Protein AF-A0A970Z2A5-F1 (afdb_monomer)

Structure (mmCIF, N/CA/C/O backbone):
data_AF-A0A970Z2A5-F1
#
_entry.id   AF-A0A970Z2A5-F1
#
loop_
_atom_site.group_PDB
_atom_site.id
_atom_site.type_symbol
_atom_site.label_atom_id
_atom_site.label_alt_id
_atom_site.label_comp_id
_atom_site.label_asym_id
_atom_site.label_entity_id
_atom_site.label_seq_id
_atom_site.pdbx_PDB_ins_code
_atom_site.Cartn_x
_atom_site.Cartn_y
_atom_site.Cartn_z
_atom_site.occupancy
_atom_site.B_iso_or_equiv
_atom_site.auth_seq_id
_atom_site.auth_comp_id
_atom_site.auth_asym_id
_atom_site.auth_atom_id
_atom_site.pdbx_PDB_model_num
ATOM 1 N N . GLU A 1 1 ? 28.094 -18.853 -10.281 1.00 60.25 1 GLU A N 1
ATOM 2 C CA . GLU A 1 1 ? 28.193 -18.376 -8.884 1.00 60.25 1 GLU A CA 1
ATOM 3 C C . GLU A 1 1 ? 27.505 -17.026 -8.687 1.00 60.25 1 GLU A C 1
ATOM 5 O O . GLU A 1 1 ? 26.522 -16.992 -7.965 1.00 60.25 1 GLU A O 1
ATOM 10 N N . SER A 1 2 ? 27.918 -15.966 -9.397 1.00 77.50 2 SER A N 1
ATOM 11 C CA . SER A 1 2 ? 27.274 -14.634 -9.338 1.00 77.50 2 SER A CA 1
ATOM 12 C C . SER A 1 2 ? 25.742 -14.669 -9.510 1.00 77.50 2 SER A C 1
ATOM 14 O O . SER A 1 2 ? 25.036 -14.105 -8.686 1.00 77.50 2 SER A O 1
ATOM 16 N N . PHE A 1 3 ? 25.213 -15.422 -10.482 1.00 81.81 3 PHE A N 1
ATOM 17 C CA . PHE A 1 3 ? 23.759 -15.559 -10.664 1.00 81.81 3 PHE A CA 1
ATOM 18 C C . PHE A 1 3 ? 23.037 -16.252 -9.491 1.00 81.81 3 PHE A C 1
ATOM 20 O O . PHE A 1 3 ? 21.956 -15.835 -9.100 1.00 81.81 3 PHE A O 1
ATOM 27 N N . ARG A 1 4 ? 23.640 -17.281 -8.877 1.00 79.19 4 ARG A N 1
ATOM 28 C CA . ARG A 1 4 ? 23.041 -17.936 -7.697 1.00 79.19 4 ARG A CA 1
ATOM 29 C C . ARG A 1 4 ? 22.999 -16.995 -6.495 1.00 79.19 4 ARG A C 1
ATOM 31 O O . ARG A 1 4 ? 22.050 -17.054 -5.728 1.00 79.19 4 ARG A O 1
ATOM 38 N N . ARG A 1 5 ? 24.005 -16.121 -6.361 1.00 82.88 5 ARG A N 1
ATOM 39 C CA . ARG A 1 5 ? 24.022 -15.070 -5.338 1.00 82.88 5 ARG A CA 1
ATOM 40 C C . ARG A 1 5 ? 22.880 -14.079 -5.552 1.00 82.88 5 ARG A C 1
ATOM 42 O O . ARG A 1 5 ? 22.179 -13.807 -4.598 1.00 82.88 5 ARG A O 1
ATOM 49 N N . PHE A 1 6 ? 22.651 -13.647 -6.794 1.00 84.44 6 PHE A N 1
ATOM 50 C CA . PHE A 1 6 ? 21.522 -12.783 -7.162 1.00 84.44 6 PHE A CA 1
ATOM 51 C C . PHE A 1 6 ? 20.155 -13.401 -6.808 1.00 84.44 6 PHE A C 1
ATOM 53 O O . PHE A 1 6 ? 19.319 -12.744 -6.202 1.00 84.44 6 PHE A O 1
ATOM 60 N N . ILE A 1 7 ? 19.930 -14.684 -7.114 1.00 83.38 7 ILE A N 1
ATOM 61 C CA . ILE A 1 7 ? 18.658 -15.358 -6.782 1.00 83.38 7 ILE A CA 1
ATOM 62 C C . ILE A 1 7 ? 18.448 -15.507 -5.266 1.00 83.38 7 ILE A C 1
ATOM 64 O O . ILE A 1 7 ? 17.310 -15.501 -4.805 1.00 83.38 7 ILE A O 1
ATOM 68 N N . ALA A 1 8 ? 19.519 -15.627 -4.486 1.00 81.88 8 ALA A N 1
ATOM 69 C CA . ALA A 1 8 ? 19.445 -15.736 -3.030 1.00 81.88 8 ALA A CA 1
ATOM 70 C C . ALA A 1 8 ? 19.544 -14.378 -2.308 1.00 81.88 8 ALA A C 1
ATOM 72 O O . ALA A 1 8 ? 19.616 -14.353 -1.081 1.00 81.88 8 ALA A O 1
ATOM 73 N N . ASP A 1 9 ? 19.602 -13.265 -3.043 1.00 84.38 9 ASP A N 1
ATOM 74 C CA . ASP A 1 9 ? 19.836 -11.949 -2.461 1.00 84.38 9 ASP A CA 1
ATOM 75 C C . ASP A 1 9 ? 18.561 -11.401 -1.798 1.00 84.38 9 ASP A C 1
ATOM 77 O O . ASP A 1 9 ? 17.503 -11.269 -2.428 1.00 84.38 9 ASP A O 1
ATOM 81 N N . THR A 1 10 ? 18.663 -11.092 -0.503 1.00 82.31 10 THR A N 1
ATOM 82 C CA . THR A 1 10 ? 17.565 -10.529 0.289 1.00 82.31 10 THR A CA 1
ATOM 83 C C . THR A 1 10 ? 17.180 -9.132 -0.188 1.00 82.31 10 THR A C 1
ATOM 85 O O . THR A 1 10 ? 15.990 -8.856 -0.280 1.00 82.31 10 THR A O 1
ATOM 88 N N . LYS A 1 11 ? 18.144 -8.270 -0.547 1.00 81.50 11 LYS A N 1
ATOM 89 C CA . LYS A 1 11 ? 17.870 -6.909 -1.039 1.00 81.50 11 LYS A CA 1
ATOM 90 C C . LYS A 1 11 ? 17.088 -6.970 -2.346 1.00 81.50 11 LYS A C 1
ATOM 92 O O . LYS A 1 11 ? 16.090 -6.274 -2.477 1.00 81.50 11 LYS A O 1
ATOM 97 N N . GLU A 1 12 ? 17.486 -7.841 -3.273 1.00 83.75 12 GLU A N 1
ATOM 98 C CA . GLU A 1 12 ? 16.781 -8.012 -4.556 1.00 83.75 12 GLU A CA 1
ATOM 99 C C . GLU A 1 12 ? 15.371 -8.596 -4.371 1.00 83.75 12 GLU A C 1
ATOM 101 O O . GLU A 1 12 ? 14.441 -8.260 -5.103 1.00 83.75 12 GLU A O 1
ATOM 106 N N . THR A 1 13 ? 15.194 -9.471 -3.377 1.00 85.06 13 THR A N 1
AT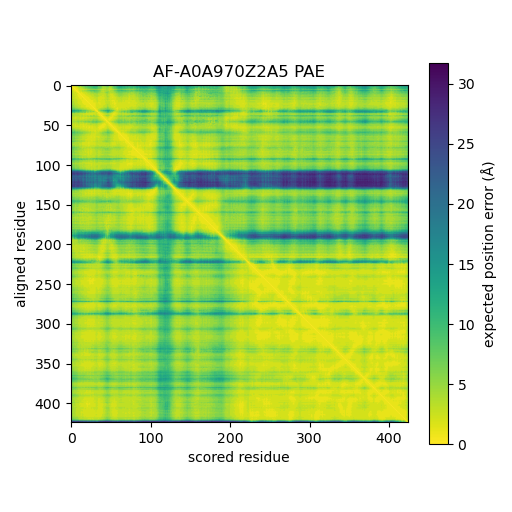OM 107 C CA . THR A 1 13 ? 13.883 -10.049 -3.051 1.00 85.06 13 THR A CA 1
ATOM 108 C C . THR A 1 13 ? 12.960 -9.019 -2.393 1.00 85.06 13 THR A C 1
ATOM 110 O O . THR A 1 13 ? 11.807 -8.897 -2.801 1.00 85.06 13 THR A O 1
ATOM 113 N N . GLU A 1 14 ? 13.461 -8.251 -1.421 1.00 85.00 14 GLU A N 1
ATOM 114 C CA . GLU A 1 14 ? 12.718 -7.158 -0.781 1.00 85.00 14 GLU A CA 1
ATOM 115 C C . GLU A 1 14 ? 12.342 -6.069 -1.794 1.00 85.00 14 GLU A C 1
ATOM 117 O O . GLU A 1 14 ? 11.198 -5.620 -1.806 1.00 85.00 14 GLU A O 1
ATOM 122 N N . GLU A 1 15 ? 13.265 -5.676 -2.680 1.00 85.62 15 GLU A N 1
ATOM 123 C CA . GLU A 1 15 ? 12.993 -4.710 -3.751 1.00 85.62 15 GLU A CA 1
ATOM 124 C C . GLU A 1 15 ? 11.844 -5.177 -4.650 1.00 85.62 15 GLU A C 1
ATOM 126 O O . GLU A 1 15 ? 10.917 -4.408 -4.913 1.00 85.62 15 GLU A O 1
ATOM 131 N N . LEU A 1 16 ? 11.863 -6.450 -5.063 1.00 89.00 16 LEU A N 1
ATOM 132 C CA . LEU A 1 16 ? 10.800 -7.025 -5.881 1.00 89.00 16 LEU A CA 1
ATOM 133 C C . LEU A 1 16 ? 9.448 -7.030 -5.154 1.00 89.00 16 LEU A C 1
ATOM 135 O O . LEU A 1 16 ? 8.431 -6.710 -5.760 1.00 89.00 16 LEU A O 1
ATOM 139 N N . PHE A 1 17 ? 9.407 -7.392 -3.873 1.00 91.12 17 PHE A N 1
ATOM 140 C CA . PHE A 1 17 ? 8.144 -7.415 -3.135 1.00 91.12 17 PHE A CA 1
ATOM 141 C C . PHE A 1 17 ? 7.557 -6.027 -2.912 1.00 91.12 17 PHE A C 1
ATOM 143 O O . PHE A 1 17 ? 6.347 -5.868 -3.055 1.00 91.12 17 PHE A O 1
ATOM 150 N N . MET A 1 18 ? 8.397 -5.024 -2.642 1.00 89.19 18 MET A N 1
ATOM 151 C CA . MET A 1 18 ? 7.931 -3.643 -2.520 1.00 89.19 18 MET A CA 1
ATOM 152 C C . MET A 1 18 ? 7.244 -3.182 -3.807 1.00 89.19 18 MET A C 1
ATOM 154 O O . MET A 1 18 ? 6.134 -2.669 -3.747 1.00 89.19 18 MET A O 1
ATOM 158 N N . VAL A 1 19 ? 7.842 -3.410 -4.983 1.00 89.69 19 VAL A N 1
ATOM 159 C CA . VAL A 1 19 ? 7.198 -2.994 -6.243 1.00 89.69 19 VAL A CA 1
ATOM 160 C C . VAL A 1 19 ? 5.929 -3.791 -6.550 1.00 89.69 19 VAL A C 1
ATOM 162 O O . VAL A 1 19 ? 4.993 -3.223 -7.104 1.00 89.69 19 VAL A O 1
ATOM 165 N N . VAL A 1 20 ? 5.858 -5.066 -6.152 1.00 93.12 20 VAL A N 1
ATOM 166 C CA . VAL A 1 20 ? 4.631 -5.868 -6.281 1.00 93.12 20 VAL A CA 1
ATOM 167 C C . VAL A 1 20 ? 3.509 -5.298 -5.420 1.00 93.12 20 VAL A C 1
ATOM 169 O O . VAL A 1 20 ? 2.392 -5.183 -5.913 1.00 93.12 20 VAL A O 1
ATOM 172 N N . ASP A 1 21 ? 3.786 -4.911 -4.174 1.00 93.44 21 ASP A N 1
ATOM 173 C CA . ASP A 1 21 ? 2.805 -4.235 -3.315 1.00 93.44 21 ASP A CA 1
ATOM 174 C C . ASP A 1 21 ? 2.279 -2.951 -3.974 1.00 93.44 21 ASP A C 1
ATOM 176 O O . ASP A 1 21 ? 1.072 -2.727 -4.044 1.00 93.44 21 ASP A O 1
ATOM 180 N N . GLU A 1 22 ? 3.170 -2.129 -4.527 1.00 92.25 22 GLU A N 1
ATOM 181 C CA . GLU A 1 22 ? 2.783 -0.874 -5.175 1.00 92.25 22 GLU A CA 1
ATOM 182 C C . GLU A 1 22 ? 1.950 -1.069 -6.443 1.00 92.25 22 GLU A C 1
ATOM 184 O O . GLU A 1 22 ? 0.972 -0.352 -6.664 1.00 92.25 22 GLU A O 1
ATOM 189 N N . GLU A 1 23 ? 2.290 -2.053 -7.274 1.00 94.38 23 GLU A N 1
ATOM 190 C CA . GLU A 1 23 ? 1.467 -2.392 -8.436 1.00 94.38 23 GLU A CA 1
ATOM 191 C C . GLU A 1 23 ? 0.140 -3.035 -8.006 1.00 94.38 23 GLU A C 1
ATOM 193 O O . GLU A 1 23 ? -0.894 -2.787 -8.627 1.00 94.38 23 GLU A O 1
ATOM 198 N N . MET A 1 24 ? 0.115 -3.767 -6.888 1.00 94.44 24 MET A N 1
ATOM 199 C CA . MET A 1 24 ? -1.116 -4.304 -6.308 1.00 94.44 24 MET A CA 1
ATOM 200 C C . MET A 1 24 ? -2.073 -3.214 -5.815 1.00 94.44 24 MET A C 1
ATOM 202 O O . MET A 1 24 ? -3.286 -3.391 -5.944 1.00 94.44 24 MET A O 1
ATOM 206 N N . LYS A 1 25 ? -1.576 -2.062 -5.342 1.00 93.50 25 LYS A N 1
ATOM 207 C CA . LYS A 1 25 ? -2.425 -0.889 -5.054 1.00 93.50 25 LYS A CA 1
ATOM 208 C C . LYS A 1 25 ? -3.152 -0.399 -6.303 1.00 93.50 25 LYS A C 1
ATOM 210 O O . LYS A 1 25 ? -4.350 -0.126 -6.250 1.00 93.50 25 LYS A O 1
ATOM 215 N N . MET A 1 26 ? -2.443 -0.321 -7.433 1.00 92.69 26 MET A N 1
ATOM 216 C CA . MET A 1 26 ? -3.041 0.053 -8.719 1.00 92.69 26 MET A CA 1
ATOM 217 C C . MET A 1 26 ? -4.054 -0.995 -9.176 1.00 92.69 26 MET A C 1
ATOM 219 O O . MET A 1 26 ? -5.173 -0.637 -9.537 1.00 92.69 26 MET A O 1
ATOM 223 N N . MET A 1 27 ? -3.702 -2.284 -9.095 1.00 93.56 27 MET A N 1
ATOM 224 C CA . MET A 1 27 ? -4.607 -3.384 -9.442 1.00 93.56 27 MET A CA 1
ATOM 225 C C . MET A 1 27 ? -5.882 -3.357 -8.596 1.00 93.56 27 MET A C 1
ATOM 227 O O . MET A 1 27 ? -6.972 -3.494 -9.139 1.00 93.56 27 MET A O 1
ATOM 231 N N . ALA A 1 28 ? -5.779 -3.118 -7.288 1.00 92.50 28 ALA A N 1
ATOM 232 C CA . ALA A 1 28 ? -6.935 -3.024 -6.398 1.00 92.50 28 ALA A CA 1
ATOM 233 C C . ALA A 1 28 ? -7.835 -1.809 -6.695 1.00 92.50 28 ALA A C 1
ATOM 235 O O . ALA A 1 28 ? -9.024 -1.841 -6.384 1.00 92.50 28 ALA A O 1
ATOM 236 N N . GLN A 1 29 ? -7.294 -0.753 -7.310 1.00 90.69 29 GLN A N 1
ATOM 237 C CA . GLN A 1 29 ? -8.081 0.394 -7.763 1.00 90.69 29 GLN A CA 1
ATOM 238 C C . GLN A 1 29 ? -8.852 0.095 -9.057 1.00 90.69 29 GLN A C 1
ATOM 240 O O . GLN A 1 29 ? -9.998 0.522 -9.200 1.00 90.69 29 GLN A O 1
ATOM 245 N N . ILE A 1 30 ? -8.218 -0.585 -10.020 1.00 91.25 30 ILE A N 1
ATOM 246 C CA . ILE A 1 30 ? -8.761 -0.752 -11.380 1.00 91.25 30 ILE A CA 1
ATOM 247 C C . ILE A 1 30 ? -9.546 -2.056 -11.573 1.00 91.25 30 ILE A C 1
ATOM 249 O O . ILE A 1 30 ? -10.441 -2.110 -12.419 1.00 91.25 30 ILE A O 1
ATOM 253 N N . CYS A 1 31 ? -9.214 -3.112 -10.828 1.00 89.81 31 CYS A N 1
ATOM 254 C CA . CYS A 1 31 ? -9.816 -4.430 -10.985 1.00 89.81 31 CYS A CA 1
ATOM 255 C C . CYS A 1 31 ? -10.975 -4.639 -10.007 1.00 89.81 31 CYS A C 1
ATOM 257 O O . CYS A 1 31 ? -10.845 -4.424 -8.804 1.00 89.81 31 CYS A O 1
ATOM 259 N N . THR A 1 32 ? -12.106 -5.129 -10.518 1.00 79.50 32 THR A N 1
ATOM 260 C CA . THR A 1 32 ? -13.341 -5.338 -9.741 1.00 79.50 32 THR A CA 1
ATOM 261 C C . THR A 1 32 ? -13.201 -6.422 -8.679 1.00 79.50 32 THR A C 1
ATOM 263 O O . THR A 1 32 ? -13.807 -6.324 -7.615 1.00 79.50 32 THR A O 1
ATOM 266 N N . ASP A 1 33 ? -12.391 -7.438 -8.974 1.00 79.88 33 ASP A N 1
ATOM 267 C CA . ASP A 1 33 ? -12.123 -8.583 -8.100 1.00 79.88 33 ASP A CA 1
ATOM 268 C C . ASP A 1 33 ? -10.702 -8.534 -7.514 1.00 79.88 33 ASP A C 1
ATOM 270 O O . ASP A 1 33 ? -10.189 -9.548 -7.043 1.00 79.88 33 ASP A O 1
ATOM 274 N N . GLY A 1 34 ? -10.066 -7.356 -7.535 1.00 80.00 34 GLY A N 1
ATOM 275 C CA . GLY A 1 34 ? -8.666 -7.179 -7.157 1.00 80.00 34 GLY A CA 1
ATOM 276 C C . GLY A 1 34 ? -7.690 -7.770 -8.175 1.00 80.00 34 GLY A C 1
ATOM 277 O O . GLY A 1 34 ? -8.042 -8.043 -9.325 1.00 80.00 34 GLY A O 1
ATOM 278 N N . GLY A 1 35 ? -6.435 -7.932 -7.754 1.00 86.75 35 GLY A N 1
ATOM 279 C CA . GLY A 1 35 ? -5.357 -8.486 -8.575 1.00 86.75 35 GLY A CA 1
ATOM 280 C C . GLY A 1 35 ? -4.780 -9.760 -7.970 1.00 86.75 35 GLY A C 1
ATOM 281 O O . GLY A 1 35 ? -4.715 -9.904 -6.752 1.00 86.75 35 GLY A O 1
ATOM 282 N N . ARG A 1 36 ? -4.340 -10.688 -8.812 1.00 91.38 36 ARG A N 1
ATOM 283 C CA . ARG A 1 36 ? -3.598 -11.888 -8.427 1.00 91.38 36 ARG A CA 1
ATOM 284 C C . ARG A 1 36 ? -2.150 -11.754 -8.877 1.00 91.38 36 ARG A C 1
ATOM 286 O O . ARG A 1 36 ? -1.893 -11.294 -9.984 1.00 91.38 36 ARG A O 1
ATOM 293 N N . ILE A 1 37 ? -1.221 -12.212 -8.044 1.00 93.56 37 ILE A N 1
ATOM 294 C CA . ILE A 1 37 ? 0.200 -12.303 -8.381 1.00 93.56 37 ILE A CA 1
ATOM 295 C C . ILE A 1 37 ? 0.546 -13.728 -8.835 1.00 93.56 37 ILE A C 1
ATOM 297 O O . ILE A 1 37 ? 0.133 -14.716 -8.224 1.00 93.56 37 ILE A O 1
ATOM 301 N N . THR A 1 38 ? 1.339 -13.844 -9.898 1.00 90.44 38 THR A N 1
ATOM 302 C CA . THR A 1 38 ? 1.906 -15.108 -10.389 1.00 90.44 38 THR A CA 1
ATOM 303 C C . THR A 1 38 ? 3.402 -14.950 -10.661 1.00 90.44 38 THR A C 1
ATOM 305 O O . THR A 1 38 ? 3.863 -13.885 -11.071 1.00 90.44 38 THR A O 1
ATOM 308 N N . GLY A 1 39 ? 4.185 -15.998 -10.398 1.00 88.94 39 GLY A N 1
ATOM 309 C CA . GLY A 1 39 ? 5.651 -15.951 -10.444 1.00 88.94 39 GLY A CA 1
ATOM 310 C C . GLY A 1 39 ? 6.282 -16.366 -9.109 1.00 88.94 39 GLY A C 1
ATOM 311 O O . GLY A 1 39 ? 5.644 -17.123 -8.374 1.00 88.94 39 GLY A O 1
ATOM 312 N N . PRO A 1 40 ? 7.515 -15.919 -8.799 1.00 90.12 40 PRO A N 1
ATOM 313 C CA . PRO A 1 40 ? 8.347 -15.029 -9.609 1.00 90.12 40 PRO A CA 1
ATOM 314 C C . PRO A 1 40 ? 8.988 -15.755 -10.803 1.00 90.12 40 PRO A C 1
ATOM 316 O O . PRO A 1 40 ? 9.318 -16.937 -10.740 1.00 90.12 40 PRO A O 1
ATOM 319 N N . TYR A 1 41 ? 9.206 -15.025 -11.893 1.00 89.94 41 TYR A N 1
ATOM 320 C CA . TYR A 1 41 ? 9.846 -15.485 -13.125 1.00 89.94 41 TYR A CA 1
ATOM 321 C C . TYR A 1 41 ? 11.200 -14.809 -13.342 1.00 89.94 41 TYR A C 1
ATOM 323 O O . TYR A 1 41 ? 11.531 -13.813 -12.699 1.00 89.94 41 TYR A O 1
ATOM 331 N N . LEU A 1 42 ? 11.981 -15.335 -14.290 1.00 89.31 42 LEU A N 1
ATOM 332 C CA . LEU A 1 42 ? 13.222 -14.711 -14.744 1.00 89.31 42 LEU A CA 1
ATOM 333 C C . LEU A 1 42 ? 13.076 -14.122 -16.137 1.00 89.31 42 LEU A C 1
ATOM 335 O O . LEU A 1 42 ? 12.780 -14.828 -17.102 1.00 89.31 42 LEU A O 1
ATOM 339 N N . LYS A 1 43 ? 13.413 -12.839 -16.252 1.00 87.56 43 LYS A N 1
ATOM 340 C CA . LYS A 1 43 ? 13.478 -12.114 -17.513 1.00 87.56 43 LYS A CA 1
ATOM 341 C C . LYS A 1 43 ? 14.919 -11.927 -17.958 1.00 87.56 43 LYS A C 1
ATOM 343 O O . LYS A 1 43 ? 15.587 -10.958 -17.595 1.00 87.56 43 LYS A O 1
ATOM 348 N N . GLN A 1 44 ? 15.412 -12.861 -18.765 1.00 86.31 44 GLN A N 1
ATOM 349 C CA . GLN A 1 44 ? 16.765 -12.800 -19.315 1.00 86.31 44 GLN A CA 1
ATOM 350 C C . GLN A 1 44 ? 16.831 -11.833 -20.508 1.00 86.31 44 GLN A C 1
ATOM 352 O O . GLN A 1 44 ? 16.116 -11.995 -21.496 1.00 86.31 44 GLN A O 1
ATOM 357 N N . MET A 1 45 ? 17.712 -10.832 -20.430 1.00 83.69 45 MET A N 1
ATOM 358 C CA . MET A 1 45 ? 17.988 -9.866 -21.500 1.00 83.69 45 MET A CA 1
ATOM 359 C C . MET A 1 45 ? 19.450 -9.966 -21.965 1.00 83.69 45 MET A C 1
ATOM 361 O O . MET A 1 45 ? 20.274 -10.666 -21.380 1.00 83.69 45 MET A O 1
ATOM 365 N N . ALA A 1 46 ? 19.808 -9.217 -23.013 1.00 79.00 46 ALA A N 1
ATOM 366 C CA . ALA A 1 46 ? 21.155 -9.257 -23.590 1.00 79.00 46 ALA A CA 1
ATOM 367 C C . ALA A 1 46 ? 22.276 -8.837 -22.615 1.00 79.00 46 ALA A C 1
ATOM 369 O O . ALA A 1 46 ? 23.400 -9.325 -22.726 1.00 79.00 46 ALA A O 1
ATOM 370 N N . HIS A 1 47 ? 21.997 -7.932 -21.671 1.00 75.62 47 HIS A N 1
ATOM 371 C CA . HIS A 1 47 ? 23.011 -7.349 -20.779 1.00 75.62 47 HIS A CA 1
ATOM 372 C C . HIS A 1 47 ? 22.740 -7.552 -19.284 1.00 75.62 47 HIS A C 1
ATOM 374 O O . HIS A 1 47 ? 23.617 -7.257 -18.481 1.00 75.62 47 HIS A O 1
ATOM 380 N N . LEU A 1 48 ? 21.561 -8.051 -18.912 1.00 81.88 48 LEU A N 1
ATOM 381 C CA . LEU A 1 48 ? 21.137 -8.228 -17.523 1.00 81.88 48 LEU A CA 1
ATOM 382 C C . LEU A 1 48 ? 19.994 -9.248 -17.442 1.00 81.88 48 LEU A C 1
ATOM 384 O O . LEU A 1 48 ? 19.454 -9.659 -18.469 1.00 81.88 48 LEU A O 1
ATOM 388 N N . THR A 1 49 ? 19.639 -9.675 -16.235 1.00 86.69 49 THR A N 1
ATOM 389 C CA . THR A 1 49 ? 18.472 -10.528 -15.962 1.00 86.69 49 THR A CA 1
ATOM 390 C C . THR A 1 49 ? 17.683 -9.904 -14.821 1.00 86.69 49 THR A C 1
ATOM 392 O O . THR A 1 49 ? 18.297 -9.443 -13.865 1.00 86.69 49 THR A O 1
ATOM 395 N N . HIS A 1 50 ? 16.357 -9.879 -14.933 1.00 87.38 50 HIS A N 1
ATOM 396 C CA . HIS A 1 50 ? 15.461 -9.424 -13.869 1.00 87.38 50 HIS A CA 1
ATOM 397 C C . HIS A 1 50 ? 14.691 -10.604 -13.273 1.00 87.38 50 HIS A C 1
ATOM 399 O O . HIS A 1 50 ? 14.454 -11.600 -13.961 1.00 87.38 50 HIS A O 1
ATOM 405 N N . THR A 1 51 ? 14.283 -10.479 -12.015 1.00 89.06 51 THR A N 1
ATOM 406 C CA . THR A 1 51 ? 13.167 -11.247 -11.453 1.00 89.06 51 THR A CA 1
ATOM 407 C C . THR A 1 51 ? 11.890 -10.426 -11.590 1.00 89.06 51 THR A C 1
ATOM 409 O O . THR A 1 51 ? 11.931 -9.222 -11.354 1.00 89.06 51 THR A O 1
ATOM 412 N N . GLU A 1 52 ? 10.781 -11.049 -11.977 1.00 91.62 52 GLU A N 1
ATOM 413 C CA . GLU A 1 52 ? 9.500 -10.362 -12.188 1.00 91.62 52 GLU A CA 1
ATOM 414 C C . GLU A 1 52 ? 8.332 -11.180 -11.630 1.00 91.62 52 GLU A C 1
ATOM 416 O O . GLU A 1 52 ? 8.372 -12.409 -11.651 1.00 91.62 52 GLU A O 1
ATOM 421 N N . TYR A 1 53 ? 7.289 -10.508 -11.152 1.00 93.06 53 TYR A N 1
ATOM 422 C CA . TYR A 1 53 ? 5.960 -11.101 -10.996 1.00 93.06 53 TYR A CA 1
ATOM 423 C C . TYR A 1 53 ? 5.070 -10.618 -12.137 1.00 93.06 53 TYR A C 1
ATOM 425 O O . TYR A 1 53 ? 5.320 -9.571 -12.734 1.00 93.06 53 TYR A O 1
ATOM 433 N N . LEU A 1 54 ? 4.033 -11.389 -12.439 1.00 93.31 54 LEU A N 1
ATOM 434 C CA . LEU A 1 54 ? 2.943 -10.966 -13.304 1.00 93.31 54 LEU A CA 1
ATOM 435 C C . LEU A 1 54 ? 1.704 -10.755 -12.445 1.00 93.31 54 LEU A C 1
ATOM 437 O O . LEU A 1 54 ? 1.389 -11.591 -11.597 1.00 93.31 54 LEU A O 1
ATOM 441 N N . LEU A 1 55 ? 1.025 -9.636 -12.673 1.00 92.56 55 LEU A N 1
ATOM 442 C CA . LEU A 1 55 ? -0.212 -9.284 -11.998 1.00 92.56 55 LEU A CA 1
ATOM 443 C C . LEU A 1 55 ? -1.355 -9.393 -13.004 1.00 92.56 55 LEU A C 1
ATOM 445 O O . LEU A 1 55 ? -1.277 -8.829 -14.096 1.00 92.56 55 LEU A O 1
ATOM 449 N N . ASP A 1 56 ? -2.403 -10.127 -12.645 1.00 89.75 56 ASP A N 1
ATOM 450 C CA . ASP A 1 56 ? -3.584 -10.313 -13.483 1.00 89.75 56 ASP A CA 1
ATOM 451 C C . ASP A 1 56 ? -4.874 -10.070 -12.698 1.00 89.75 56 ASP A C 1
ATOM 453 O O . ASP A 1 56 ? -4.950 -10.318 -11.498 1.00 89.75 56 ASP A O 1
ATOM 457 N N . GLY A 1 57 ? -5.892 -9.545 -13.369 1.00 88.56 57 GLY A N 1
ATOM 458 C CA . GLY A 1 57 ? -7.170 -9.216 -12.753 1.00 88.56 57 GLY A CA 1
ATOM 459 C C . GLY A 1 57 ? -8.204 -8.832 -13.801 1.00 88.56 57 GLY A C 1
ATOM 460 O O . GLY A 1 57 ? -7.876 -8.566 -14.961 1.00 88.56 57 GLY A O 1
ATOM 461 N N . ARG A 1 58 ? -9.474 -8.818 -13.398 1.00 86.56 58 ARG A N 1
ATOM 462 C CA . ARG A 1 58 ? -10.583 -8.397 -14.257 1.00 86.56 58 ARG A CA 1
ATOM 463 C C . ARG A 1 58 ? -10.905 -6.933 -13.991 1.00 86.56 58 ARG A C 1
ATOM 465 O O . ARG A 1 58 ? -11.146 -6.554 -12.850 1.00 86.56 58 ARG A O 1
ATOM 472 N N . ALA A 1 59 ? -10.947 -6.130 -15.047 1.00 86.25 59 ALA A N 1
ATOM 473 C CA . ALA A 1 59 ? -11.383 -4.741 -15.003 1.00 86.25 59 ALA A CA 1
ATOM 474 C C . ALA A 1 59 ? -12.536 -4.526 -15.990 1.00 86.25 59 ALA A C 1
ATOM 476 O O . ALA A 1 59 ? -12.568 -5.136 -17.059 1.00 86.25 59 ALA A O 1
ATOM 477 N N . GLU A 1 60 ? -13.470 -3.653 -15.624 1.00 85.88 60 GLU A N 1
ATOM 478 C CA . GLU A 1 60 ? -14.579 -3.218 -16.491 1.00 85.88 60 GLU A CA 1
ATOM 479 C C . GLU A 1 60 ? -14.411 -1.760 -16.951 1.00 85.88 60 GLU A C 1
ATOM 481 O O . GLU A 1 60 ? -15.222 -1.247 -17.719 1.00 85.88 60 GLU A O 1
ATOM 486 N N . ALA A 1 61 ? -13.353 -1.094 -16.479 1.00 86.94 61 ALA A N 1
ATOM 487 C CA . ALA A 1 61 ? -13.029 0.280 -16.825 1.00 86.94 61 ALA A CA 1
ATOM 488 C C . ALA A 1 61 ? -12.602 0.415 -18.294 1.00 86.94 61 ALA A C 1
ATOM 490 O O . ALA A 1 61 ? -12.009 -0.490 -18.884 1.00 86.94 61 ALA A O 1
ATOM 491 N N . ASP A 1 62 ? -12.861 1.591 -18.862 1.00 87.69 62 ASP A N 1
ATOM 492 C CA . ASP A 1 62 ? -12.384 1.956 -20.190 1.00 87.69 62 ASP A CA 1
ATOM 493 C C . ASP A 1 62 ? -10.842 1.911 -20.238 1.00 87.69 62 ASP A C 1
ATOM 495 O O . ASP A 1 62 ? -10.195 2.401 -19.305 1.00 87.69 62 ASP A O 1
ATOM 499 N N . PRO A 1 63 ? -10.209 1.394 -21.309 1.00 88.31 63 PRO A N 1
ATOM 500 C CA . PRO A 1 63 ? -8.750 1.355 -21.420 1.00 88.31 63 PRO A CA 1
ATOM 501 C C . PRO A 1 63 ? -8.058 2.710 -21.209 1.00 88.31 63 PRO A C 1
ATOM 503 O O . PRO A 1 63 ? -6.918 2.762 -20.746 1.00 88.31 63 PRO A O 1
ATOM 506 N N . ARG A 1 64 ? -8.733 3.823 -21.524 1.00 90.06 64 ARG A N 1
ATOM 507 C CA . ARG A 1 64 ? -8.225 5.185 -21.295 1.00 90.06 64 ARG A CA 1
ATOM 508 C C . ARG A 1 64 ? -8.209 5.545 -19.812 1.00 90.06 64 ARG A C 1
ATOM 510 O O . ARG A 1 64 ? -7.300 6.251 -19.375 1.00 90.06 64 ARG A O 1
ATOM 517 N N . ASP A 1 65 ? -9.190 5.066 -19.056 1.00 91.50 65 ASP A N 1
ATOM 518 C CA . ASP A 1 65 ? -9.269 5.258 -17.610 1.00 91.50 65 ASP A CA 1
ATOM 519 C C . ASP A 1 65 ? -8.269 4.355 -16.891 1.00 91.50 65 ASP A C 1
ATOM 521 O O . ASP A 1 65 ? -7.578 4.830 -15.992 1.00 91.50 65 ASP A O 1
ATOM 525 N N . VAL A 1 66 ? -8.095 3.111 -17.361 1.00 92.25 66 VAL A N 1
ATOM 526 C CA . VAL A 1 66 ? -7.013 2.221 -16.907 1.00 92.25 66 VAL A CA 1
ATOM 527 C C . VAL A 1 66 ? -5.665 2.907 -17.101 1.00 92.25 66 VAL A C 1
ATOM 529 O O . VAL A 1 66 ? -4.938 3.101 -16.132 1.00 92.25 66 VAL A O 1
ATOM 532 N N . LEU A 1 67 ? -5.366 3.373 -18.320 1.00 92.25 67 LEU A N 1
ATOM 533 C CA . LEU A 1 67 ? -4.110 4.062 -18.610 1.00 92.25 67 LEU A CA 1
ATOM 534 C C . LEU A 1 67 ? -3.912 5.296 -17.717 1.00 92.25 67 LEU A C 1
ATOM 536 O O . LEU A 1 67 ? -2.806 5.533 -17.242 1.00 92.25 67 LEU A O 1
ATOM 540 N N . ARG A 1 68 ? -4.966 6.085 -17.471 1.00 92.69 68 ARG A N 1
ATOM 541 C CA . ARG A 1 68 ? -4.907 7.261 -16.590 1.00 92.69 68 ARG A CA 1
ATOM 542 C C . ARG A 1 68 ? -4.615 6.889 -15.140 1.00 92.69 68 ARG A C 1
ATOM 544 O O . ARG A 1 68 ? -3.801 7.565 -14.518 1.00 92.69 68 ARG A O 1
ATOM 551 N N . ALA A 1 69 ? -5.269 5.855 -14.620 1.00 90.88 69 ALA A N 1
ATOM 552 C CA . ALA A 1 69 ? -5.111 5.403 -13.242 1.00 90.88 69 ALA A CA 1
ATOM 553 C C . ALA A 1 69 ? -3.740 4.754 -12.989 1.00 90.88 69 ALA A C 1
ATOM 555 O O . ALA A 1 69 ? -3.209 4.857 -11.889 1.00 90.88 69 ALA A O 1
ATOM 556 N N . THR A 1 70 ? -3.136 4.138 -14.008 1.00 92.69 70 THR A N 1
ATOM 557 C CA . THR A 1 70 ? -1.837 3.454 -13.895 1.00 92.69 70 THR A CA 1
ATOM 558 C C . THR A 1 70 ? -0.643 4.324 -14.303 1.00 92.69 70 THR A C 1
ATOM 560 O O . THR A 1 70 ? 0.474 3.819 -14.443 1.00 92.69 70 THR A O 1
ATOM 563 N N . MET A 1 71 ? -0.844 5.622 -14.557 1.00 90.75 71 MET A N 1
ATOM 564 C CA . MET A 1 71 ? 0.257 6.542 -14.851 1.00 90.75 71 MET A CA 1
ATOM 565 C C . MET A 1 71 ? 0.893 7.055 -13.549 1.00 90.75 71 MET A C 1
ATOM 567 O O . MET A 1 71 ? 0.256 7.786 -12.800 1.00 90.75 71 MET A O 1
ATOM 571 N N . PHE A 1 72 ? 2.151 6.738 -13.240 1.00 93.75 72 PHE A N 1
ATOM 572 C CA . PHE A 1 72 ? 3.072 5.820 -13.936 1.00 93.75 72 PHE A CA 1
ATOM 573 C C . PHE A 1 72 ? 3.467 4.672 -13.022 1.00 93.75 72 PHE A C 1
ATOM 575 O O . PHE A 1 72 ? 3.359 4.797 -11.810 1.00 93.75 72 PHE A O 1
ATOM 582 N N . ALA A 1 73 ? 3.949 3.570 -13.597 1.00 94.00 73 ALA A N 1
ATOM 583 C CA . ALA A 1 73 ? 4.335 2.398 -12.823 1.00 94.00 73 ALA A CA 1
ATOM 584 C C . ALA A 1 73 ? 5.351 2.755 -11.711 1.00 94.00 73 ALA A C 1
ATOM 586 O O . ALA A 1 73 ? 6.322 3.476 -11.978 1.00 94.00 73 ALA A O 1
ATOM 587 N N . PRO A 1 74 ? 5.180 2.224 -10.486 1.00 93.12 74 PRO A N 1
ATOM 588 C CA . PRO A 1 74 ? 6.030 2.539 -9.334 1.00 93.12 74 PRO A CA 1
ATOM 589 C C . PRO A 1 74 ? 7.495 2.152 -9.575 1.00 93.12 74 PRO A C 1
ATOM 591 O O . PRO A 1 74 ? 8.403 2.815 -9.083 1.00 93.12 74 PRO A O 1
ATOM 594 N N . THR A 1 75 ? 7.736 1.148 -10.422 1.00 92.31 75 THR A N 1
ATOM 595 C CA . THR A 1 75 ? 9.067 0.702 -10.870 1.00 92.31 75 THR A CA 1
ATOM 596 C C . THR A 1 75 ? 9.905 1.788 -11.552 1.00 92.31 75 THR A C 1
ATOM 598 O O . THR A 1 75 ? 11.124 1.650 -11.663 1.00 92.31 75 THR A O 1
ATOM 601 N N . VAL A 1 76 ? 9.282 2.869 -12.033 1.00 94.88 76 VAL A N 1
ATOM 602 C CA . VAL A 1 76 ? 9.969 3.990 -12.693 1.00 94.88 76 VAL A CA 1
ATOM 603 C C . VAL A 1 76 ? 9.722 5.338 -12.020 1.00 94.88 76 VAL A C 1
ATOM 605 O O . VAL A 1 76 ? 10.271 6.348 -12.469 1.00 94.88 76 VAL A O 1
ATOM 608 N N . THR A 1 77 ? 8.945 5.376 -10.940 1.00 94.12 77 THR A N 1
ATOM 609 C CA . THR A 1 77 ? 8.659 6.582 -10.152 1.00 94.12 77 THR A CA 1
ATOM 610 C C . THR A 1 77 ? 9.082 6.393 -8.697 1.00 94.12 77 THR A C 1
ATOM 612 O O . THR A 1 77 ? 10.083 6.968 -8.274 1.00 94.12 77 THR A O 1
ATOM 615 N N . GLY A 1 78 ? 8.338 5.580 -7.952 1.00 91.69 78 GLY A N 1
ATOM 616 C CA . GLY A 1 78 ? 8.531 5.257 -6.544 1.00 91.69 78 GLY A CA 1
ATOM 617 C C . GLY A 1 78 ? 7.195 5.160 -5.804 1.00 91.69 78 GLY A C 1
ATOM 618 O O . GLY A 1 78 ? 6.130 5.144 -6.421 1.00 91.69 78 GLY A O 1
ATOM 619 N N . SER A 1 79 ? 7.262 5.129 -4.473 1.00 88.12 79 SER A N 1
ATOM 620 C CA . SER A 1 79 ? 6.094 5.037 -3.593 1.00 88.12 79 SER A CA 1
ATOM 621 C C . SER A 1 79 ? 6.245 5.862 -2.302 1.00 88.12 79 SER A C 1
ATOM 623 O O . SER A 1 79 ? 7.370 5.992 -1.804 1.00 88.12 79 SER A O 1
ATOM 625 N N . PRO A 1 80 ? 5.139 6.402 -1.742 1.00 87.50 80 PRO A N 1
ATOM 626 C CA . PRO A 1 80 ? 3.812 6.515 -2.370 1.00 87.50 80 PRO A CA 1
ATOM 627 C C . PRO A 1 80 ? 3.863 7.429 -3.602 1.00 87.50 80 PRO A C 1
ATOM 629 O O . PRO A 1 80 ? 4.694 8.335 -3.645 1.00 87.50 80 PRO A O 1
ATOM 632 N N . MET A 1 81 ? 3.021 7.195 -4.616 1.00 89.25 81 MET A N 1
ATOM 633 C CA . MET A 1 81 ? 3.170 7.800 -5.956 1.00 89.25 81 MET A CA 1
ATOM 634 C C . MET A 1 81 ? 3.296 9.334 -5.939 1.00 89.25 81 MET A C 1
ATOM 636 O O . MET A 1 81 ? 4.231 9.891 -6.515 1.00 89.25 81 MET A O 1
ATOM 640 N N . GLU A 1 82 ? 2.387 10.027 -5.248 1.00 88.69 82 GLU A N 1
ATOM 641 C CA . GLU A 1 82 ? 2.366 11.498 -5.179 1.00 88.69 82 GLU A CA 1
ATOM 642 C C . GLU A 1 82 ? 3.631 12.055 -4.505 1.00 88.69 82 GLU A C 1
ATOM 644 O O . GLU A 1 82 ? 4.284 12.980 -5.013 1.00 88.69 82 GLU A O 1
ATOM 649 N N . ASN A 1 83 ? 4.048 11.428 -3.403 1.00 89.00 83 ASN A N 1
ATOM 650 C CA . ASN A 1 83 ? 5.285 11.771 -2.715 1.00 89.00 83 ASN A CA 1
ATOM 651 C C . ASN A 1 83 ? 6.523 11.453 -3.574 1.00 89.00 83 ASN A C 1
ATOM 653 O O . ASN A 1 83 ? 7.444 12.267 -3.649 1.00 89.00 83 ASN A O 1
ATOM 657 N N . ALA A 1 84 ? 6.538 10.326 -4.289 1.00 91.75 84 ALA A N 1
ATOM 658 C CA . ALA A 1 84 ? 7.620 9.958 -5.199 1.00 91.75 84 ALA A CA 1
ATOM 659 C C . ALA A 1 84 ? 7.780 10.985 -6.328 1.00 91.75 84 ALA A C 1
ATOM 661 O O . ALA A 1 84 ? 8.896 11.428 -6.601 1.00 91.75 84 ALA A O 1
ATOM 662 N N . CYS A 1 85 ? 6.681 11.460 -6.922 1.00 93.62 85 CYS A N 1
ATOM 663 C CA . CYS A 1 85 ? 6.711 12.556 -7.892 1.00 93.62 85 CYS A CA 1
ATOM 664 C C . CYS A 1 85 ? 7.281 13.854 -7.293 1.00 93.62 85 CYS A C 1
ATOM 666 O O . CYS A 1 85 ? 8.047 14.560 -7.956 1.00 93.62 85 CYS A O 1
ATOM 668 N N . THR A 1 86 ? 6.962 14.157 -6.032 1.00 92.12 86 THR A N 1
ATOM 669 C CA . THR A 1 86 ? 7.514 15.318 -5.313 1.00 92.12 86 THR A CA 1
ATOM 670 C C . THR A 1 86 ? 9.021 15.181 -5.075 1.00 92.12 86 THR A C 1
ATOM 672 O O . THR A 1 86 ? 9.771 16.138 -5.292 1.00 92.12 86 THR A O 1
ATOM 675 N N . VAL A 1 87 ? 9.489 13.992 -4.685 1.00 93.56 87 VAL A N 1
ATOM 676 C CA . VAL A 1 87 ? 10.917 13.676 -4.516 1.00 93.56 87 VAL A CA 1
ATOM 677 C C . VAL A 1 87 ? 11.655 13.775 -5.853 1.00 93.56 87 VAL A C 1
ATOM 679 O O . VAL A 1 87 ? 12.678 14.453 -5.931 1.00 93.56 87 VAL A O 1
ATOM 682 N N . ILE A 1 88 ? 11.111 13.190 -6.924 1.00 96.00 88 ILE A N 1
ATOM 683 C CA . ILE A 1 88 ? 11.661 13.288 -8.284 1.00 96.00 88 ILE A CA 1
ATOM 684 C C . ILE A 1 88 ? 11.830 14.752 -8.684 1.00 96.00 88 ILE A C 1
ATOM 686 O O . ILE A 1 88 ? 12.926 15.166 -9.050 1.00 96.00 88 ILE A O 1
ATOM 690 N N . ARG A 1 89 ? 10.782 15.570 -8.535 1.00 95.62 89 ARG A N 1
ATOM 691 C CA . ARG A 1 89 ? 10.831 17.002 -8.863 1.00 95.62 89 ARG A CA 1
ATOM 692 C C . ARG A 1 89 ? 11.890 17.763 -8.062 1.00 95.62 89 ARG A C 1
ATOM 694 O O . ARG A 1 89 ? 12.445 18.737 -8.562 1.00 95.62 89 ARG A O 1
ATOM 701 N N . ARG A 1 90 ? 12.140 17.365 -6.813 1.00 96.44 90 ARG A N 1
ATOM 702 C CA . ARG A 1 90 ? 13.145 17.997 -5.948 1.00 96.44 90 ARG A CA 1
ATOM 703 C C . ARG A 1 90 ? 14.575 17.674 -6.387 1.00 96.44 90 ARG A C 1
ATOM 705 O O . ARG A 1 90 ? 15.451 18.517 -6.209 1.00 96.44 90 ARG A O 1
ATOM 712 N N . HIS A 1 91 ? 14.813 16.471 -6.908 1.00 96.81 91 HIS A N 1
ATOM 713 C CA . HIS A 1 91 ? 16.161 15.954 -7.160 1.00 96.81 91 HIS A CA 1
ATOM 714 C C . HIS A 1 91 ? 16.555 15.884 -8.643 1.00 96.81 91 HIS A C 1
ATOM 716 O O . HIS A 1 91 ? 17.749 15.860 -8.941 1.00 96.81 91 HIS A O 1
ATOM 722 N N . GLU A 1 92 ? 15.602 15.890 -9.576 1.00 96.31 92 GLU A N 1
ATOM 723 C CA . GLU A 1 92 ? 15.880 15.932 -11.013 1.00 96.31 92 GLU A CA 1
ATOM 724 C C . GLU A 1 92 ? 15.890 17.386 -11.528 1.00 96.31 92 GLU A C 1
ATOM 726 O O . GLU A 1 92 ? 14.904 18.106 -11.370 1.00 96.31 92 GLU A O 1
ATOM 731 N N . PRO A 1 93 ? 16.980 17.850 -12.172 1.00 91.75 93 PRO A N 1
ATOM 732 C CA . PRO A 1 93 ? 17.125 19.249 -12.590 1.00 91.75 93 PRO A CA 1
ATOM 733 C C . PRO A 1 93 ? 16.309 19.624 -13.840 1.00 91.75 93 PRO A C 1
ATOM 735 O O . PRO A 1 93 ? 16.263 20.795 -14.211 1.00 91.75 93 PRO A O 1
ATOM 738 N N . GLY A 1 94 ? 15.693 18.652 -14.517 1.00 91.81 94 GLY A N 1
ATOM 739 C CA . GLY A 1 94 ? 14.930 18.854 -15.746 1.00 91.81 94 GLY A CA 1
ATOM 740 C C . GLY A 1 94 ? 13.752 17.889 -15.851 1.00 91.81 94 GLY A C 1
ATOM 741 O O . GLY A 1 94 ? 13.662 16.916 -15.110 1.00 91.81 94 GLY A O 1
ATOM 742 N N . GLY A 1 95 ? 12.835 18.168 -16.778 1.00 93.75 95 GLY A N 1
ATOM 743 C CA . GLY A 1 95 ? 11.704 17.281 -17.045 1.00 93.75 95 GLY A CA 1
ATOM 744 C C . GLY A 1 95 ? 12.139 15.967 -17.701 1.00 93.75 95 GLY A C 1
ATOM 745 O O . GLY A 1 95 ? 13.096 15.933 -18.473 1.00 93.75 95 GLY A O 1
ATOM 746 N N . ARG A 1 96 ? 11.390 14.890 -17.446 1.00 95.38 96 ARG A N 1
ATOM 747 C CA . ARG A 1 96 ? 11.683 13.545 -17.975 1.00 95.38 96 ARG A CA 1
ATOM 748 C C . ARG A 1 96 ? 11.350 13.349 -19.460 1.00 95.38 96 ARG A C 1
ATOM 750 O O . ARG A 1 96 ? 11.755 12.347 -20.048 1.00 95.38 96 ARG A O 1
ATOM 757 N N . GLY A 1 97 ? 10.613 14.272 -20.082 1.00 93.50 97 GLY A N 1
ATOM 758 C CA . GLY A 1 97 ? 10.047 14.045 -21.414 1.00 93.50 97 GLY A CA 1
ATOM 759 C C . GLY A 1 97 ? 9.182 12.781 -21.404 1.00 93.50 97 GLY A C 1
ATOM 760 O O . GLY A 1 97 ? 8.266 12.678 -20.596 1.00 93.50 97 GLY A O 1
ATOM 761 N N . TYR A 1 98 ? 9.512 11.806 -22.254 1.00 95.00 98 TYR A N 1
ATOM 762 C CA . TYR A 1 98 ? 8.825 10.509 -22.310 1.00 95.00 98 TYR A CA 1
ATOM 763 C C . TYR A 1 98 ? 9.452 9.414 -21.432 1.00 95.00 98 TYR A C 1
ATOM 765 O O . TYR A 1 98 ? 8.906 8.314 -21.359 1.00 95.00 98 TYR A O 1
ATOM 773 N N . TYR A 1 99 ? 10.592 9.666 -20.776 1.00 96.69 99 TYR A N 1
ATOM 774 C CA . TYR A 1 99 ? 11.184 8.690 -19.857 1.00 96.69 99 TYR A CA 1
ATOM 775 C C . TYR A 1 99 ? 10.207 8.392 -18.714 1.00 96.69 99 TYR A C 1
ATOM 777 O O . TYR A 1 99 ? 9.604 9.319 -18.178 1.00 96.69 99 TYR A O 1
ATOM 785 N N . SER A 1 100 ? 10.048 7.115 -18.347 1.00 96.50 100 SER A N 1
ATOM 786 C CA . SER A 1 100 ? 9.020 6.598 -17.416 1.00 96.50 100 SER A CA 1
ATOM 787 C C . SER A 1 100 ? 7.566 6.695 -17.905 1.00 96.50 100 SER A C 1
ATOM 789 O O . SER A 1 100 ? 6.667 6.215 -17.223 1.00 96.50 100 SER A O 1
ATOM 791 N N . GLY A 1 101 ? 7.340 7.258 -19.097 1.00 96.50 101 GLY A N 1
ATOM 792 C CA . GLY A 1 101 ? 6.028 7.336 -19.729 1.00 96.50 101 GLY A CA 1
ATOM 793 C C . GLY A 1 101 ? 5.535 5.993 -20.268 1.00 96.50 101 GLY A C 1
ATOM 794 O O . GLY A 1 101 ? 6.120 4.940 -20.015 1.00 96.50 101 GLY A O 1
ATOM 795 N N . VAL A 1 102 ? 4.473 6.037 -21.070 1.00 96.12 102 VAL A N 1
ATOM 796 C CA . VAL A 1 102 ? 3.854 4.850 -21.674 1.00 96.12 102 VAL A CA 1
ATOM 797 C C . VAL A 1 102 ? 3.702 5.058 -23.176 1.00 96.12 102 VAL A C 1
ATOM 799 O O . VAL A 1 102 ? 3.271 6.124 -23.615 1.00 96.12 102 VAL A O 1
ATOM 802 N N . LEU A 1 103 ? 4.036 4.037 -23.968 1.00 94.38 103 LEU A N 1
ATOM 803 C CA . LEU A 1 103 ? 3.695 3.981 -25.389 1.00 94.38 103 LEU A CA 1
ATOM 804 C C . LEU A 1 103 ? 2.513 3.033 -25.560 1.00 94.38 103 LEU A C 1
ATOM 806 O O . LEU A 1 103 ? 2.705 1.829 -25.653 1.00 94.38 103 LEU A O 1
ATOM 810 N N . ALA A 1 104 ? 1.301 3.580 -25.557 1.00 93.12 104 ALA A N 1
ATOM 811 C CA . ALA A 1 104 ? 0.074 2.795 -25.599 1.00 93.12 104 ALA A CA 1
ATOM 812 C C . ALA A 1 104 ? -0.437 2.606 -27.032 1.00 93.12 104 ALA A C 1
ATOM 814 O O . ALA A 1 104 ? -0.615 3.575 -27.774 1.00 93.12 104 ALA A O 1
ATOM 815 N N . LEU A 1 105 ? -0.733 1.360 -27.389 1.00 89.88 105 LEU A N 1
ATOM 816 C CA . LEU A 1 105 ? -1.479 0.989 -28.580 1.00 89.88 105 LEU A CA 1
ATOM 817 C C . LEU A 1 105 ? -2.869 0.509 -28.162 1.00 89.88 105 LEU A C 1
ATOM 819 O O . LEU A 1 105 ? -3.001 -0.480 -27.443 1.00 89.88 105 LEU A O 1
ATOM 823 N N . VAL A 1 106 ? -3.889 1.244 -28.605 1.00 87.31 106 VAL A N 1
ATOM 824 C CA . VAL A 1 106 ? -5.305 0.944 -28.367 1.00 87.31 106 VAL A CA 1
ATOM 825 C C . VAL A 1 106 ? -5.925 0.499 -29.687 1.00 87.31 106 VAL A C 1
ATOM 827 O O . VAL A 1 106 ? -5.881 1.248 -30.662 1.00 87.31 106 VAL A O 1
ATOM 830 N N . GLU A 1 107 ? -6.498 -0.701 -29.718 1.00 82.38 107 GLU A N 1
ATOM 831 C CA . GLU A 1 107 ? -7.195 -1.254 -30.889 1.00 82.38 107 GLU A CA 1
ATOM 832 C C . GLU A 1 107 ? -8.665 -1.522 -30.557 1.00 82.38 107 GLU A C 1
ATOM 834 O O . GLU A 1 107 ? -8.985 -1.877 -29.422 1.00 82.38 107 GLU A O 1
ATOM 839 N N . ARG A 1 108 ? -9.553 -1.376 -31.548 1.00 78.81 108 ARG A N 1
ATOM 840 C CA . ARG A 1 108 ? -10.983 -1.700 -31.444 1.00 78.81 108 ARG A CA 1
ATOM 841 C C . ARG A 1 108 ? -11.323 -2.950 -32.246 1.00 78.81 108 ARG A C 1
ATOM 843 O O . ARG A 1 108 ? -10.789 -3.188 -33.331 1.00 78.81 108 ARG A O 1
ATOM 850 N N . GLU A 1 109 ? -12.257 -3.741 -31.731 1.00 67.50 109 GLU A N 1
ATOM 851 C CA . GLU A 1 109 ? -12.798 -4.896 -32.436 1.00 67.50 109 GLU A CA 1
ATOM 852 C C . GLU A 1 109 ? -13.460 -4.431 -33.749 1.00 67.50 109 GLU A C 1
ATOM 854 O O . GLU A 1 109 ? -14.385 -3.620 -33.748 1.00 67.50 109 GLU A O 1
ATOM 859 N N . GLY A 1 110 ? -12.935 -4.906 -34.886 1.00 61.34 110 GLY A N 1
ATOM 860 C CA . GLY A 1 110 ? -13.352 -4.484 -36.232 1.00 61.34 110 GLY A CA 1
ATOM 861 C C . GLY A 1 110 ? -12.233 -3.910 -37.110 1.00 61.34 110 GLY A C 1
ATOM 862 O O . GLY A 1 110 ? -12.369 -3.934 -38.332 1.00 61.34 110 GLY A O 1
ATOM 863 N N . ASP A 1 111 ? -11.090 -3.510 -36.538 1.00 59.28 111 ASP A N 1
ATOM 864 C CA . ASP A 1 111 ? -9.963 -2.917 -37.289 1.00 59.28 111 ASP A CA 1
ATOM 865 C C . ASP A 1 111 ? -9.108 -3.942 -38.072 1.00 59.28 111 ASP A C 1
ATOM 867 O O . ASP A 1 111 ? -8.081 -3.611 -38.670 1.00 59.28 111 ASP A O 1
ATOM 871 N N . GLY A 1 112 ? -9.521 -5.217 -38.095 1.00 52.62 112 GLY A N 1
ATOM 872 C CA . GLY A 1 112 ? -8.887 -6.290 -38.875 1.00 52.62 112 GLY A CA 1
ATOM 873 C C . GLY A 1 112 ? -7.476 -6.685 -38.415 1.00 52.62 112 GLY A C 1
ATOM 874 O O . GLY A 1 112 ? -6.862 -7.572 -39.009 1.00 52.62 112 GLY A O 1
ATOM 875 N N . ARG A 1 113 ? -6.962 -6.057 -37.355 1.00 52.69 113 ARG A N 1
ATOM 876 C CA . ARG A 1 113 ? -5.693 -6.368 -36.695 1.00 52.69 113 ARG A CA 1
ATOM 877 C C . ARG A 1 113 ? -6.030 -6.809 -35.281 1.00 52.69 113 ARG A C 1
ATOM 879 O O . ARG A 1 113 ? -6.662 -6.074 -34.539 1.00 52.69 113 ARG A O 1
ATOM 886 N N . ARG A 1 114 ? -5.704 -8.056 -34.957 1.00 55.09 114 ARG A N 1
ATOM 887 C CA . ARG A 1 114 ? -5.789 -8.580 -33.595 1.00 55.09 114 ARG A CA 1
ATOM 888 C C . ARG A 1 114 ? -4.354 -8.761 -33.140 1.00 55.09 114 ARG A C 1
ATOM 890 O O . ARG A 1 114 ? -3.600 -9.441 -33.844 1.00 55.09 114 ARG A O 1
ATOM 897 N N . MET A 1 115 ? -3.979 -8.168 -32.011 1.00 56.06 115 MET A N 1
ATOM 898 C CA . MET A 1 115 ? -2.646 -8.357 -31.444 1.00 56.06 115 MET A CA 1
ATOM 899 C C . MET A 1 115 ? -2.259 -9.844 -31.400 1.00 56.06 115 MET A C 1
ATOM 901 O O . MET A 1 115 ? -3.050 -10.671 -30.922 1.00 56.06 115 MET A O 1
ATOM 905 N N . PRO A 1 116 ? -1.065 -10.225 -31.899 1.00 51.66 116 PRO A N 1
ATOM 906 C CA . PRO A 1 116 ? -0.576 -11.581 -31.731 1.00 51.66 116 PRO A CA 1
ATOM 907 C C . PRO A 1 116 ? -0.435 -11.876 -30.235 1.00 51.66 116 PRO A C 1
ATOM 909 O O . PRO A 1 116 ? 0.250 -11.163 -29.503 1.00 51.66 116 PRO A O 1
ATOM 912 N N . ARG A 1 117 ? -1.103 -12.941 -29.783 1.00 55.91 117 ARG A N 1
ATOM 913 C CA . ARG A 1 117 ? -1.046 -13.421 -28.396 1.00 55.91 117 ARG A CA 1
ATOM 914 C C . ARG A 1 117 ? 0.411 -13.674 -28.000 1.00 55.91 117 ARG A C 1
ATOM 916 O O . ARG A 1 117 ? 1.137 -14.343 -28.741 1.00 55.91 117 ARG A O 1
ATOM 923 N N . ARG A 1 118 ? 0.848 -13.164 -26.841 1.00 50.78 118 ARG A N 1
ATOM 924 C CA . ARG A 1 118 ? 2.203 -13.438 -26.334 1.00 50.78 118 ARG A CA 1
ATOM 925 C C . ARG A 1 118 ? 2.370 -14.951 -26.103 1.00 50.78 118 ARG A C 1
ATOM 927 O O . ARG A 1 118 ? 1.547 -15.544 -25.406 1.00 50.78 118 ARG A O 1
ATOM 934 N N . PRO A 1 119 ? 3.425 -15.592 -26.639 1.00 40.25 119 PRO A N 1
ATOM 935 C CA . PRO A 1 119 ? 3.707 -16.996 -26.353 1.00 40.25 119 PRO A CA 1
ATOM 936 C C . PRO A 1 119 ? 3.925 -17.212 -24.849 1.00 40.25 119 PRO A C 1
ATOM 938 O O . PRO A 1 119 ? 4.718 -16.498 -24.239 1.00 40.25 119 PRO A O 1
ATOM 941 N N . GLY A 1 120 ? 3.239 -18.194 -24.259 1.00 44.47 120 GLY A N 1
ATOM 942 C CA . GLY A 1 120 ? 3.371 -18.537 -22.836 1.00 44.47 120 GLY A CA 1
ATOM 943 C C . GLY A 1 120 ? 2.479 -17.740 -21.876 1.00 44.47 120 GLY A C 1
ATOM 944 O O . GLY A 1 120 ? 2.517 -18.008 -20.680 1.00 44.47 120 GLY A O 1
ATOM 945 N N . HIS A 1 121 ? 1.660 -16.808 -22.372 1.00 45.22 121 HIS A N 1
ATOM 946 C CA . HIS A 1 121 ? 0.566 -16.229 -21.591 1.00 45.22 121 HIS A CA 1
ATOM 947 C C . HIS A 1 121 ? -0.641 -17.171 -21.671 1.00 45.22 121 HIS A C 1
ATOM 949 O O . HIS A 1 121 ? -1.164 -17.428 -22.758 1.00 45.22 121 HIS A O 1
ATOM 955 N N . VAL A 1 122 ? -1.036 -17.742 -20.534 1.00 41.66 122 VAL A N 1
ATOM 956 C CA . VAL A 1 122 ? -2.274 -18.516 -20.427 1.00 41.66 122 VAL A CA 1
ATOM 957 C C . VAL A 1 122 ? -3.378 -17.501 -20.186 1.00 41.66 122 VAL A C 1
ATOM 959 O O . VAL A 1 122 ? -3.584 -17.077 -19.053 1.00 41.66 122 VAL A O 1
ATOM 962 N N . ASP A 1 123 ? -4.048 -17.069 -21.253 1.00 46.16 123 ASP A N 1
ATOM 963 C CA . ASP A 1 123 ? -5.298 -16.333 -21.091 1.00 46.16 123 ASP A CA 1
ATOM 964 C C . ASP A 1 123 ? -6.277 -17.280 -20.372 1.00 46.16 123 ASP A C 1
ATOM 966 O O . ASP A 1 123 ? -6.531 -18.382 -20.880 1.00 46.16 123 ASP A O 1
ATOM 970 N N . PRO A 1 124 ? -6.859 -16.899 -19.219 1.00 46.66 124 PRO A N 1
ATOM 971 C CA . PRO A 1 124 ? -8.139 -17.482 -18.855 1.00 46.66 124 PRO A CA 1
ATOM 972 C C . PRO A 1 124 ? -9.097 -17.243 -20.034 1.00 46.66 124 PRO A C 1
ATOM 974 O O . PRO A 1 124 ? -8.929 -16.269 -20.764 1.00 46.66 124 PRO A O 1
ATOM 977 N N . GLU A 1 125 ? -10.068 -18.128 -20.269 1.00 45.72 125 GLU A N 1
ATOM 978 C CA . GLU A 1 125 ? -11.089 -17.987 -21.323 1.00 45.72 125 GLU A CA 1
ATOM 979 C C . GLU A 1 125 ? -11.981 -16.745 -21.092 1.00 45.72 125 GLU A C 1
ATOM 981 O O . GLU A 1 125 ? -13.175 -16.840 -20.823 1.00 45.72 125 GLU A O 1
ATOM 986 N N . VAL A 1 126 ? -11.410 -15.546 -21.162 1.00 52.72 126 VAL A N 1
ATOM 987 C CA . VAL A 1 126 ? -12.106 -14.278 -21.030 1.00 52.72 126 VAL A CA 1
ATOM 988 C C . VAL A 1 126 ? -12.425 -13.832 -22.445 1.00 52.72 126 VAL A C 1
ATOM 990 O O . VAL A 1 126 ? -11.534 -13.637 -23.276 1.00 52.72 126 VAL A O 1
ATOM 993 N N . ALA A 1 127 ? -13.719 -13.730 -22.747 1.00 51.12 127 ALA A N 1
ATOM 994 C CA . ALA A 1 127 ? -14.181 -13.133 -23.989 1.00 51.12 127 ALA A CA 1
ATOM 995 C C . ALA A 1 127 ? -13.518 -11.757 -24.138 1.00 51.12 127 ALA A C 1
ATOM 997 O O . ALA A 1 127 ? -13.610 -10.924 -23.236 1.00 51.12 127 ALA A O 1
ATOM 998 N N . ALA A 1 128 ? -12.800 -11.547 -25.242 1.00 56.41 128 ALA A N 1
ATOM 999 C CA . ALA A 1 128 ? -12.146 -10.272 -25.496 1.00 56.41 128 ALA A CA 1
ATOM 1000 C C . ALA A 1 128 ? -13.205 -9.164 -25.510 1.00 56.41 128 ALA A C 1
ATOM 1002 O O . ALA A 1 128 ? -14.230 -9.302 -26.177 1.00 56.41 128 ALA A O 1
ATOM 1003 N N . GLY A 1 129 ? -12.962 -8.096 -24.750 1.00 62.34 129 GLY A N 1
ATOM 1004 C CA . GLY A 1 129 ? -13.772 -6.888 -24.832 1.00 62.34 129 GLY A CA 1
ATOM 1005 C C . GLY A 1 129 ? -13.646 -6.219 -26.209 1.00 62.34 129 GLY A C 1
ATOM 1006 O O . GLY A 1 129 ? -12.787 -6.598 -27.009 1.00 62.34 129 GLY A O 1
ATOM 1007 N N . PRO A 1 130 ? -14.460 -5.186 -26.483 1.00 69.50 130 PRO A N 1
ATOM 1008 C CA . PRO A 1 130 ? -14.457 -4.476 -27.764 1.00 69.50 130 PRO A CA 1
ATOM 1009 C C . PRO A 1 130 ? -13.165 -3.685 -28.026 1.00 69.50 130 PRO A C 1
ATOM 1011 O O . PRO A 1 130 ? -13.000 -3.132 -29.111 1.00 69.50 130 PRO A O 1
ATOM 1014 N N . GLU A 1 131 ? -12.266 -3.587 -27.045 1.00 77.50 131 GLU A N 1
ATOM 1015 C CA . GLU A 1 131 ? -11.017 -2.831 -27.110 1.00 77.50 131 GLU A CA 1
ATOM 1016 C C . GLU A 1 131 ? -9.862 -3.634 -26.490 1.00 77.50 131 GLU A C 1
ATOM 1018 O O . GLU A 1 131 ? -10.061 -4.392 -25.538 1.00 77.50 131 GLU A O 1
ATOM 1023 N N . SER A 1 132 ? -8.645 -3.453 -27.009 1.00 81.62 132 SER A N 1
ATOM 1024 C CA . SER A 1 132 ? -7.410 -3.997 -26.428 1.00 81.62 132 SER A CA 1
ATOM 1025 C C . SER A 1 132 ? -6.352 -2.914 -26.236 1.00 81.62 132 SER A C 1
ATOM 1027 O O . SER A 1 132 ? -6.236 -2.018 -27.072 1.00 81.62 132 SER A O 1
ATOM 1029 N N . LEU A 1 133 ? -5.557 -3.034 -25.169 1.00 85.94 133 LEU A N 1
ATOM 1030 C CA . LEU A 1 133 ? -4.479 -2.115 -24.798 1.00 85.94 133 LEU A CA 1
ATOM 1031 C C . LEU A 1 133 ? -3.153 -2.882 -24.661 1.00 85.94 133 LEU A C 1
ATOM 1033 O O . LEU A 1 133 ? -3.052 -3.779 -23.828 1.00 85.94 133 LEU A O 1
ATOM 1037 N N . ASP A 1 134 ? -2.134 -2.504 -25.438 1.00 89.31 134 ASP A N 1
ATOM 1038 C CA . ASP A 1 134 ? -0.730 -2.889 -25.208 1.00 89.31 134 ASP A CA 1
ATOM 1039 C C . ASP A 1 134 ? 0.079 -1.628 -24.893 1.00 89.31 134 ASP A C 1
ATOM 1041 O O . ASP A 1 134 ? 0.136 -0.697 -25.695 1.00 89.31 134 ASP A O 1
ATOM 1045 N N . ALA A 1 135 ? 0.649 -1.565 -23.692 1.00 93.12 135 ALA A N 1
ATOM 1046 C CA . ALA A 1 135 ? 1.139 -0.325 -23.098 1.00 93.12 135 ALA A CA 1
ATOM 1047 C C . ALA A 1 135 ? 2.495 -0.513 -22.392 1.00 93.12 135 ALA A C 1
ATOM 1049 O O . ALA A 1 135 ? 2.573 -0.455 -21.164 1.00 93.12 135 ALA A O 1
ATOM 1050 N N . PRO A 1 136 ? 3.592 -0.757 -23.132 1.00 94.69 136 PRO A N 1
ATOM 1051 C CA . PRO A 1 136 ? 4.927 -0.824 -22.550 1.00 94.69 136 PRO A CA 1
ATOM 1052 C C . PRO A 1 136 ? 5.362 0.493 -21.891 1.00 94.69 136 PRO A C 1
ATOM 1054 O O . PRO A 1 136 ? 5.146 1.591 -22.415 1.00 94.69 136 PRO A O 1
ATOM 1057 N N . ILE A 1 137 ? 6.079 0.354 -20.773 1.00 96.25 137 ILE A N 1
ATOM 1058 C CA . ILE A 1 137 ? 6.782 1.452 -20.104 1.00 96.25 137 ILE A CA 1
ATOM 1059 C C . ILE A 1 137 ? 7.937 1.935 -20.995 1.00 96.25 137 ILE A C 1
ATOM 1061 O O . ILE A 1 137 ? 8.750 1.141 -21.480 1.00 96.25 137 ILE A O 1
ATOM 1065 N N . LEU A 1 138 ? 8.055 3.250 -21.168 1.00 96.31 138 LEU A N 1
ATOM 1066 C CA . LEU A 1 138 ? 9.115 3.902 -21.937 1.00 96.31 138 LEU A CA 1
ATOM 1067 C C . LEU A 1 138 ? 10.415 4.015 -21.129 1.00 96.31 138 LEU A C 1
ATOM 1069 O O . LEU A 1 138 ? 10.810 5.073 -20.630 1.00 96.31 138 LEU A O 1
ATOM 1073 N N . ILE A 1 139 ? 11.108 2.884 -21.043 1.00 95.75 139 ILE A N 1
ATOM 1074 C CA . ILE A 1 139 ? 12.485 2.745 -20.559 1.00 95.75 139 ILE A CA 1
ATOM 1075 C C . ILE A 1 139 ? 13.340 2.042 -21.610 1.00 95.75 139 ILE A C 1
ATOM 1077 O O . ILE A 1 139 ? 12.827 1.424 -22.539 1.00 95.75 139 ILE A O 1
ATOM 1081 N N . ARG A 1 140 ? 14.672 2.119 -21.464 1.00 94.00 140 ARG A N 1
ATOM 1082 C CA . ARG A 1 140 ? 15.622 1.554 -22.446 1.00 94.00 140 ARG A CA 1
ATOM 1083 C C . ARG A 1 140 ? 15.381 2.111 -23.861 1.00 94.00 140 ARG A C 1
ATOM 1085 O O . ARG A 1 140 ? 15.548 1.398 -24.846 1.00 94.00 140 ARG A O 1
ATOM 1092 N N . ALA A 1 141 ? 15.008 3.388 -23.937 1.00 94.19 141 ALA A N 1
ATOM 1093 C CA . ALA A 1 141 ? 14.689 4.126 -25.155 1.00 94.19 141 ALA A CA 1
ATOM 1094 C C . ALA A 1 141 ? 15.714 5.249 -25.404 1.00 94.19 141 ALA A C 1
ATOM 1096 O O . ALA A 1 141 ? 16.389 5.700 -24.475 1.00 94.19 141 ALA A O 1
ATOM 1097 N N . ALA A 1 142 ? 15.818 5.700 -26.655 1.00 94.44 142 ALA A N 1
ATOM 1098 C CA . ALA A 1 142 ? 16.543 6.910 -27.031 1.00 94.44 142 ALA A CA 1
ATOM 1099 C C . ALA A 1 142 ? 15.550 7.939 -27.581 1.00 94.44 142 ALA A C 1
ATOM 1101 O O . ALA A 1 142 ? 14.671 7.585 -28.366 1.00 94.44 142 ALA A O 1
ATOM 1102 N N . HIS A 1 143 ? 15.700 9.197 -27.180 1.00 93.25 143 HIS A N 1
ATOM 1103 C CA . HIS A 1 143 ? 14.901 10.311 -27.676 1.00 93.25 143 HIS A CA 1
ATOM 1104 C C . HIS A 1 143 ? 15.759 11.184 -28.589 1.00 93.25 143 HIS A C 1
ATOM 1106 O O . HIS A 1 143 ? 16.820 11.639 -28.167 1.00 93.25 143 HIS A O 1
ATOM 1112 N N . LEU A 1 144 ? 15.310 11.386 -29.827 1.00 93.81 144 LEU A N 1
ATOM 1113 C CA . LEU A 1 144 ? 15.971 12.219 -30.827 1.00 93.81 144 LEU A CA 1
ATOM 1114 C C . LEU A 1 144 ? 15.211 13.541 -30.946 1.00 93.81 144 LEU A C 1
ATOM 1116 O O . LEU A 1 144 ? 14.031 13.534 -31.287 1.00 93.81 144 LEU A O 1
ATOM 1120 N N . ALA A 1 145 ? 15.884 14.650 -30.662 1.00 93.25 145 ALA A N 1
ATOM 1121 C CA . ALA A 1 145 ? 15.354 15.989 -30.882 1.00 93.25 145 ALA A CA 1
ATOM 1122 C C . ALA A 1 145 ? 15.569 16.447 -32.337 1.00 93.25 145 ALA A C 1
ATOM 1124 O O . ALA A 1 145 ? 16.433 15.925 -33.045 1.00 93.25 145 ALA A O 1
ATOM 1125 N N . ASP A 1 146 ? 14.813 17.464 -32.761 1.00 95.12 146 ASP A N 1
ATOM 1126 C CA . ASP A 1 146 ? 14.872 18.026 -34.121 1.00 95.12 146 ASP A CA 1
ATOM 1127 C C . ASP A 1 146 ? 16.258 18.587 -34.490 1.00 95.12 146 ASP A C 1
ATOM 1129 O O . ASP A 1 146 ? 16.622 18.633 -35.664 1.00 95.12 146 ASP A O 1
ATOM 1133 N N . ASP A 1 147 ? 17.054 18.990 -33.494 1.00 96.50 147 ASP A N 1
ATOM 1134 C CA . ASP A 1 147 ? 18.425 19.485 -33.669 1.00 96.50 147 ASP A CA 1
ATOM 1135 C C . ASP A 1 147 ? 19.479 18.366 -33.796 1.00 96.50 147 ASP A C 1
ATOM 1137 O O . ASP A 1 147 ? 20.671 18.644 -33.941 1.00 96.50 147 ASP A O 1
ATOM 1141 N N . GLY A 1 148 ? 19.052 17.100 -33.760 1.00 94.56 148 GLY A N 1
ATOM 1142 C CA . GLY A 1 148 ? 19.921 15.929 -33.829 1.00 94.56 148 GLY A CA 1
ATOM 1143 C C . GLY A 1 148 ? 20.439 15.438 -32.474 1.00 94.56 148 GLY A C 1
ATOM 1144 O O . GLY A 1 148 ? 21.156 14.435 -32.434 1.00 94.56 148 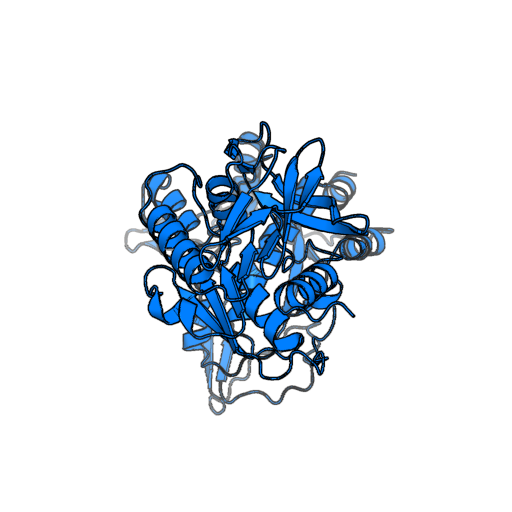GLY A O 1
ATOM 1145 N N . THR A 1 149 ? 20.087 16.092 -31.363 1.00 94.75 149 THR A N 1
ATOM 1146 C CA . THR A 1 149 ? 20.480 15.647 -30.020 1.00 94.75 149 THR A CA 1
ATOM 1147 C C . THR A 1 149 ? 19.800 14.324 -29.668 1.00 94.75 149 THR A C 1
ATOM 1149 O O . THR A 1 149 ? 18.580 14.200 -29.763 1.00 94.75 149 THR A O 1
ATOM 1152 N N . VAL A 1 150 ? 20.584 13.337 -29.216 1.00 94.62 150 VAL A N 1
ATOM 1153 C CA . VAL A 1 150 ? 20.080 12.037 -28.743 1.00 94.62 150 VAL A CA 1
ATOM 1154 C C . VAL A 1 150 ? 20.245 11.922 -27.231 1.00 94.62 150 VAL A C 1
ATOM 1156 O O . VAL A 1 150 ? 21.364 11.961 -26.721 1.00 94.62 150 VAL A O 1
ATOM 1159 N N . THR A 1 151 ? 19.140 11.690 -26.526 1.00 94.00 151 THR A N 1
ATOM 1160 C CA . THR A 1 151 ? 19.113 11.467 -25.074 1.00 94.00 151 THR A CA 1
ATOM 1161 C C . THR A 1 151 ? 18.770 10.014 -24.764 1.00 94.00 151 THR A C 1
ATOM 1163 O O . THR A 1 151 ? 17.762 9.494 -25.240 1.00 94.00 151 THR A O 1
ATOM 1166 N N . VAL A 1 152 ? 19.584 9.358 -23.932 1.00 95.12 152 VAL A N 1
ATOM 1167 C CA . VAL A 1 152 ? 19.324 8.010 -23.397 1.00 95.12 152 VAL A CA 1
ATOM 1168 C C . VAL A 1 152 ? 19.228 8.105 -21.881 1.00 95.12 152 VAL A C 1
ATOM 1170 O O . VAL A 1 152 ? 20.223 8.381 -21.214 1.00 95.12 152 VAL A O 1
ATOM 1173 N N . SER A 1 153 ? 18.036 7.858 -21.344 1.00 94.69 153 SER A N 1
ATOM 1174 C CA . SER A 1 153 ? 17.768 7.933 -19.906 1.00 94.69 153 SER A CA 1
ATOM 1175 C C . SER A 1 153 ? 17.796 6.546 -19.262 1.00 94.69 153 SER A C 1
ATOM 1177 O O . SER A 1 153 ? 17.291 5.569 -19.823 1.00 94.69 153 SER A O 1
ATOM 1179 N N . ALA A 1 154 ? 18.363 6.462 -18.062 1.00 95.31 154 ALA A N 1
ATOM 1180 C CA . ALA A 1 154 ? 18.336 5.270 -17.225 1.00 95.31 154 ALA A CA 1
ATOM 1181 C C . ALA A 1 154 ? 18.287 5.669 -15.746 1.00 95.31 154 ALA A C 1
ATOM 1183 O O . ALA A 1 154 ? 18.909 6.648 -15.346 1.00 95.31 154 ALA A O 1
ATOM 1184 N N . GLY A 1 155 ? 17.573 4.878 -14.951 1.00 94.88 155 GLY A N 1
ATOM 1185 C CA . GLY A 1 155 ? 17.451 5.035 -13.505 1.00 94.88 155 GLY A CA 1
ATOM 1186 C C . GLY A 1 155 ? 17.484 3.682 -12.795 1.00 94.88 155 GLY A C 1
ATOM 1187 O O . GLY A 1 155 ? 17.444 2.621 -13.436 1.00 94.88 155 GLY A O 1
ATOM 1188 N N . ALA A 1 156 ? 17.570 3.739 -11.473 1.00 92.38 156 ALA A N 1
ATOM 1189 C CA . ALA A 1 156 ? 17.571 2.592 -10.576 1.00 92.38 156 ALA A CA 1
ATOM 1190 C C . ALA A 1 156 ? 16.599 2.838 -9.418 1.00 92.38 156 ALA A C 1
ATOM 1192 O O . ALA A 1 156 ? 16.318 3.993 -9.083 1.00 92.38 156 ALA A O 1
ATOM 1193 N N . THR A 1 157 ? 16.059 1.758 -8.858 1.00 91.00 157 THR A N 1
ATOM 1194 C CA . THR A 1 157 ? 15.168 1.823 -7.700 1.00 91.00 157 THR A CA 1
ATOM 1195 C C . THR A 1 157 ? 16.021 2.092 -6.468 1.00 91.00 157 THR A C 1
ATOM 1197 O O . THR A 1 157 ? 16.866 1.279 -6.110 1.00 91.00 157 THR A O 1
ATOM 1200 N N . LEU A 1 158 ? 15.820 3.231 -5.810 1.00 90.00 158 LEU A N 1
ATOM 1201 C CA . LEU A 1 158 ? 16.560 3.546 -4.591 1.00 90.00 158 LEU A CA 1
ATOM 1202 C C . LEU A 1 158 ? 15.799 3.020 -3.375 1.00 90.00 158 LEU A C 1
ATOM 1204 O O . LEU A 1 158 ? 14.668 3.432 -3.122 1.00 90.00 158 LEU A O 1
ATOM 1208 N N . VAL A 1 159 ? 16.439 2.142 -2.605 1.00 85.56 159 VAL A N 1
ATOM 1209 C CA . VAL A 1 159 ? 15.904 1.568 -1.363 1.00 85.56 159 VAL A CA 1
ATOM 1210 C C . VAL A 1 159 ? 16.813 1.905 -0.180 1.00 85.56 159 VAL A C 1
ATOM 1212 O O . VAL A 1 159 ? 17.930 2.390 -0.346 1.00 85.56 159 VAL A O 1
ATOM 1215 N N . ARG A 1 160 ? 16.355 1.639 1.051 1.00 80.50 160 ARG A N 1
ATOM 1216 C CA . ARG A 1 160 ? 17.088 1.993 2.288 1.00 80.50 160 ARG A CA 1
ATOM 1217 C C . ARG A 1 160 ? 18.513 1.422 2.367 1.00 80.50 160 ARG A C 1
ATOM 1219 O O . ARG A 1 160 ? 19.361 2.007 3.031 1.00 80.50 160 ARG A O 1
ATOM 1226 N N . HIS A 1 161 ? 18.756 0.305 1.680 1.00 82.56 161 HIS A N 1
ATOM 1227 C CA . HIS A 1 161 ? 20.042 -0.400 1.634 1.00 82.56 161 HIS A CA 1
ATOM 1228 C C . HIS A 1 161 ? 20.818 -0.180 0.327 1.00 82.56 161 HIS A C 1
ATOM 1230 O O . HIS A 1 161 ? 21.804 -0.874 0.091 1.00 82.56 161 HIS A O 1
ATOM 1236 N N . SER A 1 162 ? 20.374 0.739 -0.538 1.00 86.19 162 SER A N 1
ATOM 1237 C CA . SER A 1 162 ? 21.053 1.034 -1.802 1.00 86.19 162 SER A CA 1
ATOM 1238 C C . SER A 1 162 ? 22.477 1.542 -1.574 1.00 86.19 162 SER A C 1
ATOM 1240 O O . SER A 1 162 ? 22.721 2.434 -0.759 1.00 86.19 162 SER A O 1
ATOM 1242 N N . ASP A 1 163 ? 23.417 1.006 -2.352 1.00 90.81 163 ASP A N 1
ATOM 1243 C CA . ASP A 1 163 ? 24.798 1.481 -2.422 1.00 90.81 163 ASP A CA 1
ATOM 1244 C C . ASP A 1 163 ? 24.940 2.416 -3.637 1.00 90.81 163 ASP A C 1
ATOM 1246 O O . ASP A 1 163 ? 24.780 1.956 -4.771 1.00 90.81 163 ASP A O 1
ATOM 1250 N N . PRO A 1 164 ? 25.286 3.707 -3.454 1.00 94.88 164 PRO A N 1
ATOM 1251 C CA . PRO A 1 164 ? 25.345 4.667 -4.557 1.00 94.88 164 PRO A CA 1
ATOM 1252 C C . PRO A 1 164 ? 26.249 4.257 -5.729 1.00 94.88 164 PRO A C 1
ATOM 1254 O O . PRO A 1 164 ? 25.954 4.589 -6.877 1.00 94.88 164 PRO A O 1
ATOM 1257 N N . VAL A 1 165 ? 27.350 3.544 -5.473 1.00 96.06 165 VAL A N 1
ATOM 1258 C CA . VAL A 1 165 ? 28.262 3.071 -6.526 1.00 96.06 165 VAL A CA 1
ATOM 1259 C C . VAL A 1 165 ? 27.608 1.943 -7.319 1.00 96.06 165 VAL A C 1
ATOM 1261 O O . VAL A 1 165 ? 27.707 1.909 -8.549 1.00 96.06 165 VAL A O 1
ATOM 1264 N N . SER A 1 166 ? 26.905 1.047 -6.630 1.00 91.62 166 SER A N 1
ATOM 1265 C CA . SER A 1 166 ? 26.164 -0.050 -7.256 1.00 91.62 166 SER A CA 1
ATOM 1266 C C . SER A 1 166 ? 25.009 0.468 -8.118 1.00 91.62 166 SER A C 1
ATOM 1268 O O . SER A 1 166 ? 24.865 0.021 -9.255 1.00 91.62 166 SER A O 1
ATOM 1270 N N . GLU A 1 167 ? 24.273 1.486 -7.663 1.00 94.62 167 GLU A N 1
ATOM 1271 C CA . GLU A 1 167 ? 23.182 2.089 -8.448 1.00 94.62 167 GLU A CA 1
ATOM 1272 C C . GLU A 1 167 ? 23.691 2.781 -9.731 1.00 94.62 167 GLU A C 1
ATOM 1274 O O . GLU A 1 167 ? 23.083 2.701 -10.806 1.00 94.62 167 GLU A O 1
ATOM 1279 N N . VAL A 1 168 ? 24.868 3.416 -9.679 1.00 96.44 168 VAL A N 1
ATOM 1280 C CA . VAL A 1 168 ? 25.533 3.967 -10.877 1.00 96.44 168 VAL A CA 1
ATOM 1281 C C . VAL A 1 168 ? 25.955 2.854 -11.844 1.00 96.44 168 VAL A C 1
ATOM 1283 O O . VAL A 1 168 ? 25.814 2.984 -13.068 1.00 96.44 168 VAL A O 1
ATOM 1286 N N . ALA A 1 169 ? 26.456 1.733 -11.323 1.00 93.75 169 ALA A N 1
ATOM 1287 C CA . ALA A 1 169 ? 26.785 0.577 -12.151 1.00 93.75 169 ALA A CA 1
ATOM 1288 C C . ALA A 1 169 ? 25.527 -0.013 -12.816 1.00 93.75 169 ALA A C 1
ATOM 1290 O O . ALA A 1 169 ? 25.554 -0.344 -14.007 1.00 93.75 169 ALA A O 1
ATOM 1291 N N . GLU A 1 170 ? 24.410 -0.077 -12.091 1.00 91.75 170 GLU A N 1
ATOM 1292 C CA . GLU A 1 170 ? 23.129 -0.557 -12.600 1.00 91.75 170 GLU A CA 1
ATOM 1293 C C . GLU A 1 170 ? 22.576 0.334 -13.719 1.00 91.75 170 GLU A C 1
ATOM 1295 O O . GLU A 1 170 ? 22.233 -0.164 -14.796 1.00 91.75 170 GLU A O 1
ATOM 1300 N N . THR A 1 171 ? 22.540 1.654 -13.527 1.00 95.50 171 THR A N 1
ATOM 1301 C CA . THR A 1 171 ? 22.093 2.594 -14.574 1.00 95.50 171 THR A CA 1
ATOM 1302 C C . THR A 1 171 ? 22.946 2.482 -15.841 1.00 95.50 171 THR A C 1
ATOM 1304 O O . THR A 1 171 ? 22.411 2.432 -16.955 1.00 95.50 171 THR A O 1
ATOM 1307 N N . THR A 1 172 ? 24.265 2.317 -15.689 1.00 93.25 172 THR A N 1
ATOM 1308 C CA . THR A 1 172 ? 25.188 2.060 -16.806 1.00 93.25 172 THR A CA 1
ATOM 1309 C C . THR A 1 172 ? 24.853 0.750 -17.527 1.00 93.25 172 THR A C 1
ATOM 1311 O O . THR A 1 172 ? 24.811 0.704 -18.765 1.00 93.25 172 THR A O 1
ATOM 1314 N N . ALA A 1 173 ? 24.585 -0.328 -16.786 1.00 90.62 173 ALA A N 1
ATOM 1315 C CA . ALA A 1 173 ? 24.183 -1.614 -17.353 1.00 90.62 173 ALA A CA 1
ATOM 1316 C C . ALA A 1 173 ? 22.851 -1.504 -18.116 1.00 90.62 173 ALA A C 1
ATOM 1318 O O . ALA A 1 173 ? 22.754 -1.960 -19.259 1.00 90.62 173 ALA A O 1
ATOM 1319 N N . LYS A 1 174 ? 21.859 -0.811 -17.546 1.00 93.62 174 LYS A N 1
ATOM 1320 C CA . LYS A 1 174 ? 20.545 -0.560 -18.156 1.00 93.62 174 LYS A CA 1
ATOM 1321 C C . LYS A 1 174 ? 20.649 0.243 -19.462 1.00 93.62 174 LYS A C 1
ATOM 1323 O O . LYS A 1 174 ? 19.979 -0.102 -20.435 1.00 93.62 174 LYS A O 1
ATOM 1328 N N . ALA A 1 175 ? 21.523 1.249 -19.534 1.00 94.19 175 ALA A N 1
ATOM 1329 C CA . ALA A 1 175 ? 21.743 2.042 -20.751 1.00 94.19 175 ALA A CA 1
ATOM 1330 C C . ALA A 1 175 ? 22.556 1.305 -21.838 1.00 94.19 175 ALA A C 1
ATOM 1332 O O . ALA A 1 175 ? 22.482 1.649 -23.020 1.00 94.19 175 ALA A O 1
ATOM 1333 N N . SER A 1 176 ? 23.324 0.274 -21.462 1.00 91.31 176 SER A N 1
ATOM 1334 C CA . SER A 1 176 ? 24.311 -0.389 -22.332 1.00 91.31 176 SER A CA 1
ATOM 1335 C C . SER A 1 176 ? 23.730 -0.898 -23.651 1.00 91.31 176 SER A C 1
ATOM 1337 O O . SER A 1 176 ? 24.363 -0.731 -24.692 1.00 91.31 176 SER A O 1
ATOM 1339 N N . GLY A 1 177 ? 22.531 -1.489 -23.618 1.00 90.06 177 GLY A N 1
ATOM 1340 C CA . GLY A 1 177 ? 21.885 -2.027 -24.818 1.00 90.06 177 GLY A CA 1
ATOM 1341 C C . GLY A 1 177 ? 21.579 -0.945 -25.855 1.00 90.06 177 GLY A C 1
ATOM 1342 O O . GLY A 1 177 ? 21.896 -1.113 -27.031 1.00 90.06 177 GLY A O 1
ATOM 1343 N N . MET A 1 178 ? 21.039 0.196 -25.414 1.00 93.50 178 MET A N 1
ATOM 1344 C CA . MET A 1 178 ? 20.722 1.318 -26.302 1.00 93.50 178 MET A CA 1
ATOM 1345 C C . MET A 1 178 ? 21.993 1.984 -26.841 1.00 93.50 178 MET A C 1
ATOM 1347 O O . MET A 1 178 ? 22.115 2.227 -28.039 1.00 93.50 178 MET A O 1
ATOM 1351 N N . LEU A 1 179 ? 22.994 2.195 -25.982 1.00 93.12 179 LEU A N 1
ATOM 1352 C CA . LEU A 1 179 ? 24.280 2.757 -26.400 1.00 93.12 179 LEU A CA 1
ATOM 1353 C C . LEU A 1 179 ? 25.005 1.862 -27.422 1.00 93.12 179 LEU A C 1
ATOM 1355 O O . LEU A 1 179 ? 25.623 2.369 -28.356 1.00 93.12 179 LEU A O 1
ATOM 1359 N N . ALA A 1 180 ? 24.908 0.535 -27.291 1.00 92.00 180 ALA A N 1
ATOM 1360 C CA . ALA A 1 180 ? 25.457 -0.403 -28.270 1.00 92.00 180 ALA A CA 1
ATOM 1361 C C . ALA A 1 180 ? 24.681 -0.396 -29.602 1.00 92.00 180 ALA A C 1
ATOM 1363 O O . ALA A 1 180 ? 25.281 -0.532 -30.674 1.00 92.00 180 ALA A O 1
ATOM 1364 N N . ALA A 1 181 ? 23.357 -0.211 -29.561 1.00 91.94 181 ALA A N 1
ATOM 1365 C CA . ALA A 1 181 ? 22.536 -0.065 -30.763 1.00 91.94 181 ALA A CA 1
ATOM 1366 C C . ALA A 1 181 ? 22.931 1.188 -31.565 1.00 91.94 181 ALA A C 1
ATOM 1368 O O . ALA A 1 181 ? 23.104 1.094 -32.782 1.00 91.94 181 ALA A O 1
ATOM 1369 N N . LEU A 1 182 ? 23.185 2.301 -30.865 1.00 92.75 182 LEU A N 1
ATOM 1370 C CA . LEU A 1 182 ? 23.655 3.580 -31.416 1.00 92.75 182 LEU A CA 1
ATOM 1371 C C . LEU A 1 182 ? 25.134 3.576 -31.856 1.00 92.75 182 LEU A C 1
ATOM 1373 O O . LEU A 1 182 ? 25.618 4.575 -32.377 1.00 92.75 182 LEU A O 1
ATOM 1377 N N . GLY A 1 183 ? 25.873 2.482 -31.643 1.00 92.81 183 GLY A N 1
ATOM 1378 C CA . GLY A 1 183 ? 27.293 2.389 -32.006 1.00 92.81 183 GLY A CA 1
ATOM 1379 C C . GLY A 1 183 ? 28.247 3.124 -31.057 1.00 92.81 183 GLY A C 1
ATOM 1380 O O . GLY A 1 183 ? 29.434 3.229 -31.348 1.00 92.81 183 GLY A O 1
ATOM 1381 N N . LEU A 1 184 ? 27.757 3.589 -29.904 1.00 91.44 184 LEU A N 1
ATOM 1382 C CA . LEU A 1 184 ? 28.556 4.255 -28.867 1.00 91.44 184 LEU A CA 1
ATOM 1383 C C . LEU A 1 184 ? 29.247 3.258 -27.924 1.00 91.44 184 LEU A C 1
ATOM 1385 O O . LEU A 1 184 ? 30.098 3.639 -27.122 1.00 91.44 184 LEU A O 1
ATOM 1389 N N . ARG A 1 185 ? 28.882 1.972 -28.001 1.00 89.12 185 ARG A N 1
ATOM 1390 C CA . ARG A 1 185 ? 29.521 0.868 -27.272 1.00 89.12 185 ARG A CA 1
ATOM 1391 C C . ARG A 1 185 ? 29.653 -0.378 -28.152 1.00 89.12 185 ARG A C 1
ATOM 1393 O O . ARG A 1 185 ? 28.855 -0.553 -29.074 1.00 89.12 185 ARG A O 1
ATOM 1400 N N . PRO A 1 186 ? 30.611 -1.277 -27.855 1.00 84.88 186 PRO A N 1
ATOM 1401 C CA . PRO A 1 186 ? 30.709 -2.557 -28.544 1.00 84.88 186 PRO A CA 1
ATOM 1402 C C . PRO A 1 186 ? 29.407 -3.353 -28.426 1.00 84.88 186 PRO A C 1
ATOM 1404 O O . PRO A 1 186 ? 28.856 -3.506 -27.333 1.00 84.88 186 PRO A O 1
ATOM 1407 N N . ARG A 1 187 ? 28.930 -3.887 -29.553 1.00 81.31 187 ARG A N 1
ATOM 1408 C CA . ARG A 1 187 ? 27.811 -4.833 -29.560 1.00 81.31 187 ARG A CA 1
ATOM 1409 C C . ARG A 1 187 ? 28.271 -6.154 -28.952 1.00 81.31 187 ARG A C 1
ATOM 1411 O O . ARG A 1 187 ? 29.361 -6.634 -29.255 1.00 81.31 187 ARG A O 1
ATOM 1418 N N . ARG A 1 188 ? 27.439 -6.744 -28.094 1.00 74.31 188 ARG A N 1
ATOM 1419 C CA . ARG A 1 188 ? 27.697 -8.078 -27.545 1.00 74.31 188 ARG A CA 1
ATOM 1420 C C . ARG A 1 188 ? 27.520 -9.117 -28.655 1.00 74.31 188 ARG A C 1
ATOM 1422 O O . ARG A 1 188 ? 26.520 -9.083 -29.366 1.00 74.31 188 ARG A O 1
ATOM 1429 N N . GLU A 1 189 ? 28.464 -10.047 -28.777 1.00 76.19 189 GLU A N 1
ATOM 1430 C CA . GLU A 1 189 ? 28.281 -11.223 -29.631 1.00 76.19 189 GLU A CA 1
ATOM 1431 C C . GLU A 1 189 ? 27.090 -12.045 -29.133 1.00 76.19 189 GLU A C 1
ATOM 1433 O O . GLU A 1 189 ? 27.021 -12.412 -27.954 1.00 76.19 189 GLU A O 1
ATOM 1438 N N . VAL A 1 190 ? 26.157 -12.344 -30.035 1.00 68.44 190 VAL A N 1
ATOM 1439 C CA . VAL A 1 190 ? 25.051 -13.257 -29.748 1.00 68.44 190 VAL A CA 1
ATOM 1440 C C . VAL A 1 190 ? 25.639 -14.659 -29.615 1.00 68.44 190 VAL A C 1
ATOM 1442 O O . VAL A 1 190 ? 26.184 -15.203 -30.571 1.00 68.44 190 VAL A O 1
ATOM 1445 N N . ARG A 1 191 ? 25.556 -15.229 -28.415 1.00 69.81 191 ARG A N 1
ATOM 1446 C CA . ARG A 1 191 ? 25.934 -16.617 -28.131 1.00 69.81 191 ARG A CA 1
ATOM 1447 C C . ARG A 1 191 ? 24.710 -17.346 -27.605 1.00 69.81 191 ARG A C 1
ATOM 1449 O O . ARG A 1 191 ? 23.952 -16.756 -26.828 1.00 69.81 191 ARG A O 1
ATOM 1456 N N . GLU A 1 192 ? 24.541 -18.611 -27.985 1.00 69.06 192 GLU A N 1
ATOM 1457 C CA . GLU A 1 192 ? 23.577 -19.487 -27.319 1.00 69.06 192 GLU A CA 1
ATOM 1458 C C . GLU A 1 192 ? 23.914 -19.507 -25.828 1.00 69.06 192 GLU A C 1
ATOM 1460 O O . GLU A 1 192 ? 24.984 -19.944 -25.407 1.00 69.06 192 GLU A O 1
ATOM 1465 N N . THR A 1 193 ? 23.031 -18.909 -25.037 1.00 69.00 193 THR A N 1
ATOM 1466 C CA . THR A 1 193 ? 23.183 -18.813 -23.591 1.00 69.00 193 THR A CA 1
ATOM 1467 C C . THR A 1 193 ? 22.139 -19.747 -22.994 1.00 69.00 193 THR A C 1
ATOM 1469 O O . THR A 1 193 ? 20.984 -19.659 -23.418 1.00 69.00 193 THR A O 1
ATOM 1472 N N . PRO A 1 194 ? 22.499 -20.635 -22.050 1.00 76.81 194 PRO A N 1
ATOM 1473 C CA . PRO A 1 194 ? 21.510 -21.482 -21.396 1.00 76.81 194 PRO A CA 1
ATOM 1474 C C . PRO A 1 194 ? 20.422 -20.613 -20.761 1.00 76.81 194 PRO A C 1
ATOM 1476 O O . PRO A 1 194 ? 20.708 -19.518 -20.262 1.00 76.81 194 PRO A O 1
ATOM 1479 N N . LEU A 1 195 ? 19.181 -21.099 -20.789 1.00 83.69 195 LEU A N 1
ATOM 1480 C CA . LEU A 1 195 ? 18.079 -20.463 -20.079 1.00 83.69 195 LEU A CA 1
ATOM 1481 C C . LEU A 1 195 ? 18.369 -20.554 -18.581 1.00 83.69 195 LEU A C 1
ATOM 1483 O O . LEU A 1 195 ? 18.436 -21.644 -18.015 1.00 83.69 195 LEU A O 1
ATOM 1487 N N . LEU A 1 196 ? 18.572 -19.404 -17.934 1.00 85.56 196 LEU A N 1
ATOM 1488 C CA . LEU A 1 196 ? 18.938 -19.364 -16.515 1.00 85.56 196 LEU A CA 1
ATOM 1489 C C . LEU A 1 196 ? 17.874 -20.001 -15.608 1.00 85.56 196 LEU A C 1
ATOM 1491 O O . LEU A 1 196 ? 18.219 -20.530 -14.553 1.00 85.56 196 LEU A O 1
ATOM 1495 N N . ALA A 1 197 ? 16.610 -19.990 -16.038 1.00 84.19 197 ALA A N 1
ATOM 1496 C CA . ALA A 1 197 ? 15.489 -20.622 -15.344 1.00 84.19 197 ALA A CA 1
ATOM 1497 C C . ALA A 1 197 ? 15.580 -22.159 -15.286 1.00 84.19 197 ALA A C 1
ATOM 1499 O O . ALA A 1 197 ? 15.026 -22.760 -14.369 1.00 84.19 197 ALA A O 1
ATOM 1500 N N . ASP A 1 198 ? 16.307 -22.787 -16.217 1.00 86.44 198 ASP A N 1
ATOM 1501 C CA . ASP A 1 198 ? 16.462 -24.247 -16.284 1.00 86.44 198 ASP A CA 1
ATOM 1502 C C . ASP A 1 198 ? 17.660 -24.748 -15.463 1.00 86.44 198 ASP A C 1
ATOM 1504 O O . ASP A 1 198 ? 17.920 -25.951 -15.378 1.00 86.44 198 ASP A O 1
ATOM 1508 N N . LEU A 1 199 ? 18.426 -23.838 -14.851 1.00 87.69 199 LEU A N 1
ATOM 1509 C CA . LEU A 1 199 ? 19.539 -24.227 -13.998 1.00 87.69 199 LEU A CA 1
ATOM 1510 C C . LEU A 1 199 ? 19.021 -24.920 -12.720 1.00 87.69 199 LEU A C 1
ATOM 1512 O O . LEU A 1 199 ? 18.064 -24.442 -12.103 1.00 87.69 199 LEU A O 1
ATOM 1516 N N . PRO A 1 200 ? 19.681 -26.001 -12.254 1.00 88.25 200 PRO A N 1
ATOM 1517 C CA . PRO A 1 200 ? 19.242 -26.739 -11.072 1.00 88.25 200 PRO A CA 1
ATOM 1518 C C . PRO A 1 200 ? 19.075 -25.850 -9.832 1.00 88.25 200 PRO A C 1
ATOM 1520 O O . PRO A 1 200 ? 19.984 -25.081 -9.494 1.00 88.25 200 PRO A O 1
ATOM 1523 N N . GLY A 1 201 ? 17.928 -25.991 -9.159 1.00 86.81 201 GLY A N 1
ATOM 1524 C CA . GLY A 1 201 ? 17.564 -25.287 -7.924 1.00 86.81 201 GLY A CA 1
ATOM 1525 C C . GLY A 1 201 ? 17.057 -23.852 -8.104 1.00 86.81 201 GLY A C 1
ATOM 1526 O O . GLY A 1 201 ? 16.650 -23.238 -7.126 1.00 86.81 201 GLY A O 1
ATOM 1527 N N . VAL A 1 202 ? 17.067 -23.294 -9.321 1.00 88.00 202 VAL A N 1
ATOM 1528 C CA . VAL A 1 202 ? 16.589 -21.918 -9.557 1.00 88.00 202 VAL A CA 1
ATOM 1529 C C . VAL A 1 202 ? 15.077 -21.823 -9.426 1.00 88.00 202 VAL A C 1
ATOM 1531 O O . VAL A 1 202 ? 14.592 -20.902 -8.780 1.00 88.00 202 VAL A O 1
ATOM 1534 N N . ARG A 1 203 ? 14.342 -22.778 -10.004 1.00 86.94 203 ARG A N 1
ATOM 1535 C CA . ARG A 1 203 ? 12.881 -22.839 -9.886 1.00 86.94 203 ARG A CA 1
ATOM 1536 C C . ARG A 1 203 ? 12.449 -22.955 -8.426 1.00 86.94 203 ARG A C 1
ATOM 1538 O O . ARG A 1 203 ? 11.692 -22.111 -7.973 1.00 86.94 203 ARG A O 1
ATOM 1545 N N . ASP A 1 204 ? 13.015 -23.909 -7.690 1.00 88.69 204 ASP A N 1
ATOM 1546 C CA . ASP A 1 204 ? 12.712 -24.112 -6.269 1.00 88.69 204 ASP A CA 1
ATOM 1547 C C . ASP A 1 204 ? 13.019 -22.852 -5.442 1.00 88.69 204 ASP A C 1
ATOM 1549 O O . ASP A 1 204 ? 12.226 -22.451 -4.597 1.00 88.69 204 ASP A O 1
ATOM 1553 N N . ALA A 1 205 ? 14.143 -22.177 -5.717 1.00 87.56 205 ALA A N 1
ATOM 1554 C CA . ALA A 1 205 ? 14.504 -20.938 -5.028 1.00 87.56 205 ALA A CA 1
ATOM 1555 C C . ALA A 1 205 ? 13.556 -19.770 -5.344 1.00 87.56 205 ALA A C 1
ATOM 1557 O O . ALA A 1 205 ? 13.335 -18.922 -4.484 1.00 87.56 205 ALA A O 1
ATOM 1558 N N . LEU A 1 206 ? 13.008 -19.705 -6.562 1.00 87.88 206 LEU A N 1
ATOM 1559 C CA . LEU A 1 206 ? 11.994 -18.718 -6.936 1.00 87.88 206 LEU A CA 1
ATOM 1560 C C . LEU A 1 206 ? 10.647 -19.047 -6.286 1.00 87.88 206 LEU A C 1
ATOM 1562 O O . LEU A 1 206 ? 10.038 -18.161 -5.698 1.00 87.88 206 LEU A O 1
ATOM 1566 N N . GLU A 1 207 ? 10.209 -20.305 -6.335 1.00 88.19 207 GLU A N 1
ATOM 1567 C CA . GLU A 1 207 ? 8.945 -20.759 -5.741 1.00 88.19 207 GLU A CA 1
ATOM 1568 C C . GLU A 1 207 ? 8.934 -20.588 -4.215 1.00 88.19 207 GLU A C 1
ATOM 1570 O O . GLU A 1 207 ? 7.938 -20.120 -3.664 1.00 88.19 207 GLU A O 1
ATOM 1575 N N . ALA A 1 208 ? 10.058 -20.847 -3.538 1.00 89.56 208 ALA A N 1
ATOM 1576 C CA . ALA A 1 208 ? 10.202 -20.651 -2.093 1.00 89.56 208 ALA A CA 1
ATOM 1577 C C . ALA A 1 208 ? 9.963 -19.195 -1.649 1.00 89.56 208 ALA A C 1
ATOM 1579 O O . ALA A 1 208 ? 9.578 -18.951 -0.507 1.00 89.56 208 ALA A O 1
ATOM 1580 N N . ARG A 1 209 ? 10.134 -18.208 -2.544 1.00 89.31 209 ARG A N 1
ATOM 1581 C CA . ARG A 1 209 ? 9.829 -16.799 -2.239 1.00 89.31 209 ARG A CA 1
ATOM 1582 C C . ARG A 1 209 ? 8.340 -16.571 -1.966 1.00 89.31 209 ARG A C 1
ATOM 1584 O O . ARG A 1 209 ? 8.011 -15.659 -1.220 1.00 89.31 209 ARG A O 1
ATOM 1591 N N . ASN A 1 210 ? 7.450 -17.395 -2.519 1.00 91.94 210 ASN A N 1
ATOM 1592 C CA . ASN A 1 210 ? 6.009 -17.264 -2.299 1.00 91.94 210 ASN A CA 1
ATOM 1593 C C . ASN A 1 210 ? 5.569 -17.737 -0.907 1.00 91.94 210 ASN A C 1
ATOM 1595 O O . ASN A 1 210 ? 4.485 -17.373 -0.459 1.00 91.94 210 ASN A O 1
ATOM 1599 N N . GLU A 1 211 ? 6.381 -18.530 -0.199 1.00 91.12 211 GLU A N 1
ATOM 1600 C CA . GLU A 1 211 ? 6.016 -19.093 1.111 1.00 91.12 211 GLU A CA 1
ATOM 1601 C C . GLU A 1 211 ? 5.849 -18.029 2.206 1.00 91.12 211 GLU A C 1
ATOM 1603 O O . GLU A 1 211 ? 5.157 -18.255 3.208 1.00 91.12 211 GLU A O 1
ATOM 1608 N N . SER A 1 212 ? 6.492 -16.873 2.036 1.00 90.00 212 SER A N 1
ATOM 1609 C CA . SER A 1 212 ? 6.360 -15.730 2.936 1.00 90.00 212 SER A CA 1
ATOM 1610 C C . SER A 1 212 ? 5.214 -14.795 2.551 1.00 90.00 212 SER A C 1
ATOM 1612 O O . SER A 1 212 ? 4.850 -13.957 3.368 1.00 90.00 212 SER A O 1
ATOM 1614 N N . LEU A 1 213 ? 4.626 -14.918 1.360 1.00 94.56 213 LEU A N 1
ATOM 1615 C CA . LEU A 1 213 ? 3.610 -13.982 0.882 1.00 94.56 213 LEU A CA 1
ATOM 1616 C C . LEU A 1 213 ? 2.203 -14.332 1.385 1.00 94.56 213 LEU A C 1
ATOM 1618 O O . LEU A 1 213 ? 1.902 -15.462 1.780 1.00 94.56 213 LEU A O 1
ATOM 1622 N N . ALA A 1 214 ? 1.312 -13.345 1.351 1.00 96.06 214 ALA A N 1
ATOM 1623 C CA . ALA A 1 214 ? -0.097 -13.528 1.662 1.00 96.06 214 ALA A CA 1
ATOM 1624 C C . ALA A 1 214 ? -0.786 -14.407 0.610 1.00 96.06 214 ALA A C 1
ATOM 1626 O O . ALA A 1 214 ? -0.902 -14.046 -0.564 1.00 96.06 214 ALA A O 1
ATOM 1627 N N . ALA A 1 215 ? -1.328 -15.543 1.056 1.00 93.81 215 ALA A N 1
ATOM 1628 C CA . ALA A 1 21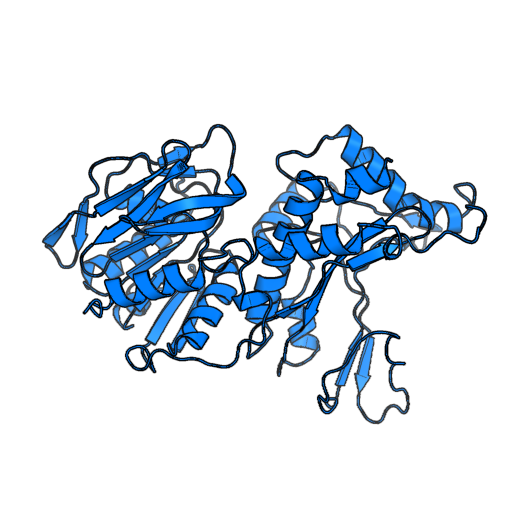5 ? -2.044 -16.486 0.194 1.00 93.81 215 ALA A CA 1
ATOM 1629 C C . ALA A 1 215 ? -3.242 -15.849 -0.538 1.00 93.81 215 ALA A C 1
ATOM 1631 O O . ALA A 1 215 ? -3.608 -16.301 -1.625 1.00 93.81 215 ALA A O 1
ATOM 1632 N N . PHE A 1 216 ? -3.817 -14.790 0.045 1.00 94.75 216 PHE A N 1
ATOM 1633 C CA . PHE A 1 216 ? -4.904 -14.002 -0.533 1.00 94.75 216 PHE A CA 1
ATOM 1634 C C . PHE A 1 216 ? -4.553 -13.440 -1.918 1.00 94.75 216 PHE A C 1
ATOM 1636 O O . PHE A 1 216 ? -5.365 -13.529 -2.834 1.00 94.75 216 PHE A O 1
ATOM 1643 N N . TRP A 1 217 ? -3.330 -12.936 -2.100 1.00 95.19 217 TRP A N 1
ATOM 1644 C CA . TRP A 1 217 ? -2.895 -12.342 -3.368 1.00 95.19 217 TRP A CA 1
ATOM 1645 C C . TRP A 1 217 ? -2.341 -13.372 -4.361 1.00 95.19 217 TRP A C 1
ATOM 1647 O O . TRP A 1 217 ? -2.298 -13.104 -5.557 1.00 95.19 217 TRP A O 1
ATOM 1657 N N . LEU A 1 218 ? -1.966 -14.568 -3.894 1.00 92.38 218 LEU A N 1
ATOM 1658 C CA . LEU A 1 218 ? -1.486 -15.680 -4.732 1.00 92.38 218 LEU A CA 1
ATOM 1659 C C . LEU A 1 218 ? -2.620 -16.506 -5.363 1.00 92.38 218 LEU A C 1
ATOM 1661 O O . LEU A 1 218 ? -2.393 -17.276 -6.297 1.00 92.38 218 LEU A O 1
ATOM 1665 N N . SER A 1 219 ? -3.838 -16.379 -4.840 1.00 88.12 219 SER A N 1
ATOM 1666 C CA . SER A 1 219 ? -4.989 -17.199 -5.226 1.00 88.12 219 SER A CA 1
ATOM 1667 C C . SER A 1 219 ? -6.081 -16.350 -5.883 1.00 88.12 219 SER A C 1
ATOM 1669 O O . SER A 1 219 ? -6.166 -15.152 -5.613 1.00 88.12 219 SER A O 1
ATOM 1671 N N . PRO A 1 220 ? -6.961 -16.945 -6.711 1.00 85.12 220 PRO A N 1
ATOM 1672 C CA . PRO A 1 220 ? -8.198 -16.285 -7.119 1.00 85.12 220 PRO A CA 1
ATOM 1673 C C . PRO A 1 220 ? -9.029 -15.858 -5.896 1.00 85.12 220 PRO A C 1
ATOM 1675 O O . PRO A 1 220 ? -9.279 -16.663 -4.998 1.00 85.12 220 PRO A O 1
ATOM 1678 N N . GLN A 1 221 ? -9.466 -14.599 -5.864 1.00 86.00 221 GLN A N 1
ATOM 1679 C CA . GLN A 1 221 ? -10.133 -13.975 -4.711 1.00 86.00 221 GLN A CA 1
ATOM 1680 C C . GLN A 1 221 ? -11.661 -14.100 -4.779 1.00 86.00 221 GLN A C 1
ATOM 1682 O O . GLN A 1 221 ? -12.388 -13.119 -4.625 1.00 86.00 221 GLN A O 1
ATOM 1687 N N . GLU A 1 222 ? -12.165 -15.318 -5.003 1.00 79.38 222 GLU A N 1
ATOM 1688 C CA . GLU A 1 222 ? -13.608 -15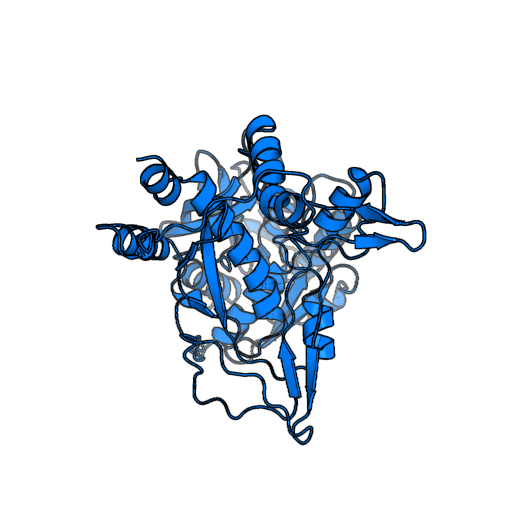.592 -4.955 1.00 79.38 222 GLU A CA 1
ATOM 1689 C C . GLU A 1 222 ? -14.211 -15.076 -3.639 1.00 79.38 222 GLU A C 1
ATOM 1691 O O . GLU A 1 222 ? -13.636 -15.285 -2.568 1.00 79.38 222 GLU A O 1
ATOM 1696 N N . ARG A 1 223 ? -15.369 -14.405 -3.697 1.00 74.94 223 ARG A N 1
ATOM 1697 C CA . ARG A 1 223 ? -15.999 -13.820 -2.502 1.00 74.94 223 ARG A CA 1
ATOM 1698 C C . ARG A 1 223 ? -16.306 -14.902 -1.465 1.00 74.94 223 ARG A C 1
ATOM 1700 O O . ARG A 1 223 ? -17.078 -15.823 -1.729 1.00 74.94 223 ARG A O 1
ATOM 1707 N N . ARG A 1 224 ? -15.750 -14.744 -0.262 1.00 80.00 224 ARG A N 1
ATOM 1708 C CA . ARG A 1 224 ? -16.025 -15.579 0.916 1.00 80.00 224 ARG A CA 1
ATOM 1709 C C . ARG A 1 224 ? -16.448 -14.679 2.079 1.00 80.00 224 ARG A C 1
ATOM 1711 O O . ARG A 1 224 ? -15.668 -14.486 3.008 1.00 80.00 224 ARG A O 1
ATOM 1718 N N . PRO A 1 225 ? -17.653 -14.088 2.006 1.00 92.19 225 PRO A N 1
ATOM 1719 C CA . PRO A 1 225 ? -18.069 -13.097 2.982 1.00 92.19 225 PRO A CA 1
ATOM 1720 C C . PRO A 1 225 ? -18.292 -13.729 4.356 1.00 92.19 225 PRO A C 1
ATOM 1722 O O . PRO A 1 225 ? -18.804 -14.847 4.462 1.00 92.19 225 PRO A O 1
ATOM 1725 N N . ASP A 1 226 ? -17.969 -12.981 5.406 1.00 95.81 226 ASP A N 1
ATOM 1726 C CA . ASP A 1 226 ? -18.441 -13.268 6.755 1.00 95.81 226 ASP A CA 1
ATOM 1727 C C . ASP A 1 226 ? -19.921 -12.852 6.842 1.00 95.81 226 ASP A C 1
ATOM 1729 O O . ASP A 1 226 ? -20.226 -11.670 6.650 1.00 95.81 226 ASP A O 1
ATOM 1733 N N . PRO A 1 227 ? -20.857 -13.777 7.129 1.00 96.19 227 PRO A N 1
ATOM 1734 C CA . PRO A 1 227 ? -22.285 -13.471 7.177 1.00 96.19 227 PRO A CA 1
ATOM 1735 C C . PRO A 1 227 ? -22.665 -12.334 8.135 1.00 96.19 227 PRO A C 1
ATOM 1737 O O . PRO A 1 227 ? -23.671 -11.669 7.903 1.00 96.19 227 PRO A O 1
ATOM 1740 N N . GLU A 1 228 ? -21.888 -12.099 9.197 1.00 96.88 228 GLU A N 1
ATOM 1741 C CA . GLU A 1 228 ? -22.153 -11.035 10.178 1.00 96.88 228 GLU A CA 1
ATOM 1742 C C . GLU A 1 228 ? -21.637 -9.654 9.732 1.00 96.88 228 GLU A C 1
ATOM 1744 O O . GLU A 1 228 ? -21.970 -8.631 10.345 1.00 96.88 228 GLU A O 1
ATOM 1749 N N . LEU A 1 229 ? -20.828 -9.623 8.667 1.00 97.38 229 LEU A N 1
ATOM 1750 C CA . LEU A 1 229 ? -20.247 -8.412 8.083 1.00 97.38 229 LEU A CA 1
ATOM 1751 C C . LEU A 1 229 ? -20.957 -7.968 6.797 1.00 97.38 229 LEU A C 1
ATOM 1753 O O . LEU A 1 229 ? -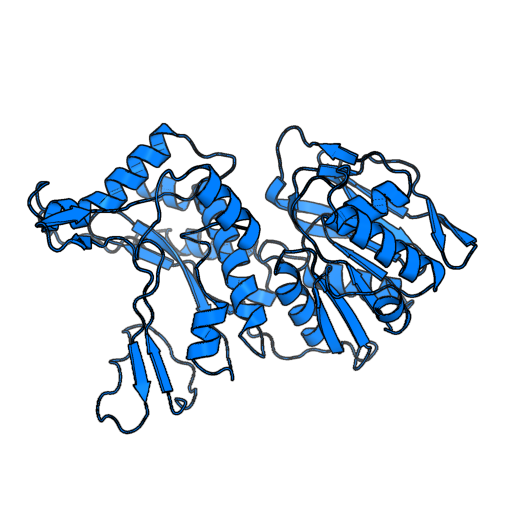20.778 -6.825 6.377 1.00 97.38 229 LEU A O 1
ATOM 1757 N N . VAL A 1 230 ? -21.771 -8.840 6.189 1.00 97.25 230 VAL A N 1
ATOM 1758 C CA . VAL A 1 230 ? -22.455 -8.563 4.917 1.00 97.25 230 VAL A CA 1
ATOM 1759 C C . VAL A 1 230 ? -23.269 -7.272 4.982 1.00 97.25 230 VAL A C 1
ATOM 1761 O O . VAL A 1 230 ? -24.180 -7.140 5.797 1.00 97.25 230 VAL A O 1
ATOM 1764 N N . GLY A 1 231 ? -22.968 -6.351 4.063 1.00 95.31 231 GLY A N 1
ATOM 1765 C CA . GLY A 1 231 ? -23.732 -5.120 3.855 1.00 95.31 231 GLY A CA 1
ATOM 1766 C C . GLY A 1 231 ? -23.482 -4.018 4.883 1.00 95.31 231 GLY A C 1
ATOM 1767 O O . GLY A 1 231 ? -24.139 -2.987 4.805 1.00 95.31 231 GLY A O 1
ATOM 1768 N N . ARG A 1 232 ? -22.549 -4.209 5.825 1.00 97.94 232 ARG A N 1
ATOM 1769 C CA . ARG A 1 232 ? -22.122 -3.136 6.731 1.00 97.94 232 ARG A CA 1
ATOM 1770 C C . ARG A 1 232 ? -21.343 -2.078 5.969 1.00 97.94 232 ARG A C 1
ATOM 1772 O O . ARG A 1 232 ? -20.423 -2.417 5.222 1.00 97.94 232 ARG A O 1
ATOM 1779 N N . GLU A 1 233 ? -21.677 -0.818 6.199 1.00 98.38 233 GLU A N 1
ATOM 1780 C CA . GLU A 1 233 ? -21.052 0.302 5.503 1.00 98.38 233 GLU A CA 1
ATOM 1781 C C . GLU A 1 233 ? -19.699 0.658 6.128 1.00 98.38 233 GLU A C 1
ATOM 1783 O O . GLU A 1 233 ? -19.582 0.876 7.339 1.00 98.38 233 GLU A O 1
ATOM 1788 N N . VAL A 1 234 ? -18.665 0.750 5.290 1.00 98.62 234 VAL A N 1
ATOM 1789 C CA . VAL A 1 234 ? -17.316 1.142 5.707 1.00 98.62 234 VAL A CA 1
ATOM 1790 C C . VAL A 1 234 ? -16.857 2.358 4.928 1.00 98.62 234 VAL A C 1
ATOM 1792 O O . VAL A 1 234 ? -16.740 2.329 3.701 1.00 98.62 234 VAL A O 1
ATOM 1795 N N . LEU A 1 235 ? -16.507 3.415 5.654 1.00 98.69 235 LEU A N 1
ATOM 1796 C CA . LEU A 1 235 ? -15.764 4.533 5.090 1.00 98.69 235 LEU A CA 1
ATOM 1797 C C . LEU A 1 235 ? -14.269 4.323 5.317 1.00 98.69 235 LEU A C 1
ATOM 1799 O O . LEU A 1 235 ? -13.811 4.281 6.456 1.00 98.69 235 LEU A O 1
ATOM 1803 N N . VAL A 1 236 ? -13.507 4.230 4.234 1.00 98.81 236 VAL A N 1
ATOM 1804 C CA . VAL A 1 236 ? -12.044 4.216 4.255 1.00 98.81 236 VAL A CA 1
ATOM 1805 C C . VAL A 1 236 ? -11.539 5.627 3.955 1.00 98.81 236 VAL A C 1
ATOM 1807 O O . VAL A 1 236 ? -11.776 6.150 2.866 1.00 98.81 236 VAL A O 1
ATOM 1810 N N . VAL A 1 237 ? -10.843 6.246 4.906 1.00 98.62 237 VAL A N 1
ATOM 1811 C CA . VAL A 1 237 ? -10.219 7.565 4.730 1.00 98.62 237 VAL A CA 1
ATOM 1812 C C . VAL A 1 237 ? -8.805 7.377 4.185 1.00 98.62 237 VAL A C 1
ATOM 1814 O O . VAL A 1 237 ? -7.944 6.829 4.870 1.00 98.62 237 VAL A O 1
ATOM 1817 N N . ASP A 1 238 ? -8.567 7.824 2.956 1.00 98.12 238 ASP A N 1
ATOM 1818 C CA . ASP A 1 238 ? -7.270 7.769 2.280 1.00 98.12 238 ASP A CA 1
ATOM 1819 C C . ASP A 1 238 ? -6.403 8.967 2.649 1.00 98.12 238 ASP A C 1
ATOM 1821 O O . ASP A 1 238 ? -6.761 10.108 2.358 1.00 98.12 238 ASP A O 1
ATOM 1825 N N . ALA A 1 239 ? -5.265 8.701 3.292 1.00 96.50 239 ALA A N 1
ATOM 1826 C CA . ALA A 1 239 ? -4.310 9.716 3.713 1.00 96.50 239 ALA A CA 1
ATOM 1827 C C . ALA A 1 239 ? -3.128 9.833 2.733 1.00 96.50 239 ALA A C 1
ATOM 1829 O O . ALA A 1 239 ? -1.990 9.992 3.167 1.00 96.50 239 ALA A O 1
ATOM 1830 N N . GLU A 1 240 ? -3.408 9.800 1.422 1.00 94.50 240 GLU A N 1
ATOM 1831 C CA . GLU A 1 240 ? -2.425 9.913 0.330 1.00 94.50 240 GLU A CA 1
ATOM 1832 C C . GLU A 1 240 ? -1.577 8.646 0.115 1.00 94.50 240 GLU A C 1
ATOM 1834 O O . GLU A 1 240 ? -0.429 8.704 -0.330 1.00 94.50 240 GLU A O 1
ATOM 1839 N N . ASP A 1 241 ? -2.144 7.477 0.422 1.00 93.56 241 ASP A N 1
ATOM 1840 C CA . ASP A 1 241 ? -1.524 6.195 0.098 1.00 93.56 241 ASP A CA 1
ATOM 1841 C C . ASP A 1 241 ? -2.563 5.133 -0.285 1.00 93.56 241 ASP A C 1
ATOM 1843 O O . ASP A 1 241 ? -3.398 4.699 0.512 1.00 93.56 241 ASP A O 1
ATOM 1847 N N . MET A 1 242 ? -2.444 4.657 -1.525 1.00 92.81 242 MET A N 1
ATOM 1848 C CA . MET A 1 242 ? -3.388 3.746 -2.170 1.00 92.81 242 MET A CA 1
ATOM 1849 C C . MET A 1 242 ? -3.412 2.325 -1.593 1.00 92.81 242 MET A C 1
ATOM 1851 O O . MET A 1 242 ? -4.167 1.482 -2.079 1.00 92.81 242 MET A O 1
ATOM 1855 N N . TRP A 1 243 ? -2.664 2.044 -0.527 1.00 95.56 243 TRP A N 1
ATOM 1856 C CA . TRP A 1 243 ? -2.954 0.916 0.365 1.00 95.56 243 TRP A CA 1
ATOM 1857 C C . TRP A 1 243 ? -4.441 0.822 0.738 1.00 95.56 243 TRP A C 1
ATOM 1859 O O . TRP A 1 243 ? -4.986 -0.272 0.883 1.00 95.56 243 TRP A O 1
ATOM 1869 N N . THR A 1 244 ? -5.131 1.962 0.826 1.00 97.06 244 THR A N 1
ATOM 1870 C CA . THR A 1 244 ? -6.585 2.025 1.028 1.00 97.06 244 THR A CA 1
ATOM 1871 C C . THR A 1 244 ? -7.395 1.263 -0.016 1.00 97.06 244 THR A C 1
ATOM 1873 O O . THR A 1 244 ? -8.451 0.735 0.324 1.00 97.06 244 THR A O 1
ATOM 1876 N N . GLN A 1 245 ? -6.913 1.144 -1.256 1.00 96.19 245 GLN A N 1
ATOM 1877 C CA . GLN A 1 245 ? -7.580 0.367 -2.304 1.00 96.19 245 GLN A CA 1
ATOM 1878 C C . GLN A 1 245 ? -7.461 -1.133 -2.028 1.00 96.19 245 GLN A C 1
ATOM 1880 O O . GLN A 1 245 ? -8.440 -1.868 -2.154 1.00 96.19 245 GLN A O 1
ATOM 1885 N N . MET A 1 246 ? -6.295 -1.586 -1.558 1.00 97.19 246 MET A N 1
ATOM 1886 C CA . MET A 1 246 ? -6.088 -2.974 -1.132 1.00 97.19 246 MET A CA 1
ATOM 1887 C C . MET A 1 246 ? -6.919 -3.305 0.115 1.00 97.19 246 MET A C 1
ATOM 1889 O O . MET A 1 246 ? -7.570 -4.350 0.157 1.00 97.19 246 MET A O 1
ATOM 1893 N N . LEU A 1 247 ? -6.970 -2.393 1.091 1.00 97.81 247 LEU A N 1
ATOM 1894 C CA . LEU A 1 247 ? -7.840 -2.506 2.267 1.00 97.81 247 LEU A CA 1
ATOM 1895 C C . LEU A 1 247 ? -9.318 -2.578 1.866 1.00 97.81 247 LEU A C 1
ATOM 1897 O O . LEU A 1 247 ? -10.020 -3.489 2.294 1.00 97.81 247 LEU A O 1
ATOM 1901 N N . ALA A 1 248 ? -9.793 -1.663 1.017 1.00 97.06 248 ALA A N 1
ATOM 1902 C CA . ALA A 1 248 ? -11.171 -1.658 0.530 1.00 97.06 248 ALA A CA 1
ATOM 1903 C C . ALA A 1 248 ? -11.523 -2.954 -0.213 1.00 97.06 248 ALA A C 1
ATOM 1905 O O . ALA A 1 248 ? -12.622 -3.481 -0.038 1.00 97.06 248 ALA A O 1
ATOM 1906 N N . HIS A 1 249 ? -10.591 -3.504 -0.993 1.00 95.75 249 HIS A N 1
ATOM 1907 C CA . HIS A 1 249 ? -10.776 -4.798 -1.646 1.00 95.75 249 HIS A CA 1
ATOM 1908 C C . HIS A 1 249 ? -10.923 -5.946 -0.639 1.00 95.75 249 HIS A C 1
ATOM 1910 O O . HIS A 1 249 ? -11.887 -6.709 -0.711 1.00 95.75 249 HIS A O 1
ATOM 1916 N N . GLN A 1 250 ? -10.035 -6.039 0.355 1.00 96.62 250 GLN A N 1
ATOM 1917 C CA . GLN A 1 250 ? -10.143 -7.055 1.410 1.00 96.62 250 GLN A CA 1
ATOM 1918 C C . GLN A 1 250 ? -11.429 -6.901 2.240 1.00 96.62 250 GLN A C 1
ATOM 1920 O O . GLN A 1 250 ? -12.082 -7.896 2.550 1.00 96.62 250 GLN A O 1
ATOM 1925 N N . LEU A 1 251 ? -11.851 -5.669 2.537 1.00 96.94 251 LEU A N 1
ATOM 1926 C CA . LEU A 1 251 ? -13.124 -5.386 3.207 1.00 96.94 251 LEU A CA 1
ATOM 1927 C C . LEU A 1 251 ? -14.323 -5.900 2.392 1.00 96.94 251 LEU A C 1
ATOM 1929 O O . LEU A 1 251 ? -15.186 -6.593 2.932 1.00 96.94 251 LEU A O 1
ATOM 1933 N N . ARG A 1 252 ? -14.353 -5.632 1.080 1.00 95.62 252 ARG A N 1
ATOM 1934 C CA . ARG A 1 252 ? -15.402 -6.139 0.175 1.00 95.62 252 ARG A CA 1
ATOM 1935 C C . ARG A 1 252 ? -15.376 -7.658 0.053 1.00 95.62 252 ARG A C 1
ATOM 1937 O O . ARG A 1 252 ? -16.434 -8.284 0.003 1.00 95.62 252 ARG A O 1
ATOM 1944 N N . HIS A 1 253 ? -14.189 -8.264 0.049 1.00 94.75 253 HIS A N 1
ATOM 1945 C CA . HIS A 1 253 ? -14.037 -9.718 0.072 1.00 94.75 253 HIS A CA 1
ATOM 1946 C C . HIS A 1 253 ? -14.663 -10.342 1.330 1.00 94.75 253 HIS A C 1
ATOM 1948 O O . HIS A 1 253 ? -15.326 -11.377 1.232 1.00 94.75 253 HIS A O 1
ATOM 1954 N N . LEU A 1 254 ? -14.513 -9.684 2.485 1.00 96.06 254 LEU A N 1
ATOM 1955 C CA . LEU A 1 254 ? -15.131 -10.076 3.756 1.00 96.06 254 LEU A CA 1
ATOM 1956 C C . LEU A 1 254 ? -16.642 -9.777 3.825 1.00 96.06 254 LEU A C 1
ATOM 1958 O O . LEU A 1 254 ? -17.300 -10.224 4.762 1.00 96.06 254 LEU A O 1
ATOM 1962 N N . GLY A 1 255 ? -17.210 -9.085 2.832 1.00 96.25 255 GLY A N 1
ATOM 1963 C CA . GLY A 1 255 ? -18.648 -8.825 2.700 1.00 96.25 255 GLY A CA 1
ATOM 1964 C C . GLY A 1 255 ? -19.096 -7.401 3.042 1.00 96.25 255 GLY A C 1
ATOM 1965 O O . GLY A 1 255 ? -20.281 -7.104 2.889 1.00 96.25 255 GLY A O 1
ATOM 1966 N N . LEU A 1 256 ? -18.185 -6.524 3.470 1.00 97.44 256 LEU A N 1
ATOM 1967 C CA . LEU A 1 256 ? -18.515 -5.138 3.806 1.00 97.44 256 LEU A CA 1
ATOM 1968 C C . LEU A 1 256 ? -18.693 -4.273 2.547 1.00 97.44 256 LEU A C 1
ATOM 1970 O O . LEU A 1 256 ? -18.064 -4.522 1.516 1.00 97.44 256 LEU A O 1
ATOM 1974 N N . ASP A 1 257 ? -19.504 -3.221 2.644 1.00 97.19 257 ASP A N 1
ATOM 1975 C CA . ASP A 1 257 ? -19.641 -2.210 1.594 1.00 97.19 257 ASP A CA 1
ATOM 1976 C C . ASP A 1 257 ? -18.657 -1.058 1.839 1.00 97.19 257 ASP A C 1
ATOM 1978 O O . ASP A 1 257 ? -18.925 -0.119 2.590 1.00 97.19 257 ASP A O 1
ATOM 1982 N N . ALA A 1 258 ? -17.458 -1.182 1.264 1.00 97.19 258 ALA A N 1
ATOM 1983 C CA . ALA A 1 258 ? -16.370 -0.234 1.479 1.00 97.19 258 ALA A CA 1
ATOM 1984 C C . ALA A 1 258 ? -16.302 0.844 0.389 1.00 97.19 258 ALA A C 1
ATOM 1986 O O . ALA A 1 258 ? -16.091 0.536 -0.794 1.00 97.19 258 ALA A O 1
ATOM 1987 N N . ARG A 1 259 ? -16.352 2.115 0.805 1.00 97.31 259 ARG A N 1
ATOM 1988 C CA . ARG A 1 259 ? -16.061 3.291 -0.033 1.00 97.31 259 ARG A CA 1
ATOM 1989 C C . ARG A 1 259 ? -14.791 3.997 0.438 1.00 97.31 259 ARG A C 1
ATOM 1991 O O . ARG A 1 259 ? -14.589 4.168 1.636 1.00 97.31 259 ARG A O 1
ATOM 1998 N N . VAL A 1 260 ? -13.956 4.435 -0.503 1.00 97.75 260 VAL A N 1
ATOM 1999 C CA . VAL A 1 260 ? -12.723 5.184 -0.211 1.00 97.75 260 VAL A CA 1
ATOM 2000 C C . VAL A 1 260 ? -12.960 6.670 -0.464 1.00 97.75 260 VAL A C 1
ATOM 2002 O O . VAL A 1 260 ? -13.462 7.040 -1.524 1.00 97.75 260 VAL A O 1
ATOM 2005 N N . VAL A 1 261 ? -12.591 7.520 0.492 1.00 97.81 261 VAL A N 1
ATOM 2006 C CA . VAL A 1 261 ? -12.646 8.981 0.372 1.00 97.81 261 VAL A CA 1
ATOM 2007 C C . VAL A 1 261 ? -11.308 9.564 0.791 1.00 97.81 261 VAL A C 1
ATOM 2009 O O . VAL A 1 261 ? -10.765 9.210 1.832 1.00 97.81 261 VAL A O 1
ATOM 2012 N N . ARG A 1 262 ? -10.782 10.479 -0.021 1.00 97.25 262 ARG A N 1
ATOM 2013 C CA . ARG A 1 262 ? -9.553 11.208 0.295 1.00 97.25 262 ARG A CA 1
ATOM 2014 C C . ARG A 1 262 ? -9.708 12.089 1.532 1.00 97.25 262 ARG A C 1
ATOM 2016 O O . ARG A 1 262 ? -10.755 12.707 1.726 1.00 97.25 262 ARG A O 1
ATOM 2023 N N . TRP A 1 263 ? -8.652 12.188 2.333 1.00 97.12 263 TRP A N 1
ATOM 2024 C CA . TRP A 1 263 ? -8.629 12.946 3.584 1.00 97.12 263 TRP A CA 1
ATOM 2025 C C . TRP A 1 263 ? -9.017 14.420 3.403 1.00 97.12 263 TRP A C 1
ATOM 2027 O O . TRP A 1 263 ? -9.663 14.987 4.282 1.00 97.12 263 TRP A O 1
ATOM 2037 N N . GLU A 1 264 ? -8.682 15.033 2.263 1.00 96.69 264 GLU A N 1
ATOM 2038 C CA . GLU A 1 264 ? -9.034 16.424 1.953 1.00 96.69 264 GLU A CA 1
ATOM 2039 C C . GLU A 1 264 ? -10.548 16.619 1.790 1.00 96.69 264 GLU A C 1
ATOM 2041 O O . GLU A 1 264 ? -11.079 17.688 2.099 1.00 96.69 264 GLU A O 1
ATOM 2046 N N . ALA A 1 265 ? -11.232 15.591 1.282 1.00 97.56 265 ALA A N 1
ATOM 2047 C CA . ALA A 1 265 ? -12.659 15.610 0.985 1.00 97.56 265 ALA A CA 1
ATOM 2048 C C . ALA A 1 265 ? -13.518 15.103 2.151 1.00 97.56 265 ALA A C 1
ATOM 2050 O O . ALA A 1 265 ? -14.683 15.478 2.241 1.00 97.56 265 ALA A O 1
ATOM 2051 N N . ALA A 1 266 ? -12.957 14.272 3.033 1.00 97.06 266 ALA A N 1
ATOM 2052 C CA . ALA A 1 266 ? -13.664 13.743 4.191 1.00 97.06 266 ALA A CA 1
ATOM 2053 C C . ALA A 1 266 ? -13.943 14.838 5.235 1.00 97.06 266 ALA A C 1
ATOM 2055 O O . ALA A 1 266 ? -13.058 15.623 5.604 1.00 97.06 266 ALA A O 1
ATOM 2056 N N . THR A 1 267 ? -15.174 14.857 5.738 1.00 97.44 267 THR A N 1
ATOM 2057 C CA . THR A 1 267 ? -15.644 15.774 6.781 1.00 97.44 267 THR A CA 1
ATOM 2058 C C . THR A 1 267 ? -15.968 15.034 8.087 1.00 97.44 267 THR A C 1
ATOM 2060 O O . THR A 1 267 ? -16.159 13.815 8.078 1.00 97.44 267 THR A O 1
ATOM 2063 N N . PRO A 1 268 ? -16.044 15.742 9.230 1.00 97.25 268 PRO A N 1
ATOM 2064 C CA . PRO A 1 268 ? -16.505 15.162 10.493 1.00 97.25 268 PRO A CA 1
ATOM 2065 C C . PRO A 1 268 ? -17.886 14.492 10.418 1.00 97.25 268 PRO A C 1
ATOM 2067 O O . PRO A 1 268 ? -18.111 13.496 11.104 1.00 97.25 268 PRO A O 1
ATOM 2070 N N . ASP A 1 269 ? -18.785 14.996 9.569 1.00 95.50 269 ASP A N 1
ATOM 2071 C CA . ASP A 1 269 ? -20.114 14.407 9.378 1.00 95.50 269 ASP A CA 1
ATOM 2072 C C . ASP A 1 269 ? -20.016 13.066 8.630 1.00 95.50 269 ASP A C 1
ATOM 2074 O O . ASP A 1 269 ? -20.614 12.077 9.055 1.00 95.50 269 ASP A O 1
ATOM 2078 N N . ASP A 1 270 ? -19.167 12.983 7.595 1.00 95.06 270 ASP A N 1
ATOM 2079 C CA . ASP A 1 270 ? -18.966 11.754 6.810 1.00 95.06 270 ASP A CA 1
ATOM 2080 C C . ASP A 1 270 ? -18.497 10.565 7.660 1.00 95.06 270 ASP A C 1
ATOM 2082 O O . ASP A 1 270 ? -18.817 9.416 7.353 1.00 95.06 270 ASP A O 1
ATOM 2086 N N . VAL A 1 271 ? -17.706 10.823 8.709 1.00 96.81 271 VAL A N 1
ATOM 2087 C CA . VAL A 1 271 ? -17.189 9.778 9.609 1.00 96.81 271 VAL A CA 1
ATOM 2088 C C . VAL A 1 271 ? -18.173 9.419 10.729 1.00 96.81 271 VAL A C 1
ATOM 2090 O O . VAL A 1 271 ? -17.992 8.405 11.403 1.00 96.81 271 VAL A O 1
ATOM 2093 N N . GLY A 1 272 ? -19.228 10.205 10.946 1.00 92.44 272 GLY A N 1
ATOM 2094 C CA . GLY A 1 272 ? -20.231 9.939 11.979 1.00 92.44 272 GLY A CA 1
ATOM 2095 C C . GLY A 1 272 ? -21.199 8.808 11.620 1.00 92.44 272 GLY A C 1
ATOM 2096 O O . GLY A 1 272 ? -21.551 8.010 12.486 1.00 92.44 272 GLY A O 1
ATOM 2097 N N . GLU A 1 273 ? -21.594 8.716 10.352 1.00 90.38 273 GLU A N 1
ATOM 2098 C CA . GLU A 1 273 ? -22.690 7.853 9.878 1.00 90.38 273 GLU A CA 1
ATOM 2099 C C . GLU A 1 273 ? -22.359 6.351 9.709 1.00 90.38 273 GLU A C 1
ATOM 2101 O O . GLU A 1 273 ? -23.200 5.534 10.087 1.00 90.38 273 GLU A O 1
ATOM 2106 N N . PRO A 1 274 ? -21.181 5.939 9.188 1.00 97.50 274 PRO A N 1
ATOM 2107 C CA . PRO A 1 274 ? -20.931 4.539 8.817 1.00 97.50 274 PRO A CA 1
ATOM 2108 C C . PRO A 1 274 ? -20.866 3.565 10.003 1.00 97.50 274 PRO A C 1
ATOM 2110 O O . PRO A 1 274 ? -20.456 3.940 11.112 1.00 97.50 274 PRO A O 1
ATOM 2113 N N . ASP A 1 275 ? -21.134 2.276 9.746 1.00 98.25 275 ASP A N 1
ATOM 2114 C CA . ASP A 1 275 ? -20.960 1.191 10.729 1.00 98.25 275 ASP A CA 1
ATOM 2115 C C . ASP A 1 275 ? -19.505 1.095 11.213 1.00 98.25 275 ASP A C 1
ATOM 2117 O O . ASP A 1 275 ? -19.242 0.870 12.396 1.00 98.25 275 ASP A O 1
ATOM 2121 N N . LEU A 1 276 ? -18.547 1.308 10.307 1.00 98.69 276 LEU A N 1
ATOM 2122 C CA . LEU A 1 276 ? -17.114 1.311 10.584 1.00 98.69 276 LEU A CA 1
ATOM 2123 C C . LEU A 1 276 ? -16.417 2.424 9.796 1.00 98.69 276 LEU A C 1
ATOM 2125 O O . LEU A 1 276 ? -16.681 2.633 8.614 1.00 98.69 276 LEU A O 1
ATOM 2129 N N . VAL A 1 277 ? -15.464 3.099 10.436 1.00 98.88 277 VAL A N 1
ATOM 2130 C CA . VAL A 1 277 ? -14.523 3.985 9.740 1.00 98.88 277 VAL A CA 1
ATOM 2131 C C . VAL A 1 277 ? -13.121 3.404 9.840 1.00 98.88 277 VAL A C 1
ATOM 2133 O O . VAL A 1 277 ? -12.633 3.141 10.939 1.00 98.88 277 VAL A O 1
ATOM 2136 N N . LEU A 1 278 ? -12.475 3.205 8.694 1.00 98.88 278 LEU A N 1
ATOM 2137 C CA . LEU A 1 278 ? -11.077 2.810 8.603 1.00 98.88 278 LEU A CA 1
ATOM 2138 C C . LEU A 1 278 ? -10.240 4.030 8.214 1.00 98.88 278 LEU A C 1
ATOM 2140 O O . LEU A 1 278 ? -10.345 4.537 7.101 1.00 98.88 278 LEU A O 1
ATOM 2144 N N . PHE A 1 279 ? -9.380 4.485 9.116 1.00 98.81 279 PHE A N 1
ATOM 2145 C CA . PHE A 1 279 ? -8.407 5.535 8.840 1.00 98.81 279 PHE A CA 1
ATOM 2146 C C . PHE A 1 279 ? -7.146 4.918 8.237 1.00 98.81 279 PHE A C 1
ATOM 2148 O O . PHE A 1 279 ? -6.446 4.136 8.888 1.00 98.81 279 PHE A O 1
ATOM 2155 N N . GLY A 1 280 ? -6.909 5.227 6.965 1.00 98.31 280 GLY A N 1
ATOM 2156 C CA . GLY A 1 280 ? -5.870 4.617 6.152 1.00 98.31 280 GLY A CA 1
ATOM 2157 C C . GLY A 1 280 ? -4.458 5.116 6.465 1.00 98.31 280 GLY A C 1
ATOM 2158 O O . GLY A 1 280 ? -4.264 6.043 7.258 1.00 98.31 280 GLY A O 1
ATOM 2159 N N . PRO A 1 281 ? -3.454 4.490 5.843 1.00 97.81 281 PRO A N 1
ATOM 2160 C CA . PRO A 1 281 ? -2.064 4.905 5.946 1.00 97.81 281 PRO A CA 1
ATOM 2161 C C . PRO A 1 281 ? -1.766 6.127 5.064 1.00 97.81 281 PRO A C 1
ATOM 2163 O O . PRO A 1 281 ? -2.587 6.531 4.243 1.00 97.81 281 PRO A O 1
ATOM 2166 N N . GLY A 1 282 ? -0.571 6.695 5.230 1.00 95.50 282 GLY A N 1
ATOM 2167 C CA . GLY A 1 282 ? -0.105 7.853 4.474 1.00 95.50 282 GLY A CA 1
ATOM 2168 C C . GLY A 1 282 ? 1.372 8.166 4.730 1.00 95.50 282 GLY A C 1
ATOM 2169 O O . GLY A 1 282 ? 1.964 7.614 5.664 1.00 95.50 282 GLY A O 1
ATOM 2170 N N . PRO A 1 283 ? 1.982 9.071 3.946 1.00 93.56 283 PRO A N 1
ATOM 2171 C CA . PRO A 1 283 ? 3.328 9.563 4.208 1.00 93.56 283 PRO A CA 1
ATOM 2172 C C . PRO A 1 283 ? 3.353 10.606 5.344 1.00 93.56 283 PRO A C 1
ATOM 2174 O O . PRO A 1 283 ? 2.322 11.120 5.781 1.00 93.56 283 PRO A O 1
ATOM 2177 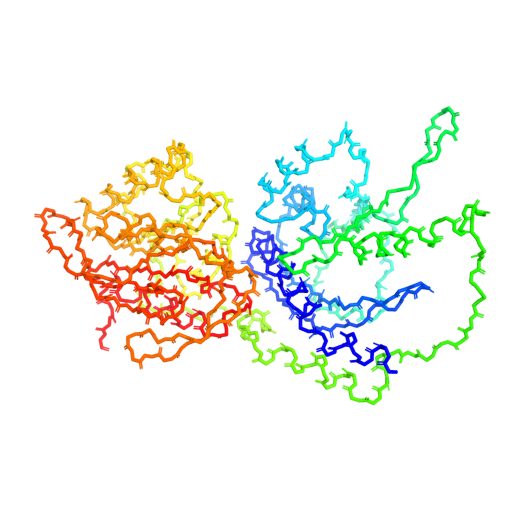N N . GLY A 1 284 ? 4.555 10.998 5.769 1.00 91.06 284 GLY A N 1
ATOM 2178 C CA . GLY A 1 284 ? 4.783 12.119 6.692 1.00 91.06 284 GLY A CA 1
ATOM 2179 C C . GLY A 1 284 ? 5.232 11.708 8.093 1.00 91.06 284 GLY A C 1
ATOM 2180 O O . GLY A 1 284 ? 5.296 10.524 8.424 1.00 91.06 284 GLY A O 1
ATOM 2181 N N . ASP A 1 285 ? 5.590 12.709 8.894 1.00 93.75 285 ASP A N 1
ATOM 2182 C CA . ASP A 1 285 ? 5.826 12.550 10.326 1.00 93.75 285 ASP A CA 1
ATOM 2183 C C . ASP A 1 285 ? 4.501 12.819 11.069 1.00 93.75 285 ASP A C 1
ATOM 2185 O O . ASP A 1 285 ? 3.930 13.904 10.926 1.00 93.75 285 ASP A O 1
ATOM 2189 N N . PRO A 1 286 ? 3.970 11.862 11.851 1.00 91.19 286 PRO A N 1
ATOM 2190 C CA . PRO A 1 286 ? 2.731 12.045 12.613 1.00 91.19 286 PRO A CA 1
ATOM 2191 C C . PRO A 1 286 ? 2.805 13.165 13.666 1.00 91.19 286 PRO A C 1
ATOM 2193 O O . PRO A 1 286 ? 1.760 13.572 14.185 1.00 91.19 286 PRO A O 1
ATOM 2196 N N . ALA A 1 287 ? 4.004 13.655 14.001 1.00 88.25 287 ALA A N 1
ATOM 2197 C CA . ALA A 1 287 ? 4.216 14.777 14.911 1.00 88.25 287 ALA A CA 1
ATOM 2198 C C . ALA A 1 287 ? 4.243 16.148 14.205 1.00 88.25 287 ALA A C 1
ATOM 2200 O O . ALA A 1 287 ? 4.181 17.166 14.891 1.00 88.25 287 ALA A O 1
ATOM 2201 N N . ASP A 1 288 ? 4.301 16.192 12.870 1.00 89.81 288 ASP A N 1
ATOM 2202 C CA . ASP A 1 288 ? 4.365 17.449 12.118 1.00 89.81 288 ASP A CA 1
ATOM 2203 C C . ASP A 1 288 ? 3.028 18.223 12.136 1.00 89.81 288 ASP A C 1
ATOM 2205 O O . ASP A 1 288 ? 1.935 17.669 12.332 1.00 89.81 288 ASP A O 1
ATOM 2209 N N . ASP A 1 289 ? 3.128 19.527 11.849 1.00 89.12 289 ASP A N 1
ATOM 2210 C CA . ASP A 1 289 ? 2.010 20.467 11.656 1.00 89.12 289 ASP A CA 1
ATOM 2211 C C . ASP A 1 289 ? 1.416 20.413 10.228 1.00 89.12 289 ASP A C 1
ATOM 2213 O O . ASP A 1 289 ? 0.769 21.356 9.764 1.00 89.12 289 ASP A O 1
ATOM 2217 N N . ASP A 1 290 ? 1.636 19.316 9.499 1.00 93.62 290 ASP A N 1
ATOM 2218 C CA . ASP A 1 290 ? 1.101 19.127 8.150 1.00 93.62 290 ASP A CA 1
ATOM 2219 C C . ASP A 1 290 ? -0.451 19.172 8.160 1.00 93.62 290 ASP A C 1
ATOM 2221 O O . ASP A 1 290 ? -1.084 18.593 9.060 1.00 93.62 290 ASP A O 1
ATOM 2225 N N . PRO A 1 291 ? -1.105 19.835 7.180 1.00 95.44 291 PRO A N 1
ATOM 2226 C CA . PRO A 1 291 ? -2.566 19.883 7.087 1.00 95.44 291 PRO A CA 1
ATOM 2227 C C . PRO A 1 291 ? -3.238 18.505 7.128 1.00 95.44 291 PRO A C 1
ATOM 2229 O O . PRO A 1 291 ? -4.316 18.373 7.713 1.00 95.44 291 PRO A O 1
ATOM 2232 N N . ARG A 1 292 ? -2.588 17.470 6.582 1.00 95.38 292 ARG A N 1
ATOM 2233 C CA . ARG A 1 292 ? -3.063 16.085 6.633 1.00 95.38 292 ARG A CA 1
ATOM 2234 C C . ARG A 1 292 ? -3.088 15.553 8.058 1.00 95.38 292 ARG A C 1
ATOM 2236 O O . ARG A 1 292 ? -4.093 14.971 8.457 1.00 95.38 292 ARG A O 1
ATOM 2243 N N . MET A 1 293 ? -2.042 15.793 8.855 1.00 97.12 293 MET A N 1
ATOM 2244 C CA . MET A 1 293 ? -2.014 15.359 10.261 1.00 97.12 293 MET A CA 1
ATOM 2245 C C . MET A 1 293 ? -3.123 16.040 11.061 1.00 97.12 293 MET A C 1
ATOM 2247 O O . MET A 1 293 ? -3.811 15.397 11.853 1.00 97.12 293 MET A O 1
ATOM 2251 N N . SER A 1 294 ? -3.339 17.333 10.815 1.00 96.88 294 SER A N 1
ATOM 2252 C CA . SER A 1 294 ? -4.412 18.094 11.460 1.00 96.88 294 SER A CA 1
ATOM 2253 C C . SER A 1 294 ? -5.798 17.552 11.098 1.00 96.88 294 SER A C 1
ATOM 2255 O O . SER A 1 294 ? -6.608 17.310 11.992 1.00 96.88 294 SER A O 1
ATOM 2257 N N . ARG A 1 295 ? -6.054 17.282 9.810 1.00 97.81 295 ARG A N 1
ATOM 2258 C CA . ARG A 1 295 ? -7.328 16.711 9.350 1.00 97.81 295 ARG A CA 1
ATOM 2259 C C . ARG A 1 295 ? -7.536 15.276 9.844 1.00 97.81 295 ARG A C 1
ATOM 2261 O O . ARG A 1 295 ? -8.643 14.940 10.246 1.00 97.81 295 ARG A O 1
ATOM 2268 N N . LEU A 1 296 ? -6.500 14.438 9.897 1.00 98.38 296 LEU A N 1
ATOM 2269 C CA . LEU A 1 296 ? -6.613 13.094 10.479 1.00 98.38 296 LEU A CA 1
ATOM 2270 C C . LEU A 1 296 ? -6.993 13.148 11.963 1.00 98.38 296 LEU A C 1
ATOM 2272 O O . LEU A 1 296 ? -7.919 12.449 12.372 1.00 98.38 296 LEU A O 1
ATOM 2276 N N . ARG A 1 297 ? -6.341 14.006 12.762 1.00 97.94 297 ARG A N 1
ATOM 2277 C CA . ARG A 1 297 ? -6.694 14.202 14.182 1.00 97.94 297 ARG A CA 1
ATOM 2278 C C . ARG A 1 297 ? -8.140 14.685 14.344 1.00 97.94 297 ARG A C 1
ATOM 2280 O O . ARG A 1 297 ? -8.847 14.184 15.214 1.00 97.94 297 ARG A O 1
ATOM 2287 N N . GLU A 1 298 ? -8.585 15.612 13.494 1.00 98.19 298 GLU A N 1
ATOM 2288 C CA . GLU A 1 298 ? -9.965 16.117 13.466 1.00 98.19 298 GLU A CA 1
ATOM 2289 C C . GLU A 1 298 ? -10.980 14.993 13.195 1.00 98.19 298 GLU A C 1
ATOM 2291 O O . GLU A 1 298 ? -11.913 14.802 13.976 1.00 98.19 298 GLU A O 1
ATOM 2296 N N . LEU A 1 299 ? -10.781 14.212 12.130 1.00 98.69 299 LEU A N 1
ATOM 2297 C CA . LEU A 1 299 ? -11.710 13.150 11.733 1.00 98.69 299 LEU A CA 1
ATOM 2298 C C . LEU A 1 299 ? -11.725 11.981 12.731 1.00 98.69 299 LEU A C 1
ATOM 2300 O O . LEU A 1 299 ? -12.796 11.481 13.081 1.00 98.69 299 LEU A O 1
ATOM 2304 N N . ILE A 1 300 ? -10.557 11.563 13.234 1.00 98.62 300 ILE A N 1
ATOM 2305 C CA . ILE A 1 300 ? -10.461 10.529 14.277 1.00 98.62 300 ILE A CA 1
ATOM 2306 C C . ILE A 1 300 ? -11.162 11.013 15.552 1.00 98.62 300 ILE A C 1
ATOM 2308 O O . ILE A 1 300 ? -11.943 10.267 16.146 1.00 98.62 300 ILE A O 1
ATOM 2312 N N . GLY A 1 301 ? -10.939 12.271 15.946 1.00 98.25 301 GLY A N 1
ATOM 2313 C CA . GLY A 1 301 ? -11.601 12.891 17.092 1.00 98.25 301 GLY A CA 1
ATOM 2314 C C . GLY A 1 301 ? -13.124 12.916 16.952 1.00 98.25 301 GLY A C 1
ATOM 2315 O O . GLY A 1 301 ? -13.827 12.521 17.880 1.00 98.25 301 GLY A O 1
ATOM 2316 N N . ALA A 1 302 ? -13.641 13.294 15.779 1.00 98.31 302 ALA A N 1
ATOM 2317 C CA . ALA A 1 302 ? -15.075 13.284 15.492 1.00 98.31 302 ALA A CA 1
ATOM 2318 C C . ALA A 1 302 ? -15.681 11.874 15.605 1.00 98.31 302 ALA A C 1
ATOM 2320 O O . ALA A 1 302 ? -16.712 11.691 16.258 1.00 98.31 302 ALA A O 1
ATOM 2321 N N . ARG A 1 303 ? -15.010 10.852 15.052 1.00 98.31 303 ARG A N 1
ATOM 2322 C CA . ARG A 1 303 ? -15.462 9.454 15.155 1.00 98.31 303 ARG A CA 1
ATOM 2323 C C . ARG A 1 303 ? -15.476 8.949 16.600 1.00 98.31 303 ARG A C 1
ATOM 2325 O O . ARG A 1 303 ? -16.432 8.286 17.010 1.00 98.31 303 ARG A O 1
ATOM 2332 N N . LEU A 1 304 ? -14.436 9.268 17.374 1.00 98.06 304 LEU A N 1
ATOM 2333 C CA . LEU A 1 304 ? -14.344 8.926 18.797 1.00 98.06 304 LEU A CA 1
ATOM 2334 C C . LEU A 1 304 ? -15.448 9.608 19.615 1.00 98.06 304 LEU A C 1
ATOM 2336 O O . LEU A 1 304 ? -16.087 8.954 20.443 1.00 98.06 304 LEU A O 1
ATOM 2340 N N . ALA A 1 305 ? -15.719 10.890 19.355 1.00 97.38 305 ALA A N 1
ATOM 2341 C CA . ALA A 1 305 ? -16.791 11.640 20.005 1.00 97.38 305 ALA A CA 1
ATOM 2342 C C . ALA A 1 305 ? -18.177 11.048 19.700 1.00 97.38 305 ALA A C 1
ATOM 2344 O O . ALA A 1 305 ? -18.997 10.919 20.607 1.00 97.38 305 ALA A O 1
ATOM 2345 N N . ALA A 1 306 ? -18.407 10.606 18.458 1.00 96.69 306 ALA A N 1
ATOM 2346 C CA . ALA A 1 306 ? -19.629 9.907 18.055 1.00 96.69 306 ALA A CA 1
ATOM 2347 C C . ALA A 1 306 ? -19.761 8.496 18.666 1.00 96.69 306 ALA A C 1
ATOM 2349 O O . ALA A 1 306 ? -20.845 7.918 18.664 1.00 96.69 306 ALA A O 1
ATOM 2350 N N . GLY A 1 307 ? -18.674 7.921 19.195 1.00 96.12 307 GLY A N 1
ATOM 2351 C CA . GLY A 1 307 ? -18.687 6.587 19.793 1.00 96.12 307 GLY A CA 1
ATOM 2352 C C . GLY A 1 307 ? -18.877 5.459 18.780 1.00 96.12 307 GLY A C 1
ATOM 2353 O O . GLY A 1 307 ? -19.338 4.380 19.156 1.00 96.12 307 GLY A O 1
ATOM 2354 N N . GLY A 1 308 ? -18.541 5.688 17.511 1.00 96.75 308 GLY A N 1
ATOM 2355 C CA . GLY A 1 308 ? -18.640 4.676 16.464 1.00 96.75 308 GLY A CA 1
ATOM 2356 C C . GLY A 1 308 ? -17.416 3.741 16.417 1.00 96.75 308 GLY A C 1
ATOM 2357 O O . GLY A 1 308 ? -16.341 4.114 16.895 1.00 96.75 308 GLY A O 1
ATOM 2358 N N . PRO A 1 309 ? -17.545 2.520 15.863 1.00 98.38 309 PRO A N 1
ATOM 2359 C CA . PRO A 1 309 ? -16.414 1.630 15.596 1.00 98.38 309 PRO A CA 1
ATOM 2360 C C . PRO A 1 309 ? -15.377 2.260 14.664 1.00 98.38 309 PRO A C 1
ATOM 2362 O O . PRO A 1 309 ? -15.751 2.862 13.649 1.00 98.38 309 PRO A O 1
ATOM 2365 N N . LEU A 1 310 ? -14.090 2.112 14.977 1.00 98.50 310 LEU A N 1
ATOM 2366 C CA . LEU A 1 310 ? -13.013 2.598 14.115 1.00 98.50 310 LEU A CA 1
ATOM 2367 C C . LEU A 1 310 ? -11.802 1.666 14.083 1.00 98.50 310 LEU A C 1
ATOM 2369 O O . LEU A 1 310 ? -11.449 1.051 15.092 1.00 98.50 310 LEU A O 1
ATOM 2373 N N . LEU A 1 311 ? -11.143 1.630 12.925 1.00 98.81 311 LEU A N 1
ATOM 2374 C CA . LEU A 1 311 ? -9.867 0.957 12.711 1.00 98.81 311 LEU A CA 1
ATOM 2375 C C . LEU A 1 311 ? -8.839 1.957 12.167 1.00 98.81 311 LEU A C 1
ATOM 2377 O O . LEU A 1 311 ? -9.177 2.751 11.296 1.00 98.81 311 LEU A O 1
ATOM 2381 N N . ALA A 1 312 ? -7.597 1.946 12.653 1.00 98.81 312 ALA A N 1
ATOM 2382 C CA . ALA A 1 312 ? -6.540 2.835 12.149 1.00 98.81 312 ALA A CA 1
ATOM 2383 C C . ALA A 1 312 ? -5.287 2.057 11.710 1.00 98.81 312 ALA A C 1
ATOM 2385 O O . ALA A 1 312 ? -4.806 1.197 12.449 1.00 98.81 312 ALA A O 1
ATOM 2386 N N . VAL A 1 313 ? -4.749 2.372 10.528 1.00 98.81 313 VAL A N 1
ATOM 2387 C CA . VAL A 1 313 ? -3.612 1.660 9.913 1.00 98.81 313 VAL A CA 1
ATOM 2388 C C . VAL A 1 313 ? -2.404 2.587 9.747 1.00 98.81 313 VAL A C 1
ATOM 2390 O O . VAL A 1 313 ? -2.542 3.725 9.298 1.00 98.81 313 VAL A O 1
ATOM 2393 N N . CYS A 1 314 ? -1.214 2.097 10.109 1.00 98.50 314 CYS A N 1
ATOM 2394 C CA . CYS A 1 314 ? 0.096 2.740 9.947 1.00 98.50 314 CYS A CA 1
ATOM 2395 C C . CYS A 1 314 ? 0.149 4.206 10.420 1.00 98.50 314 CYS A C 1
ATOM 2397 O O . CYS A 1 314 ? 0.225 4.448 11.625 1.00 98.50 314 CYS A O 1
ATOM 2399 N N . LEU A 1 315 ? 0.095 5.192 9.517 1.00 98.44 315 LEU A N 1
ATOM 2400 C CA . LEU A 1 315 ? 0.103 6.611 9.888 1.00 98.44 315 LEU A CA 1
ATOM 2401 C C . LEU A 1 315 ? -1.059 6.957 10.825 1.00 98.44 315 LEU A C 1
ATOM 2403 O O . LEU A 1 315 ? -0.864 7.594 11.858 1.00 98.44 315 LEU A O 1
ATOM 2407 N N . SER A 1 316 ? -2.264 6.483 10.517 1.00 98.69 316 SER A N 1
ATOM 2408 C CA . SER A 1 316 ? -3.434 6.732 11.360 1.00 98.69 316 SER A CA 1
ATOM 2409 C C . SER A 1 316 ? -3.356 5.989 12.697 1.00 98.69 316 SER A C 1
ATOM 2411 O O . SER A 1 316 ? -3.856 6.487 13.705 1.00 98.69 316 SER A O 1
ATOM 2413 N N . HIS A 1 317 ? -2.668 4.840 12.747 1.00 98.81 317 HIS A N 1
ATOM 2414 C CA . HIS A 1 317 ? -2.307 4.186 14.009 1.00 98.81 317 HIS A CA 1
ATOM 2415 C C . HIS A 1 317 ? -1.378 5.073 14.850 1.00 98.81 317 HIS A C 1
ATOM 2417 O O . HIS A 1 317 ? -1.600 5.213 16.051 1.00 98.81 317 HIS A O 1
ATOM 2423 N N . GLN A 1 318 ? -0.371 5.703 14.242 1.00 98.62 318 GLN A N 1
ATOM 2424 C CA . GLN A 1 318 ? 0.554 6.598 14.946 1.00 98.62 318 GLN A CA 1
ATOM 2425 C C . GLN A 1 318 ? -0.159 7.852 15.454 1.00 98.62 318 GLN A C 1
ATOM 2427 O O . GLN A 1 318 ? 0.012 8.225 16.612 1.00 98.62 318 GLN A O 1
ATOM 2432 N N . VAL A 1 319 ? -1.009 8.467 14.625 1.00 98.56 319 VAL A N 1
ATOM 2433 C CA . VAL A 1 319 ? -1.821 9.626 15.023 1.00 98.56 319 VAL A CA 1
ATOM 2434 C C . VAL A 1 319 ? -2.714 9.273 16.213 1.00 98.56 319 VAL A C 1
ATOM 2436 O O . VAL A 1 319 ? -2.688 9.975 17.224 1.00 98.56 319 VAL A O 1
ATOM 2439 N N . LEU A 1 320 ? -3.448 8.157 16.140 1.00 98.50 320 LEU A N 1
ATOM 2440 C CA . LEU A 1 320 ? -4.308 7.710 17.236 1.00 98.50 320 LEU A CA 1
ATOM 2441 C C . LEU A 1 320 ? -3.500 7.335 18.485 1.00 98.50 320 LEU A C 1
ATOM 2443 O O . LEU A 1 320 ? -3.914 7.663 19.593 1.00 98.50 320 LEU A O 1
ATOM 2447 N N . SER A 1 321 ? -2.334 6.709 18.329 1.00 98.62 321 SER A N 1
ATOM 2448 C CA . SER A 1 321 ? -1.431 6.397 19.445 1.00 98.62 321 SER A CA 1
ATOM 2449 C C . SER A 1 321 ? -0.960 7.663 20.163 1.00 98.62 321 SER A C 1
ATOM 2451 O O . SER A 1 321 ? -0.978 7.709 21.392 1.00 98.62 321 SER A O 1
ATOM 2453 N N . GLY A 1 322 ? -0.618 8.715 19.412 1.00 97.94 322 GLY A N 1
ATOM 2454 C CA . GLY A 1 322 ? -0.289 10.029 19.967 1.00 97.94 322 GLY A CA 1
ATOM 2455 C C . GLY A 1 322 ? -1.472 10.668 20.698 1.00 97.94 322 GLY A C 1
ATOM 2456 O O . GLY A 1 322 ? -1.317 11.154 21.817 1.00 97.94 322 GLY A O 1
ATOM 2457 N N . MET A 1 323 ? -2.678 10.594 20.122 1.00 97.81 323 MET A N 1
ATOM 2458 C CA . MET A 1 323 ? -3.915 11.019 20.797 1.00 97.81 323 MET A CA 1
ATOM 2459 C C . MET A 1 323 ? -4.180 10.215 22.078 1.00 97.81 323 MET A C 1
ATOM 2461 O O . MET A 1 323 ? -4.740 10.755 23.029 1.00 97.81 323 MET A O 1
ATOM 2465 N N . ALA A 1 324 ? -3.750 8.950 22.118 1.00 98.25 324 ALA A N 1
ATOM 2466 C CA . ALA A 1 324 ? -3.875 8.069 23.273 1.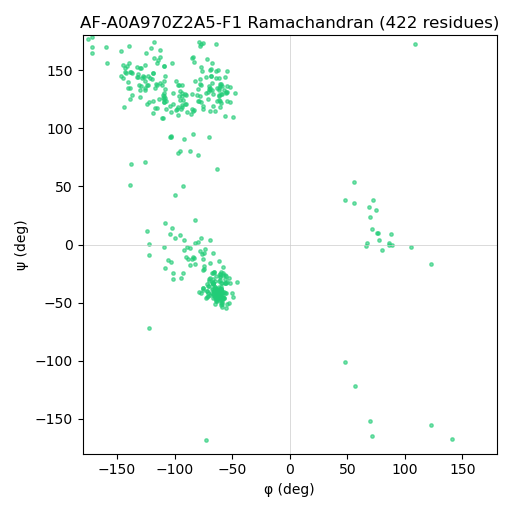00 98.25 324 ALA A CA 1
ATOM 2467 C C . ALA A 1 324 ? -2.809 8.305 24.363 1.00 98.25 324 ALA A C 1
ATOM 2469 O O . ALA A 1 324 ? -2.776 7.576 25.359 1.00 98.25 324 ALA A O 1
ATOM 2470 N N . GLY A 1 325 ? -1.929 9.295 24.171 1.00 97.81 325 GLY A N 1
ATOM 2471 C CA . GLY A 1 325 ? -0.875 9.675 25.110 1.00 97.81 325 GLY A CA 1
ATOM 2472 C C . GLY A 1 325 ? 0.449 8.926 24.942 1.00 97.81 325 GLY A C 1
ATOM 2473 O O . GLY A 1 325 ? 1.325 9.070 25.794 1.00 97.81 325 GLY A O 1
ATOM 2474 N N . LEU A 1 326 ? 0.618 8.135 23.878 1.00 98.25 326 LEU A N 1
ATOM 2475 C CA . LEU A 1 326 ? 1.885 7.459 23.593 1.00 98.25 326 LEU A CA 1
ATOM 2476 C C . LEU A 1 326 ? 2.868 8.398 22.884 1.00 98.25 326 LEU A C 1
ATOM 2478 O O . LEU A 1 326 ? 2.494 9.166 21.999 1.00 98.25 326 LEU A O 1
ATOM 2482 N N . GLU A 1 327 ? 4.147 8.307 23.244 1.00 97.50 327 GLU A N 1
ATOM 2483 C CA . GLU A 1 327 ? 5.215 9.051 22.571 1.00 97.50 327 GLU A CA 1
ATOM 2484 C C . GLU A 1 327 ? 5.481 8.455 21.185 1.00 97.50 327 GLU A C 1
ATOM 2486 O O . GLU A 1 327 ? 5.691 7.247 21.060 1.00 97.50 327 GLU A O 1
ATOM 2491 N N . ILE A 1 328 ? 5.521 9.294 20.148 1.00 97.69 328 ILE A N 1
ATOM 2492 C CA . ILE A 1 328 ? 5.945 8.872 18.812 1.00 97.69 328 ILE A CA 1
ATOM 2493 C C . ILE A 1 328 ? 7.435 9.144 18.636 1.00 97.69 328 ILE A C 1
ATOM 2495 O O . ILE A 1 328 ? 7.901 10.261 18.845 1.00 97.69 328 ILE A O 1
ATOM 2499 N N . ALA A 1 329 ? 8.178 8.122 18.219 1.00 95.94 329 ALA A N 1
ATOM 2500 C CA . ALA A 1 329 ? 9.613 8.204 18.013 1.00 95.94 329 ALA A CA 1
ATOM 2501 C C . ALA A 1 329 ? 10.016 7.660 16.642 1.00 95.94 329 ALA A C 1
ATOM 2503 O O . ALA A 1 329 ? 9.391 6.758 16.079 1.00 95.94 329 ALA A O 1
ATOM 2504 N N . LYS A 1 330 ? 11.121 8.188 16.120 1.00 96.31 330 LYS A N 1
ATOM 2505 C CA . LYS A 1 330 ? 11.746 7.700 14.892 1.00 96.31 330 LYS A CA 1
ATOM 2506 C C . LYS A 1 330 ? 12.568 6.442 15.174 1.00 96.31 330 LYS A C 1
ATOM 2508 O O . LYS A 1 330 ? 13.370 6.422 16.107 1.00 96.31 330 LYS A O 1
ATOM 2513 N N . LEU A 1 331 ? 12.420 5.416 14.340 1.00 94.50 331 LEU A N 1
ATOM 2514 C CA . LEU A 1 331 ? 13.253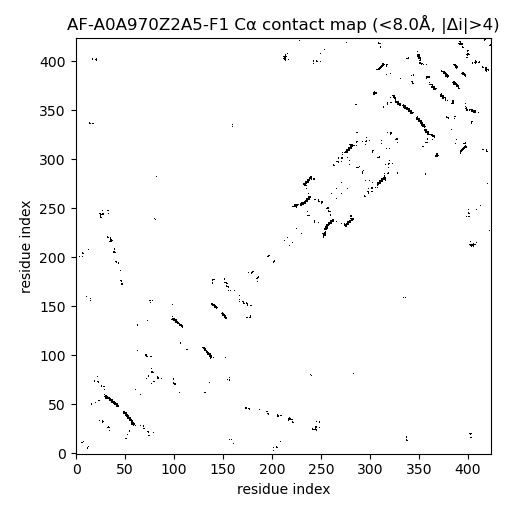 4.219 14.420 1.00 94.50 331 LEU A CA 1
ATOM 2515 C C . LEU A 1 331 ? 14.710 4.528 14.021 1.00 94.50 331 LEU A C 1
ATOM 2517 O O . LEU A 1 331 ? 14.934 5.298 13.082 1.00 94.50 331 LEU A O 1
ATOM 2521 N N . PRO A 1 332 ? 15.712 3.884 14.653 1.00 91.06 332 PRO A N 1
ATOM 2522 C CA . PRO A 1 332 ? 17.108 3.987 14.220 1.00 91.06 332 PRO A CA 1
ATOM 2523 C C . PRO A 1 332 ? 17.321 3.506 12.778 1.00 91.06 332 PRO A C 1
ATOM 2525 O O . PRO A 1 332 ? 18.117 4.083 12.041 1.00 91.06 332 PRO A O 1
ATOM 2528 N N . ALA A 1 333 ? 16.587 2.463 12.382 1.00 90.06 333 ALA A N 1
ATOM 2529 C CA . ALA A 1 333 ? 16.515 1.954 11.021 1.00 90.06 333 ALA A CA 1
ATOM 2530 C C . ALA A 1 333 ? 15.035 1.803 10.631 1.00 90.06 333 ALA A C 1
ATOM 2532 O O . ALA A 1 333 ? 14.284 1.182 11.385 1.00 90.06 333 ALA A O 1
ATOM 2533 N N . PRO A 1 334 ? 14.592 2.372 9.498 1.00 91.88 334 PRO A N 1
ATOM 2534 C CA . PRO A 1 334 ? 13.189 2.336 9.115 1.00 91.88 334 PRO A CA 1
ATOM 2535 C C . PRO A 1 334 ? 12.775 0.932 8.657 1.00 91.88 334 PRO A C 1
ATOM 2537 O O . PRO A 1 334 ? 13.525 0.234 7.966 1.00 91.88 334 PRO A O 1
ATOM 2540 N N . ASN A 1 335 ? 11.545 0.555 8.989 1.00 93.56 335 ASN A N 1
ATOM 2541 C CA . ASN A 1 335 ? 10.913 -0.673 8.532 1.00 93.56 335 ASN A CA 1
ATOM 2542 C C . ASN A 1 335 ? 10.239 -0.401 7.182 1.00 93.56 335 ASN A C 1
ATOM 2544 O O . ASN A 1 335 ? 9.050 -0.125 7.147 1.00 93.56 335 ASN A O 1
ATOM 2548 N N . GLN A 1 336 ? 10.989 -0.406 6.078 1.00 88.69 336 GLN A N 1
ATOM 2549 C CA . GLN A 1 336 ? 10.429 -0.200 4.732 1.00 88.69 336 GLN A CA 1
ATOM 2550 C C . GLN A 1 336 ? 10.485 -1.499 3.937 1.00 88.69 336 GLN A C 1
ATOM 2552 O O . GLN A 1 336 ? 11.585 -1.919 3.568 1.00 88.69 336 GLN A O 1
ATOM 2557 N N . GLY A 1 337 ? 9.327 -2.122 3.704 1.00 90.81 337 GLY A N 1
ATOM 2558 C CA . GLY A 1 337 ? 9.219 -3.366 2.940 1.00 90.81 337 GLY A CA 1
ATOM 2559 C C . GLY A 1 337 ? 9.742 -4.586 3.686 1.00 90.81 337 GLY A C 1
ATOM 2560 O O . GLY A 1 337 ? 10.401 -5.434 3.091 1.00 90.81 337 GLY A O 1
ATOM 2561 N N . VAL A 1 338 ? 9.503 -4.658 4.999 1.00 92.44 338 VAL A N 1
ATOM 2562 C CA . VAL A 1 338 ? 9.965 -5.772 5.841 1.00 92.44 338 VAL A CA 1
ATOM 2563 C C . VAL A 1 338 ? 8.789 -6.542 6.422 1.00 92.44 338 VAL A C 1
ATOM 2565 O O . VAL A 1 338 ? 7.815 -5.949 6.879 1.00 92.44 338 VAL A O 1
ATOM 2568 N N . GLN A 1 339 ? 8.892 -7.869 6.436 1.00 95.06 339 GLN A N 1
ATOM 2569 C CA . GLN A 1 339 ? 7.959 -8.733 7.155 1.00 95.06 339 GLN A CA 1
ATOM 2570 C C . GLN A 1 339 ? 8.481 -8.971 8.572 1.00 95.06 339 GLN A C 1
ATOM 2572 O O . GLN A 1 339 ? 9.636 -9.357 8.755 1.00 95.06 339 GLN A O 1
ATOM 2577 N N . ILE A 1 340 ? 7.625 -8.758 9.566 1.00 96.75 340 ILE A N 1
ATOM 2578 C CA . ILE A 1 340 ? 7.964 -8.891 10.983 1.00 96.75 340 ILE A CA 1
ATOM 2579 C C . ILE A 1 340 ? 6.967 -9.854 11.628 1.00 96.75 340 ILE A C 1
ATOM 2581 O O . ILE A 1 340 ? 5.759 -9.756 11.401 1.00 96.75 340 ILE A O 1
ATOM 2585 N N . GLU A 1 341 ? 7.480 -10.789 12.427 1.00 97.81 341 GLU A N 1
ATOM 2586 C CA . GLU A 1 341 ? 6.661 -11.620 13.307 1.00 97.81 341 GLU A CA 1
ATOM 2587 C C . GLU A 1 341 ? 6.305 -10.823 14.564 1.00 97.81 341 GLU A C 1
ATOM 2589 O O . GLU A 1 341 ? 7.177 -10.306 15.263 1.00 97.81 341 GLU A O 1
ATOM 2594 N N . VAL A 1 342 ? 5.012 -10.694 14.832 1.00 97.94 342 VAL A N 1
ATOM 2595 C CA . VAL A 1 342 ? 4.468 -9.917 15.944 1.00 97.94 342 VAL A CA 1
ATOM 2596 C C . VAL A 1 342 ? 3.476 -10.752 16.741 1.00 97.94 342 VAL A C 1
ATOM 2598 O O . VAL A 1 342 ? 2.826 -11.642 16.200 1.00 97.94 342 VAL A O 1
ATOM 2601 N N . ASP A 1 343 ? 3.340 -10.444 18.028 1.00 98.12 343 ASP A N 1
ATOM 2602 C CA . ASP A 1 343 ? 2.289 -11.002 18.876 1.00 98.12 343 ASP A CA 1
ATOM 2603 C C . ASP A 1 343 ? 1.122 -10.010 18.955 1.00 98.12 343 ASP A C 1
ATOM 2605 O O . ASP A 1 343 ? 1.250 -8.920 19.515 1.00 98.12 343 ASP A O 1
ATOM 2609 N N . LEU A 1 344 ? -0.015 -10.376 18.363 1.00 97.62 344 LEU A N 1
ATOM 2610 C CA . LEU A 1 344 ? -1.262 -9.619 18.437 1.00 97.62 344 LEU A CA 1
ATOM 2611 C C . LEU A 1 344 ? -2.117 -10.191 19.568 1.00 97.62 344 LEU A C 1
ATOM 2613 O O . LEU A 1 344 ? -3.024 -10.995 19.347 1.00 97.62 344 LEU A O 1
ATOM 2617 N N . TRP A 1 345 ? -1.783 -9.787 20.794 1.00 97.06 345 TRP A N 1
ATOM 2618 C CA . TRP A 1 345 ? -2.479 -10.175 22.025 1.00 97.06 345 TRP A CA 1
ATOM 2619 C C . TRP A 1 345 ? -2.565 -11.696 22.228 1.00 97.06 345 TRP A C 1
ATOM 2621 O O . TRP A 1 345 ? -3.646 -12.262 22.405 1.00 97.06 345 TRP A O 1
ATOM 2631 N N . GLY A 1 346 ? -1.413 -12.363 22.180 1.00 96.38 346 GLY A N 1
ATOM 2632 C CA . GLY A 1 346 ? -1.275 -13.814 22.303 1.00 96.38 346 GLY A CA 1
ATOM 2633 C C . GLY A 1 346 ? -1.429 -14.582 20.989 1.00 96.38 346 GLY A C 1
ATOM 2634 O O . GLY A 1 346 ? -1.371 -15.813 21.004 1.00 96.38 346 GLY A O 1
ATOM 2635 N N . THR A 1 347 ? -1.647 -13.889 19.866 1.00 97.00 347 THR A N 1
ATOM 2636 C CA . THR A 1 347 ? -1.747 -14.497 18.532 1.00 97.00 347 THR A CA 1
ATOM 2637 C C . THR A 1 347 ? -0.537 -14.105 17.682 1.00 97.00 347 THR A C 1
ATOM 2639 O O . THR A 1 347 ? -0.461 -12.953 17.247 1.00 97.00 347 THR A O 1
ATOM 2642 N N . PRO A 1 348 ? 0.395 -15.032 17.398 1.00 97.75 348 PRO A N 1
ATOM 2643 C CA . PRO A 1 348 ? 1.501 -14.773 16.483 1.00 97.75 348 PRO A CA 1
ATOM 2644 C C . PRO A 1 348 ? 0.996 -14.483 15.065 1.00 97.75 348 PRO A C 1
ATOM 2646 O O . PRO A 1 348 ? 0.152 -15.214 14.543 1.00 97.75 348 PRO A O 1
ATOM 2649 N N . ALA A 1 349 ? 1.535 -13.448 14.429 1.00 97.88 349 ALA A N 1
ATOM 2650 C CA . ALA A 1 349 ? 1.205 -13.060 13.062 1.00 97.88 349 ALA A CA 1
ATOM 2651 C C . ALA A 1 349 ? 2.439 -12.517 12.332 1.00 97.88 349 ALA A C 1
ATOM 2653 O O . ALA A 1 349 ? 3.247 -11.796 12.912 1.00 97.88 349 ALA A O 1
ATOM 2654 N N . ARG A 1 350 ? 2.569 -12.811 11.036 1.00 98.19 350 ARG A N 1
ATOM 2655 C CA . ARG A 1 350 ? 3.548 -12.166 10.149 1.00 98.19 350 ARG A CA 1
ATOM 2656 C C . ARG A 1 350 ? 2.883 -11.067 9.343 1.00 98.19 350 ARG A C 1
ATOM 2658 O O . ARG A 1 350 ? 2.017 -11.339 8.506 1.00 98.19 350 ARG A O 1
ATOM 2665 N N . ILE A 1 351 ? 3.324 -9.839 9.590 1.00 98.38 351 ILE A N 1
ATOM 2666 C CA . ILE A 1 351 ? 2.764 -8.614 9.019 1.00 98.38 351 ILE A CA 1
ATOM 2667 C C . ILE A 1 351 ? 3.880 -7.820 8.328 1.00 98.38 351 ILE A C 1
ATOM 2669 O O . ILE A 1 351 ? 5.009 -7.766 8.816 1.00 98.38 351 ILE A O 1
ATOM 2673 N N . GLY A 1 352 ? 3.569 -7.217 7.183 1.00 97.75 352 GLY A N 1
ATOM 2674 C CA . GLY A 1 352 ? 4.427 -6.285 6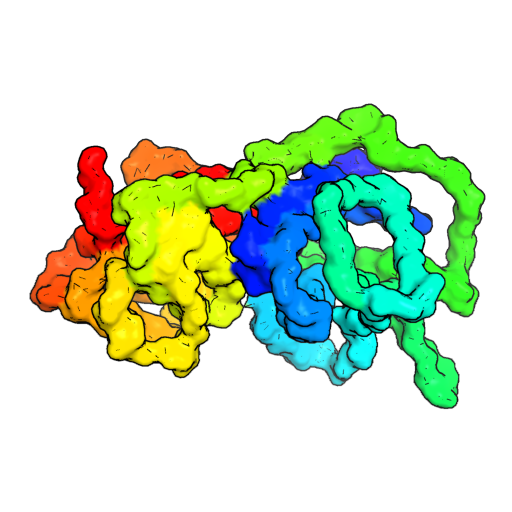.457 1.00 97.75 352 GLY A CA 1
ATOM 2675 C C . GLY A 1 352 ? 4.419 -4.888 7.082 1.00 97.75 352 GLY A C 1
ATOM 2676 O O . GLY A 1 352 ? 3.367 -4.371 7.459 1.00 97.75 352 GLY A O 1
ATOM 2677 N N . PHE A 1 353 ? 5.587 -4.259 7.178 1.00 97.31 353 PHE A N 1
ATOM 2678 C CA . PHE A 1 353 ? 5.779 -2.930 7.757 1.00 97.31 353 PHE A CA 1
ATOM 2679 C C . PHE A 1 353 ? 6.434 -1.971 6.754 1.00 97.31 353 PHE A C 1
ATOM 2681 O O . PHE A 1 353 ? 7.384 -2.335 6.053 1.00 97.31 353 PHE A O 1
ATOM 2688 N N . TYR A 1 354 ? 5.911 -0.741 6.731 1.00 95.56 354 TYR A N 1
ATOM 2689 C CA . TYR A 1 354 ? 6.298 0.360 5.840 1.00 95.56 354 TYR A CA 1
ATOM 2690 C C . TYR A 1 354 ? 6.354 1.694 6.607 1.00 95.56 354 TYR A C 1
ATOM 2692 O O . TYR A 1 354 ? 5.730 2.688 6.243 1.00 95.56 354 TYR A O 1
ATOM 2700 N N . ASN A 1 355 ? 7.067 1.717 7.734 1.00 95.75 355 ASN A N 1
ATOM 2701 C CA . ASN A 1 355 ? 7.067 2.834 8.669 1.00 95.75 355 ASN A CA 1
ATOM 2702 C C . ASN A 1 355 ? 8.475 3.261 9.113 1.00 95.75 355 ASN A C 1
ATOM 2704 O O . ASN A 1 355 ? 9.389 2.462 9.322 1.00 95.75 355 ASN A O 1
ATOM 2708 N N . THR A 1 356 ? 8.626 4.571 9.301 1.00 95.50 356 THR A N 1
ATOM 2709 C CA . THR A 1 356 ? 9.838 5.206 9.849 1.00 95.50 356 THR A CA 1
ATOM 2710 C C . THR A 1 356 ? 9.663 5.586 11.321 1.00 95.50 356 THR A C 1
ATOM 2712 O O . THR A 1 356 ? 10.631 5.598 12.080 1.00 95.50 356 THR A O 1
ATOM 2715 N N . PHE A 1 357 ? 8.427 5.878 11.722 1.00 97.31 357 PHE A N 1
ATOM 2716 C CA . PHE A 1 357 ? 8.046 6.255 13.079 1.00 97.31 357 PHE A CA 1
ATOM 2717 C C . PHE A 1 357 ? 7.246 5.134 13.737 1.00 97.31 357 PHE A C 1
ATOM 2719 O O . PHE A 1 357 ? 6.623 4.327 13.044 1.00 97.31 357 PHE A O 1
ATOM 2726 N N . VAL A 1 358 ? 7.287 5.072 15.065 1.00 97.88 358 VAL A N 1
ATOM 2727 C CA . VAL A 1 358 ? 6.546 4.112 15.893 1.00 97.88 358 VAL A CA 1
ATOM 2728 C C . VAL A 1 358 ? 6.087 4.784 17.178 1.00 97.88 358 VAL A C 1
ATOM 2730 O O . VAL A 1 358 ? 6.766 5.679 17.684 1.00 97.88 358 VAL A O 1
ATOM 2733 N N . ALA A 1 359 ? 4.979 4.317 17.745 1.00 98.31 359 ALA A N 1
ATOM 2734 C CA . ALA A 1 359 ? 4.631 4.656 19.117 1.00 98.31 359 ALA A CA 1
ATOM 2735 C C . ALA A 1 359 ? 5.480 3.838 20.105 1.00 98.31 359 ALA A C 1
ATOM 2737 O O . ALA A 1 359 ? 5.701 2.638 19.918 1.00 98.31 359 ALA A O 1
ATOM 2738 N N . GLN A 1 360 ? 5.968 4.483 21.161 1.00 97.81 360 GLN A N 1
ATOM 2739 C CA . GLN A 1 360 ? 6.675 3.825 22.254 1.00 97.81 360 GLN A CA 1
ATOM 2740 C C . GLN A 1 360 ? 5.677 3.141 23.201 1.00 97.81 360 GLN A C 1
ATOM 2742 O O . GLN A 1 360 ? 4.598 3.686 23.450 1.00 97.81 360 GLN A O 1
ATOM 2747 N N . PRO A 1 361 ? 6.000 1.953 23.748 1.00 97.38 361 PRO A N 1
ATOM 2748 C CA . PRO A 1 361 ? 5.111 1.260 24.673 1.00 97.38 361 PRO A CA 1
ATOM 2749 C C . PRO A 1 361 ? 4.844 2.080 25.940 1.00 97.38 361 PRO A C 1
ATOM 2751 O O . PRO A 1 361 ? 5.767 2.571 26.587 1.00 97.38 361 PRO A O 1
ATOM 2754 N N . GLY A 1 362 ? 3.577 2.172 26.334 1.00 97.12 362 GLY A N 1
ATOM 2755 C CA . GLY A 1 362 ? 3.147 2.881 27.534 1.00 97.12 362 GLY A CA 1
ATOM 2756 C C . GLY A 1 362 ? 1.646 2.716 27.779 1.00 97.12 362 GLY A C 1
ATOM 2757 O O . GLY A 1 362 ? 0.964 2.074 26.981 1.00 97.12 362 GLY A O 1
ATOM 2758 N N . PRO A 1 363 ? 1.103 3.256 28.882 1.00 97.38 363 PRO A N 1
ATOM 2759 C CA . PRO A 1 363 ? -0.338 3.286 29.101 1.00 97.38 363 PRO A CA 1
ATOM 2760 C C . PRO A 1 363 ? -1.028 4.128 28.020 1.00 97.38 363 PRO A C 1
ATOM 2762 O O . PRO A 1 363 ? -0.715 5.306 27.879 1.00 97.38 363 PRO A O 1
ATOM 2765 N N . ALA A 1 364 ? -1.981 3.538 27.300 1.00 98.12 364 ALA A N 1
ATOM 2766 C CA . ALA A 1 364 ? -2.736 4.207 26.243 1.00 98.12 364 ALA A CA 1
ATOM 2767 C C . ALA A 1 364 ? -4.195 4.423 26.676 1.00 98.12 364 ALA A C 1
ATOM 2769 O O . ALA A 1 364 ? -4.874 3.475 27.086 1.00 98.12 364 ALA A O 1
ATOM 2770 N N . ARG A 1 365 ? -4.676 5.669 26.607 1.00 97.69 365 ARG A N 1
ATOM 2771 C CA . ARG A 1 365 ? -6.036 6.062 27.021 1.00 97.69 365 ARG A CA 1
ATOM 2772 C C . ARG A 1 365 ? -6.631 7.049 26.029 1.00 97.69 365 ARG A C 1
ATOM 2774 O O . ARG A 1 365 ? -5.970 8.013 25.672 1.00 97.69 365 ARG A O 1
ATOM 2781 N N . LEU A 1 366 ? -7.881 6.844 25.633 1.00 96.38 366 LEU A N 1
ATOM 2782 C CA . LEU A 1 366 ? -8.626 7.760 24.765 1.00 96.38 366 LEU A CA 1
ATOM 2783 C C . LEU A 1 366 ? -9.945 8.162 25.415 1.00 96.38 366 LEU A C 1
ATOM 2785 O O . LEU A 1 366 ? -10.516 7.398 26.188 1.00 96.38 366 LEU A O 1
ATOM 2789 N N . GLU A 1 367 ? -10.468 9.323 25.042 1.00 96.62 367 GLU A N 1
ATOM 2790 C CA . GLU A 1 367 ? -11.861 9.673 25.305 1.00 96.62 367 GLU A CA 1
ATOM 2791 C C . GLU A 1 367 ? -12.732 9.222 24.125 1.00 96.62 367 GLU A C 1
ATOM 2793 O O . GLU A 1 367 ? -12.436 9.522 22.968 1.00 96.62 367 GLU A O 1
ATOM 2798 N N . ARG A 1 368 ? -13.807 8.484 24.411 1.00 95.88 368 ARG A N 1
ATOM 2799 C CA . ARG A 1 368 ? -14.762 7.977 23.419 1.00 95.88 368 ARG A CA 1
ATOM 2800 C C . ARG A 1 368 ? -16.177 8.121 23.961 1.00 95.88 368 ARG A C 1
ATOM 2802 O O . ARG A 1 368 ? -16.471 7.618 25.042 1.00 95.88 368 ARG A O 1
ATOM 2809 N N . ALA A 1 369 ? -17.053 8.793 23.215 1.00 95.12 369 ALA A N 1
ATOM 2810 C CA . ALA A 1 369 ? -18.419 9.118 23.645 1.00 95.12 369 ALA A CA 1
ATOM 2811 C C . ALA A 1 369 ? -18.499 9.730 25.067 1.00 95.12 369 ALA A C 1
ATOM 2813 O O . ALA A 1 369 ? -19.397 9.404 25.844 1.00 95.12 369 ALA A O 1
ATOM 2814 N N . GLY A 1 370 ? -17.534 10.586 25.428 1.00 93.75 370 GLY A N 1
ATOM 2815 C CA . GLY A 1 370 ? -17.460 11.237 26.743 1.00 93.75 370 GLY A CA 1
ATOM 2816 C C . GLY A 1 370 ? -16.978 10.343 27.894 1.00 93.75 370 GLY A C 1
ATOM 2817 O O . GLY A 1 370 ? -17.080 10.742 29.054 1.00 93.75 370 GLY A O 1
ATOM 2818 N N . ALA A 1 371 ? -16.479 9.137 27.607 1.00 95.38 371 ALA A N 1
ATOM 2819 C CA . ALA A 1 371 ? -15.923 8.219 28.597 1.00 95.38 371 ALA A CA 1
ATOM 2820 C C . ALA A 1 371 ? -14.463 7.870 28.281 1.00 95.38 371 ALA A C 1
ATOM 2822 O O . ALA A 1 371 ? -14.090 7.690 27.122 1.00 95.38 371 ALA A O 1
ATOM 2823 N N . GLU A 1 372 ? -13.638 7.734 29.320 1.00 96.81 372 GLU A N 1
ATOM 2824 C CA . GLU A 1 372 ? -12.269 7.237 29.166 1.00 96.81 372 GLU A CA 1
ATOM 2825 C C . GLU A 1 372 ? -12.282 5.740 28.822 1.00 96.81 372 GLU A C 1
ATOM 2827 O O . GLU A 1 372 ? -12.931 4.930 29.490 1.00 96.81 372 GLU A O 1
ATOM 2832 N N . VAL A 1 373 ? -11.524 5.371 27.795 1.00 95.81 373 VAL A N 1
ATOM 2833 C CA . VAL A 1 373 ? -11.286 4.000 27.355 1.00 95.81 373 VAL A CA 1
ATOM 2834 C C . VAL A 1 373 ? -9.796 3.705 27.466 1.00 95.81 373 VAL A C 1
ATOM 2836 O O . VAL A 1 373 ? -8.966 4.391 26.871 1.00 95.81 373 VAL A O 1
ATOM 2839 N N . VAL A 1 374 ? -9.455 2.660 28.218 1.00 97.50 374 VAL A N 1
ATOM 2840 C CA . VAL A 1 374 ? -8.087 2.133 28.296 1.00 97.50 374 VAL A CA 1
ATOM 2841 C C . VAL A 1 374 ? -7.872 1.164 27.140 1.00 97.50 374 VAL A C 1
ATOM 2843 O O . VAL A 1 374 ? -8.685 0.260 26.940 1.00 97.50 374 VAL A O 1
ATOM 2846 N N . LEU A 1 375 ? -6.782 1.344 26.396 1.00 98.44 375 LEU A N 1
ATOM 2847 C CA . LEU A 1 375 ? -6.419 0.464 25.290 1.00 98.44 375 LEU A CA 1
ATOM 2848 C C . LEU A 1 375 ? -5.406 -0.588 25.744 1.00 98.44 375 LEU A C 1
ATOM 2850 O O . LEU A 1 375 ? -4.438 -0.292 26.446 1.00 98.44 375 LEU A O 1
ATOM 2854 N N . GLU A 1 376 ? -5.615 -1.820 25.300 1.00 98.38 376 GLU A N 1
ATOM 2855 C CA . GLU A 1 376 ? -4.645 -2.898 25.410 1.00 98.38 376 GLU A CA 1
ATOM 2856 C C . GLU A 1 376 ? -3.573 -2.739 24.327 1.00 98.38 376 GLU A C 1
ATOM 2858 O O . GLU A 1 376 ? -3.876 -2.618 23.136 1.00 98.38 376 GLU A O 1
ATOM 2863 N N . VAL A 1 377 ? -2.309 -2.756 24.748 1.00 98.62 377 VAL A N 1
ATOM 2864 C CA . VAL A 1 377 ? -1.147 -2.490 23.896 1.00 98.62 377 VAL A CA 1
ATOM 2865 C C . VAL A 1 377 ? -0.477 -3.802 23.504 1.00 98.62 377 VAL A C 1
ATOM 2867 O O . VAL A 1 377 ? 0.004 -4.528 24.372 1.00 98.62 377 VAL A O 1
ATOM 2870 N N . ALA A 1 378 ? -0.385 -4.073 22.203 1.00 98.50 378 ALA A N 1
ATOM 2871 C CA . ALA A 1 378 ? 0.520 -5.080 21.661 1.00 98.50 378 ALA A CA 1
ATOM 2872 C C . ALA A 1 378 ? 1.827 -4.389 21.253 1.00 98.50 378 ALA A C 1
ATOM 2874 O O . ALA A 1 378 ? 1.824 -3.478 20.420 1.00 98.50 378 ALA A O 1
ATOM 2875 N N . ALA A 1 379 ? 2.947 -4.798 21.849 1.00 97.75 379 ALA A N 1
ATOM 2876 C CA . ALA A 1 379 ? 4.253 -4.184 21.628 1.00 97.75 379 ALA A CA 1
ATOM 2877 C C . ALA A 1 379 ? 5.307 -5.217 21.225 1.00 97.75 379 ALA A C 1
ATOM 2879 O O . ALA A 1 379 ? 5.343 -6.331 21.742 1.00 97.75 379 ALA A O 1
ATOM 2880 N N . HIS A 1 380 ? 6.208 -4.804 20.341 1.00 97.38 380 HIS A N 1
ATOM 2881 C CA . HIS A 1 380 ? 7.384 -5.551 19.932 1.00 97.38 380 HIS A CA 1
ATOM 2882 C C . HIS A 1 380 ? 8.649 -4.868 20.464 1.00 97.38 380 HIS A C 1
ATOM 2884 O O . HIS A 1 380 ? 8.809 -3.650 20.365 1.00 97.38 380 HIS A O 1
ATOM 2890 N N . SER A 1 381 ? 9.592 -5.657 20.980 1.00 93.56 381 SER A N 1
ATOM 2891 C CA . SER A 1 381 ? 10.793 -5.165 21.677 1.00 93.56 381 SER A CA 1
ATOM 2892 C C . SER A 1 381 ? 11.655 -4.203 20.850 1.00 93.56 381 SER A C 1
ATOM 2894 O O . SER A 1 381 ? 12.261 -3.291 21.403 1.00 93.56 381 SER A O 1
ATOM 2896 N N . GLN A 1 382 ? 11.702 -4.395 19.531 1.00 93.44 382 GLN A N 1
ATOM 2897 C CA . GLN A 1 382 ? 12.497 -3.579 18.602 1.00 93.44 382 GLN A CA 1
ATOM 2898 C C . GLN A 1 382 ? 11.669 -2.610 17.751 1.00 93.44 382 GLN A C 1
ATOM 2900 O O . GLN A 1 382 ? 12.239 -1.733 17.105 1.00 93.44 382 GLN A O 1
ATOM 2905 N N . HIS A 1 383 ? 10.345 -2.777 17.713 1.00 95.00 383 HIS A N 1
ATOM 2906 C CA . HIS A 1 383 ? 9.484 -2.092 16.738 1.00 95.00 383 HIS A CA 1
ATOM 2907 C C . HIS A 1 383 ? 8.360 -1.283 17.393 1.00 95.00 383 HIS A C 1
ATOM 2909 O O . HIS A 1 383 ? 7.471 -0.806 16.699 1.00 95.00 383 HIS A O 1
ATOM 2915 N N . GLY A 1 384 ? 8.427 -1.087 18.714 1.00 96.81 384 GLY A N 1
ATOM 2916 C CA . GLY A 1 384 ? 7.469 -0.274 19.456 1.00 96.81 384 GLY A CA 1
ATOM 2917 C C . GLY A 1 384 ? 6.094 -0.930 19.536 1.00 96.81 384 GLY A C 1
ATOM 2918 O O . GLY A 1 384 ? 5.968 -2.155 19.526 1.00 96.81 384 GLY A O 1
ATOM 2919 N N . VAL A 1 385 ? 5.054 -0.115 19.649 1.00 98.50 385 VAL A N 1
ATOM 2920 C CA . VAL A 1 385 ? 3.667 -0.579 19.613 1.00 98.50 385 VAL A CA 1
ATOM 2921 C C . VAL A 1 385 ? 3.317 -1.021 18.194 1.00 98.50 385 VAL A C 1
ATOM 2923 O O . VAL A 1 385 ? 3.465 -0.262 17.242 1.00 98.50 385 VAL A O 1
ATOM 2926 N N . VAL A 1 386 ? 2.848 -2.261 18.062 1.00 98.56 386 VAL A N 1
ATOM 2927 C CA . VAL A 1 386 ? 2.460 -2.861 16.778 1.00 98.56 386 VAL A CA 1
ATOM 2928 C C . VAL A 1 386 ? 0.948 -2.870 16.574 1.00 98.56 386 VAL A C 1
ATOM 2930 O O . VAL A 1 386 ? 0.500 -2.875 15.429 1.00 98.56 386 VAL A O 1
ATOM 2933 N N . ALA A 1 387 ? 0.167 -2.838 17.658 1.00 98.75 387 ALA A N 1
ATOM 2934 C CA . ALA A 1 387 ? -1.284 -2.701 17.615 1.00 98.75 387 ALA A CA 1
ATOM 2935 C C . ALA A 1 387 ? -1.852 -2.174 18.945 1.00 98.75 387 ALA A C 1
ATOM 2937 O O . ALA A 1 387 ? -1.257 -2.349 20.011 1.00 98.75 387 ALA A O 1
ATOM 2938 N N . LEU A 1 388 ? -3.034 -1.560 18.878 1.00 98.75 388 LEU A N 1
ATOM 2939 C CA . LEU A 1 388 ? -3.846 -1.166 20.039 1.00 98.75 388 LEU A CA 1
ATOM 2940 C C . LEU A 1 388 ? -5.263 -1.702 19.863 1.00 98.75 388 LEU A C 1
ATOM 2942 O O . LEU A 1 388 ? -5.768 -1.684 18.741 1.00 98.75 388 LEU A O 1
ATOM 2946 N N . ARG A 1 389 ? -5.919 -2.129 20.945 1.00 98.38 389 ARG A N 1
ATOM 2947 C CA . ARG A 1 389 ? -7.351 -2.463 20.920 1.00 98.38 389 ARG A CA 1
ATOM 2948 C C . ARG A 1 389 ? -8.080 -2.024 22.178 1.00 98.38 389 ARG A C 1
ATOM 2950 O O . ARG A 1 389 ? -7.495 -1.947 23.252 1.00 98.38 389 ARG A O 1
ATOM 2957 N N . GLY A 1 390 ? -9.370 -1.779 22.044 1.00 97.38 390 GLY A N 1
ATOM 2958 C CA . GLY A 1 390 ? -10.295 -1.502 23.130 1.00 97.38 390 GLY A CA 1
ATOM 2959 C C . GLY A 1 390 ? -11.729 -1.478 22.601 1.00 97.38 390 GLY A C 1
ATOM 2960 O O . GLY A 1 390 ? -11.945 -1.628 21.399 1.00 97.38 390 GLY A O 1
ATOM 2961 N N . PRO A 1 391 ? -12.735 -1.268 23.463 1.00 96.12 391 PRO A N 1
ATOM 2962 C CA . PRO A 1 391 ? -14.135 -1.216 23.047 1.00 96.12 391 PRO A CA 1
ATOM 2963 C C . PRO A 1 391 ? -14.379 -0.292 21.839 1.00 96.12 391 PRO A C 1
ATOM 2965 O O . PRO A 1 391 ? -14.301 0.933 21.945 1.00 96.12 391 PRO A O 1
ATOM 2968 N N . GLY A 1 392 ? -14.686 -0.891 20.683 1.00 96.75 392 GLY A N 1
ATOM 2969 C CA . GLY A 1 392 ? -14.962 -0.177 19.433 1.00 96.75 392 GLY A CA 1
ATOM 2970 C C . GLY A 1 392 ? -13.750 0.475 18.756 1.00 96.75 392 GLY A C 1
ATOM 2971 O O . GLY A 1 392 ? -13.946 1.311 17.875 1.00 96.75 392 GLY A O 1
ATOM 2972 N N . VAL A 1 393 ? -12.521 0.142 19.162 1.00 98.38 393 VAL A N 1
ATOM 2973 C CA . VAL A 1 393 ? -11.280 0.719 18.623 1.00 98.38 393 VAL A CA 1
ATOM 2974 C C . VAL A 1 393 ? -10.252 -0.385 18.399 1.00 98.38 393 VAL A C 1
ATOM 2976 O O . VAL A 1 393 ? -9.937 -1.139 19.314 1.00 98.38 393 VAL A O 1
ATOM 2979 N N . ALA A 1 394 ? -9.676 -0.447 17.203 1.00 98.69 394 ALA A N 1
ATOM 2980 C CA . ALA A 1 394 ? -8.498 -1.260 16.924 1.00 98.69 394 ALA A CA 1
ATOM 2981 C C . ALA A 1 394 ? -7.536 -0.490 16.023 1.00 98.69 394 ALA A C 1
ATOM 2983 O O . ALA A 1 394 ? -7.948 0.321 15.199 1.00 98.69 394 ALA A O 1
ATOM 2984 N N . THR A 1 395 ? -6.240 -0.725 16.160 1.00 98.81 395 THR A N 1
ATOM 2985 C CA . THR A 1 395 ? -5.235 -0.123 15.284 1.00 98.81 395 THR A CA 1
ATOM 2986 C C . THR A 1 395 ? -4.087 -1.084 15.047 1.00 98.81 395 THR A C 1
ATOM 2988 O O . THR A 1 395 ? -3.807 -1.917 15.908 1.00 98.81 395 THR A O 1
ATOM 2991 N N . ILE A 1 396 ? -3.397 -0.930 13.921 1.00 98.81 396 ILE A N 1
ATOM 2992 C CA . ILE A 1 396 ? -2.218 -1.722 13.569 1.00 98.81 396 ILE A CA 1
ATOM 2993 C C . ILE A 1 396 ? -1.158 -0.833 12.910 1.00 98.81 396 ILE A C 1
ATOM 2995 O O . ILE A 1 396 ? -1.465 -0.008 12.050 1.00 98.81 396 ILE A O 1
ATOM 2999 N N . GLN A 1 397 ? 0.100 -0.981 13.325 1.00 98.75 397 GLN A N 1
ATOM 3000 C CA . GLN A 1 397 ? 1.227 -0.240 12.750 1.00 98.75 397 GLN A CA 1
ATOM 3001 C C . GLN A 1 397 ? 1.624 -0.788 11.373 1.00 98.75 397 GLN A C 1
ATOM 3003 O O . GLN A 1 397 ? 2.014 -0.019 10.496 1.00 98.75 397 GLN A O 1
ATOM 3008 N N . GLY A 1 398 ? 1.556 -2.107 11.195 1.00 98.06 398 GLY A N 1
ATOM 3009 C CA . GLY A 1 398 ? 1.810 -2.762 9.915 1.00 98.06 398 GLY A CA 1
ATOM 3010 C C . GLY A 1 398 ? 0.620 -2.679 8.954 1.00 98.06 398 GLY A C 1
ATOM 3011 O O . GLY A 1 398 ? -0.466 -2.232 9.316 1.00 98.06 398 GLY A O 1
ATOM 3012 N N . HIS A 1 399 ? 0.834 -3.147 7.731 1.00 98.50 399 HIS A N 1
ATOM 3013 C CA . HIS A 1 399 ? -0.140 -3.146 6.642 1.00 98.50 399 HIS A CA 1
ATOM 3014 C C . HIS A 1 399 ? -0.718 -4.545 6.465 1.00 98.50 399 HIS A C 1
ATOM 3016 O O . HIS A 1 399 ? -0.146 -5.368 5.751 1.00 98.50 399 HIS A O 1
ATOM 3022 N N . ALA A 1 400 ? -1.836 -4.849 7.123 1.00 97.38 400 ALA A N 1
ATOM 3023 C CA . ALA A 1 400 ? -2.495 -6.156 7.022 1.00 97.38 400 ALA A CA 1
ATOM 3024 C C . ALA A 1 400 ? -2.892 -6.519 5.573 1.00 97.38 400 ALA A C 1
ATOM 3026 O O . ALA A 1 400 ? -2.981 -7.689 5.211 1.00 97.38 400 ALA A O 1
ATOM 3027 N N . GLU A 1 401 ? -3.072 -5.512 4.730 1.00 97.50 401 GLU A N 1
ATOM 3028 C CA . GLU A 1 401 ? -3.400 -5.620 3.320 1.00 97.50 401 GLU A CA 1
ATOM 3029 C C . GLU A 1 401 ? -2.223 -6.045 2.427 1.00 97.50 401 GLU A C 1
ATOM 3031 O O . GLU A 1 401 ? -2.459 -6.572 1.343 1.00 97.50 401 GLU A O 1
ATOM 3036 N N . SER A 1 402 ? -0.974 -5.858 2.866 1.00 97.50 402 SER A N 1
ATOM 3037 C CA . SER A 1 402 ? 0.237 -6.076 2.057 1.00 97.50 402 SER A CA 1
ATOM 3038 C C . SER A 1 402 ? 0.431 -7.522 1.597 1.00 97.50 402 SER A C 1
ATOM 3040 O O . SER A 1 402 ? 0.081 -8.476 2.296 1.00 97.50 402 SER A O 1
ATOM 3042 N N . VAL A 1 403 ? 1.074 -7.708 0.438 1.00 96.50 403 VAL A N 1
ATOM 3043 C CA . VAL A 1 403 ? 1.559 -9.019 -0.021 1.00 96.50 403 VAL A CA 1
ATOM 3044 C C . VAL A 1 403 ? 2.577 -9.625 0.939 1.00 96.50 403 VAL A C 1
ATOM 3046 O O . VAL A 1 403 ? 2.665 -10.848 1.028 1.00 96.50 403 VAL A O 1
ATOM 3049 N N . LEU A 1 404 ? 3.282 -8.796 1.714 1.00 96.50 404 LEU A N 1
ATOM 3050 C CA . LEU A 1 404 ? 4.173 -9.214 2.795 1.00 96.50 404 LEU A CA 1
ATOM 3051 C C . LEU A 1 404 ? 3.426 -9.612 4.076 1.00 96.50 404 LEU A C 1
ATOM 3053 O O . LEU A 1 404 ? 4.060 -10.064 5.024 1.00 96.50 404 LEU A O 1
ATOM 3057 N N . SER A 1 405 ? 2.108 -9.458 4.158 1.00 97.81 405 SER A N 1
ATOM 3058 C CA . SER A 1 405 ? 1.338 -9.816 5.352 1.00 97.81 405 SER A CA 1
ATOM 3059 C C . SER A 1 405 ? 0.726 -11.196 5.209 1.00 97.81 405 SER A C 1
ATOM 3061 O O . SER A 1 405 ? -0.466 -11.339 4.936 1.00 97.81 405 SER A O 1
ATOM 3063 N N . ARG A 1 406 ? 1.542 -12.236 5.424 1.00 96.69 406 ARG A N 1
ATOM 3064 C CA . ARG A 1 406 ? 1.097 -13.635 5.321 1.00 96.69 406 ARG A CA 1
ATOM 3065 C C . ARG A 1 406 ? -0.174 -13.913 6.123 1.00 96.69 406 ARG A C 1
ATOM 3067 O O . ARG A 1 406 ? -1.072 -14.585 5.624 1.00 96.69 406 ARG A O 1
ATOM 3074 N N . ASP A 1 407 ? -0.244 -13.362 7.331 1.00 97.81 407 ASP A N 1
ATOM 3075 C CA . ASP A 1 407 ? -1.361 -13.543 8.261 1.00 97.81 407 ASP A CA 1
ATOM 3076 C C . ASP A 1 407 ? -2.301 -12.310 8.282 1.00 97.81 407 ASP A C 1
ATOM 3078 O O . ASP A 1 407 ? -3.154 -12.160 9.157 1.00 97.81 407 ASP A O 1
ATOM 3082 N N . GLY A 1 408 ? -2.161 -11.419 7.293 1.00 97.62 408 GLY A N 1
ATOM 3083 C CA . GLY A 1 408 ? -2.781 -10.097 7.241 1.00 97.62 408 GLY A CA 1
ATOM 3084 C C . GLY A 1 408 ? -4.304 -10.095 7.164 1.00 97.62 408 GLY A C 1
ATOM 3085 O O . GLY A 1 408 ? -4.950 -9.468 7.998 1.00 97.62 408 GLY A O 1
ATOM 3086 N N . LEU A 1 409 ? -4.899 -10.849 6.231 1.00 96.88 409 LEU A N 1
ATOM 3087 C CA . LEU A 1 409 ? -6.363 -10.924 6.108 1.00 96.88 409 LEU A CA 1
ATOM 3088 C C . LEU A 1 409 ? -7.018 -11.458 7.392 1.00 96.88 409 LEU A C 1
ATOM 3090 O O . LEU A 1 409 ? -8.068 -10.968 7.799 1.00 96.88 409 LEU A O 1
ATOM 3094 N N . VAL A 1 410 ? -6.381 -12.435 8.047 1.00 97.19 410 VAL A N 1
ATOM 3095 C CA . VAL A 1 410 ? -6.859 -13.007 9.315 1.00 97.19 410 VAL A CA 1
ATOM 3096 C C . VAL A 1 410 ? -6.792 -11.963 10.429 1.00 97.19 410 VAL A C 1
ATOM 3098 O O . VAL A 1 410 ? -7.770 -11.778 11.150 1.00 97.19 410 VAL A O 1
ATOM 3101 N N . ALA A 1 411 ? -5.675 -11.237 10.540 1.00 98.12 411 ALA A N 1
ATOM 3102 C CA . ALA A 1 411 ? -5.526 -10.159 11.515 1.00 98.12 411 ALA A CA 1
ATOM 3103 C C . ALA A 1 411 ? -6.544 -9.027 11.281 1.00 98.12 411 ALA A C 1
ATOM 3105 O O . ALA A 1 411 ? -7.194 -8.578 12.226 1.00 98.12 411 ALA A O 1
ATOM 3106 N N . LEU A 1 412 ? -6.725 -8.592 10.029 1.00 98.25 412 LEU A N 1
ATOM 3107 C CA . LEU A 1 412 ? -7.697 -7.563 9.655 1.00 98.25 412 LEU A CA 1
ATOM 3108 C C . LEU A 1 412 ? -9.125 -7.995 10.003 1.00 98.25 412 LEU A C 1
ATOM 3110 O O . LEU A 1 412 ? -9.858 -7.238 10.637 1.00 98.25 412 LEU A O 1
ATOM 3114 N N . HIS A 1 413 ? -9.504 -9.222 9.640 1.00 97.94 413 HIS A N 1
ATOM 3115 C CA . HIS A 1 413 ? -10.821 -9.781 9.941 1.00 97.94 413 HIS A CA 1
ATOM 3116 C C . HIS A 1 413 ? -11.092 -9.834 11.449 1.00 97.94 413 HIS A C 1
ATOM 3118 O O . HIS A 1 413 ? -12.147 -9.378 11.890 1.00 97.94 413 HIS A O 1
ATOM 3124 N N . ALA A 1 414 ? -10.123 -10.295 12.244 1.00 97.88 414 ALA A N 1
ATOM 3125 C CA . ALA A 1 414 ? -10.231 -10.318 13.701 1.00 97.88 414 ALA A CA 1
ATOM 3126 C C . ALA A 1 414 ? -10.406 -8.907 14.292 1.00 97.88 414 ALA A C 1
ATOM 3128 O O . ALA A 1 414 ? -11.282 -8.693 15.127 1.00 97.88 414 ALA A O 1
ATOM 3129 N N . MET A 1 415 ? -9.636 -7.919 13.824 1.00 98.44 415 MET A N 1
ATOM 3130 C CA . MET A 1 415 ? -9.781 -6.530 14.277 1.00 98.44 415 MET A CA 1
ATOM 3131 C C . MET A 1 415 ? -11.138 -5.925 13.893 1.00 98.44 415 MET A C 1
ATOM 3133 O O . MET A 1 415 ? -11.724 -5.204 14.697 1.00 98.44 415 MET A O 1
ATOM 3137 N N . ILE A 1 416 ? -11.668 -6.229 12.704 1.00 98.38 416 ILE A N 1
ATOM 3138 C CA . ILE A 1 416 ? -12.999 -5.767 12.276 1.00 98.38 416 ILE A CA 1
ATOM 3139 C C . ILE A 1 416 ? -14.090 -6.352 13.176 1.00 98.38 416 ILE A C 1
ATOM 3141 O O . ILE A 1 416 ? -14.954 -5.617 13.657 1.00 98.38 416 ILE A O 1
ATOM 3145 N N . ARG A 1 417 ? -14.045 -7.663 13.437 1.00 98.19 417 ARG A N 1
ATOM 3146 C CA . ARG A 1 417 ? -15.000 -8.314 14.344 1.00 98.19 417 ARG A CA 1
ATOM 3147 C C . ARG A 1 417 ? -14.922 -7.721 15.750 1.00 98.19 417 ARG A C 1
ATOM 3149 O O . ARG A 1 417 ? -15.968 -7.415 16.324 1.00 98.19 417 ARG A O 1
ATOM 3156 N N . HIS A 1 418 ? -13.713 -7.440 16.233 1.00 98.00 418 HIS A N 1
ATOM 3157 C CA . HIS A 1 418 ? -13.491 -6.806 17.526 1.00 98.00 418 HIS A CA 1
ATOM 3158 C C . HIS A 1 418 ? -14.167 -5.439 17.646 1.00 98.00 418 HIS A C 1
ATOM 3160 O O . HIS A 1 418 ? -14.963 -5.208 18.559 1.00 98.00 418 HIS A O 1
ATOM 3166 N N . VAL A 1 419 ? -13.898 -4.525 16.708 1.00 97.81 419 VAL A N 1
ATOM 3167 C CA . VAL A 1 419 ? -14.438 -3.156 16.788 1.00 97.81 419 VAL A CA 1
ATOM 3168 C C . VAL A 1 419 ? -15.953 -3.110 16.604 1.00 97.81 419 VAL A C 1
ATOM 3170 O O . VAL A 1 419 ? -16.600 -2.199 17.118 1.00 97.81 419 VAL A O 1
ATOM 3173 N N . LEU A 1 420 ? -16.528 -4.106 15.929 1.00 97.69 420 LEU A N 1
ATOM 3174 C CA . LEU A 1 420 ? -17.974 -4.268 15.770 1.00 97.69 420 LEU A CA 1
ATOM 3175 C C . LEU A 1 420 ? -18.639 -5.033 16.930 1.00 97.69 420 LEU A C 1
ATOM 3177 O O . LEU A 1 420 ? -19.861 -5.174 16.935 1.00 97.69 420 LEU A O 1
ATOM 3181 N N . GLY A 1 421 ? -17.872 -5.522 17.911 1.00 96.00 421 GLY A N 1
ATOM 3182 C CA . GLY A 1 421 ? -18.400 -6.284 19.047 1.00 96.00 421 GLY A CA 1
ATOM 3183 C C . GLY A 1 421 ? -18.930 -7.671 18.666 1.00 96.00 421 GLY A C 1
ATOM 3184 O O . GLY A 1 421 ? -19.891 -8.150 19.268 1.00 96.00 421 GLY A O 1
ATOM 3185 N N . LEU A 1 422 ? -18.329 -8.299 17.653 1.00 95.06 422 LEU A N 1
ATOM 3186 C CA . LEU A 1 422 ? -18.706 -9.615 17.121 1.00 95.06 422 LEU A CA 1
ATOM 3187 C C . LEU A 1 422 ? -17.812 -10.755 17.638 1.00 95.06 422 LEU A C 1
ATOM 3189 O O . LEU A 1 422 ? -17.952 -11.898 17.199 1.00 95.06 422 LEU A O 1
ATOM 3193 N N . ASP A 1 423 ? -16.899 -10.472 18.565 1.00 79.12 423 ASP A N 1
ATOM 3194 C CA . ASP A 1 423 ? -16.088 -11.483 19.247 1.00 79.12 423 ASP A CA 1
ATOM 3195 C C . ASP A 1 423 ? -16.999 -12.294 20.191 1.00 79.12 423 ASP A C 1
ATOM 3197 O O . ASP A 1 423 ? -17.274 -11.877 21.319 1.00 79.12 423 ASP A O 1
ATOM 3201 N N . ARG A 1 424 ? -17.544 -13.415 19.705 1.00 52.69 424 ARG A N 1
ATOM 3202 C CA . ARG A 1 424 ? -18.296 -14.396 20.502 1.00 52.69 424 ARG A CA 1
ATOM 3203 C C . ARG A 1 424 ? -17.463 -15.627 20.799 1.00 52.69 424 ARG A C 1
ATOM 3205 O O . ARG A 1 424 ? -16.779 -16.097 19.863 1.00 52.69 424 ARG A O 1
#

Solvent-accessible surface area (backbone atoms only — not comparable to full-atom values): 23681 Å² total; per-residue (Å²): 108,73,68,61,51,56,73,69,30,63,68,61,48,37,54,51,50,43,46,49,43,53,51,41,23,47,30,23,66,56,17,81,66,25,46,28,51,47,70,57,44,75,50,81,54,99,80,53,69,45,78,43,73,48,78,48,64,53,59,87,66,53,70,70,55,49,54,60,71,52,66,59,54,46,84,67,64,35,76,48,59,73,60,22,53,52,51,47,62,74,72,44,98,65,84,62,81,60,54,53,32,70,57,70,48,79,48,50,74,82,73,87,68,73,84,80,77,63,87,91,64,82,75,71,97,64,81,79,64,68,57,49,76,52,64,53,67,36,61,72,52,74,48,75,46,97,89,69,52,74,47,74,63,64,76,67,85,85,53,100,82,62,50,74,69,58,46,54,51,47,20,52,51,58,38,43,63,52,37,22,74,74,65,78,36,84,70,80,82,91,65,98,66,81,64,70,68,76,40,91,66,43,54,61,56,34,53,57,60,55,75,58,34,17,61,69,38,62,36,88,64,73,76,64,51,42,83,91,38,53,72,41,38,28,42,32,34,25,45,75,26,54,62,40,29,33,41,37,45,54,40,40,35,36,24,26,46,53,46,79,41,46,51,91,76,58,46,54,68,70,49,53,73,42,65,29,33,36,36,28,29,37,80,82,64,71,86,48,90,45,71,65,49,54,48,51,53,50,39,54,47,38,22,27,54,66,55,45,25,32,38,22,27,28,43,33,22,43,41,50,36,42,68,16,66,25,55,73,44,74,50,98,66,60,38,69,60,37,69,44,82,43,54,61,82,89,41,78,37,38,30,14,27,75,41,51,62,32,26,44,78,66,82,35,44,38,70,39,54,89,38,84,42,70,42,51,74,20,66,41,99,91,60,27,35,44,30,40,35,39,95,29,34,29,30,28,43,37,39,39,64,36,51,46,4,43,41,7,65,61,53,48,51,53,44,51,32,46,21,70,70,62,78,124

Radius of gyration: 23.28 Å; Cα contacts (8 Å, |Δi|>4): 779; chains: 1; bounding box: 54×47×68 Å

Secondary structure (DSSP, 8-state):
-HHHHHHT-HHHHHHHHHHHHHHHHHHHHH-TT--EEEEEEEEE-SS-EEEEEEEE----S-HHHHHHHT-S-GGGS-SSHHHHHHHHHHH-SS--TTTT-B--EEEETTSS--PPPPTT----SPPPPSEEEE--B--S-EEE-TTS-EEE-------TT--HHHHHHHHHHHHHHHHHHTTSSPPPP------GGGSTTHHHHHHGGGGGS-HHHHS-------TTTTT-EEEEEE-S-THHHHHHHHHHHTT-EEEEEETTT--HHHHHSSSEEEE---SS-TTS--HHHHHHHHHHHHHHHHT--EEEETHHHHHHHHHTTPPEEEEEEEEEEEEEEEESSS-EEEEEEEEEEEEPSS-EEEEETTEEEEEEEEEETTTEEEEEEETTEEEESSBTTSTT-TTHHHHHHHHHHHHTT---

pLDDT: mean 90.72, std 10.93, range [40.25, 98.88]

Foldseek 3Di:
DVVVCCLVPPVLLLVQQLLVQQVQLLQLVFAPLGKAKDDQDWDDDPQDIHTHIDIDGHGPDDVVVSLVSPPFRCQQFNPPRVVSVVVCVVPPPDDPVLQRHKDKDKDFQPPPDDPDDDPPDDDDPDDDDRMDIDIDGPALDWDADPVRDIDHDFFGDDDLPDDPVVRVVVRCSRNVVVCCVVVVDPDDDDDPDPDPCPPPPSRVSGVVSLVLFAVCNNDRLPQDADPVQAAFEEEEEDLSGSLSSLVQSLSVSNHHHYDYDYLVPDDLVNLLPGQEYEYEDYDDDCPDPDPSNVSLLRNVVSNQLSQHFYEYEASSLQSLQVQQVFDKDFAPRFQQSDWDFFQPPNDTWTFRAHGGIETADDWGWHRGNNDIWTWDFGADPRGHTQWIDTASYIYGNTSLSRRSGRCSSVVSVVSVCRNSVNPD

Mean predicted aligned error: 5.98 Å

Nearest PDB structures (foldseek):
  3r76-assembly1_B  TM=5.396E-01  e=3.117E-37  Burkholderia lata
  3r76-assembly1_A  TM=5.411E-01  e=1.992E-36  Burkholderia lata
  3r74-assembly1_B  TM=5.234E-01  e=3.768E-36  Burkholderia lata
  3r74-assembly1_A  TM=5.167E-01  e=1.370E-34  Burkholderia lata
  1qdl-assembly1_B-2  TM=7.910E-01  e=8.013E-10  Saccharolobus solfataricus

Sequence (424 aa):
ESFRRFIADTKETEELFMVVDEEMKMMAQICTDGGRITGPYLKQMAHLTHTEYLLDGRAEADPRDVLRATMFAPTVTGSPMENACTVIRRHEPGGRGYYSGVLALVEREGDGRRMPRRPGHVDPEVAAGPESLDAPILIRAAHLADDGTVTVSAGATLVRHSDPVSEVAETTAKASGMLAALGLRPRREVRETPLLADLPGVRDALEARNESLAAFWLSPQERRPDPELVGREVLVVDAEDMWTQMLAHQLRHLGLDARVVRWEAATPDDVGEPDLVLFGPGPGDPADDDPRMSRLRELIGARLAAGGPLLAVCLSHQVLSGMAGLEIAKLPAPNQGVQIEVDLWGTPARIGFYNTFVAQPGPARLERAGAEVVLEVAAHSQHGVVALRGPGVATIQGHAESVLSRDGLVALHAMIRHVLGLDR